Protein AF-A0A565E9G4-F1 (afdb_monomer_lite)

Secondary structure (DSSP, 8-state):
------TT-S--GGGSSEEEEETTTTEEEEE-GGG-EEEEES-HHHHHHHHHHHHHHHHTT-EEEEEE-PPP--SS-HHHHGGG-HHHHHHHHTT-EEEEEEEEES-PPBSSGGGHHHHHHH--EEEEEE--GGGGGGEEEEE-SSSB-EEEETTTEEEEE----SSHHHHHHHHHHHHHHHHHHHHHH-----GGGGG---HHHHHHHHHHHHHHHHHHHHHHHHHHHHHHGGGGT--SHHHHHHHHHHHHHHH-------S-HHHHHHHH-BGGGTBEEEE-S-SSTTTTHHHHHHTT--SS-TTS---TTTTTSHHHHHHHHHHHHHHHTT-B-GGGGTS----HHHHHHTTSEEEE-----HHHHHHHHHTTHHHHHHH-HHHHHHHHHHHTT-

Radius of gyration: 42.58 Å; chains: 1; bounding box: 90×39×111 Å

Foldseek 3Di:
DDDDDQQPDPDAPLVDQEEEEEQCSQWDWDQDPPRFTAIAGNDLVSLVRNLVRVVVQVVDNGAYEYAYEQDDDGPDDDVVVLSRTSNSVVCVVLVKDKDFDPAWDLDWQFPQVLCRVLCNVFATFGMWIDDDPVSVVQKDQGTDDPTGRWIDGPLGYIYGYGYDDPDPVRVVVSRVSVVRSSVVVCVVPPPPPPPCVVVDDDPVRVVVVVVVVVVVVVVVVVVVVVVLVVLLCVCVPDDDPSNVVSVQCCCCVPVVDHDDDDDPLLVQLLVQDDVVVLAAAEEFQADPCLGLVVLQVSLPAAQAPPVNPGRPCRCPPPSNVVSVVSVVVCVVSVNYHPNHVVPDGDDQVRCVLLVSYNYYDDPDDPVVVVVVVVVCSVVVSCVDPVVVVVVVVVVVVD

Structure (mmCIF, N/CA/C/O backbone):
data_AF-A0A565E9G4-F1
#
_entry.id   AF-A0A565E9G4-F1
#
loop_
_atom_site.group_PDB
_atom_site.id
_atom_site.type_symbol
_atom_site.label_atom_id
_atom_site.label_alt_id
_atom_site.label_comp_id
_atom_site.label_asym_id
_atom_site.label_entity_id
_atom_site.label_seq_id
_atom_site.pdbx_PDB_ins_code
_atom_site.Cartn_x
_atom_site.Cartn_y
_atom_site.Cartn_z
_atom_site.occupancy
_atom_site.B_iso_or_equiv
_atom_site.auth_seq_id
_atom_site.auth_comp_id
_atom_site.auth_asym_id
_atom_site.auth_atom_id
_atom_site.pdbx_PDB_model_num
ATOM 1 N N . MET A 1 1 ? 10.960 -18.135 -22.165 1.00 41.53 1 MET A N 1
ATOM 2 C CA . MET A 1 1 ? 10.664 -17.935 -23.600 1.00 41.53 1 MET A CA 1
ATOM 3 C C . MET A 1 1 ? 9.748 -16.727 -23.675 1.00 41.53 1 MET A C 1
ATOM 5 O O . MET A 1 1 ? 8.823 -16.691 -22.882 1.00 41.53 1 MET A O 1
ATOM 9 N N . GLY A 1 2 ? 10.068 -15.709 -24.477 1.00 47.91 2 GLY A N 1
ATOM 10 C CA . GLY A 1 2 ? 9.202 -14.531 -24.618 1.00 47.91 2 GLY A CA 1
ATOM 11 C C . GLY A 1 2 ? 8.090 -14.820 -25.621 1.00 47.91 2 GLY A C 1
ATOM 12 O O . GLY A 1 2 ? 8.379 -15.389 -26.672 1.00 47.91 2 GLY A O 1
ATOM 13 N N . THR A 1 3 ? 6.854 -14.479 -25.277 1.00 55.69 3 THR A N 1
ATOM 14 C CA . THR A 1 3 ? 5.706 -14.458 -26.188 1.00 55.69 3 THR A CA 1
ATOM 15 C C . THR A 1 3 ? 5.702 -13.118 -26.922 1.00 55.69 3 THR A C 1
ATOM 17 O O . THR A 1 3 ? 5.868 -12.067 -26.305 1.00 55.69 3 THR A O 1
ATOM 20 N N . ASP A 1 4 ? 5.618 -13.159 -28.250 1.00 59.22 4 ASP A N 1
ATOM 21 C CA . ASP A 1 4 ? 5.471 -11.964 -29.082 1.00 59.22 4 ASP A CA 1
ATOM 22 C C . ASP A 1 4 ? 3.973 -11.713 -29.268 1.00 59.22 4 ASP A C 1
ATOM 24 O O . ASP A 1 4 ? 3.308 -12.455 -29.987 1.00 59.22 4 ASP A O 1
ATOM 28 N N . GLU A 1 5 ? 3.437 -10.727 -28.552 1.00 64.19 5 GLU A N 1
ATOM 29 C CA . GLU A 1 5 ? 2.007 -10.413 -28.533 1.00 64.19 5 GLU A CA 1
ATOM 30 C C . GLU A 1 5 ? 1.740 -9.109 -29.292 1.00 64.19 5 GLU A C 1
ATOM 32 O O . GLU A 1 5 ? 2.426 -8.101 -29.100 1.00 64.19 5 GLU A O 1
ATOM 37 N N . SER A 1 6 ? 0.715 -9.104 -30.145 1.00 62.91 6 SER A N 1
ATOM 38 C CA . SER A 1 6 ? 0.304 -7.900 -30.869 1.00 62.91 6 SER A CA 1
ATOM 39 C C . SER A 1 6 ? -0.347 -6.872 -29.938 1.00 62.91 6 SER A C 1
ATOM 41 O O . SER A 1 6 ? -1.079 -7.226 -29.013 1.00 62.91 6 SER A O 1
ATOM 43 N N . LEU A 1 7 ? -0.164 -5.584 -30.232 1.00 61.22 7 LEU A N 1
ATOM 44 C CA . LEU A 1 7 ? -0.895 -4.501 -29.562 1.00 61.22 7 LEU A CA 1
ATOM 45 C C . LEU A 1 7 ? -2.411 -4.692 -29.735 1.00 61.22 7 LEU A C 1
ATOM 47 O O . LEU A 1 7 ? -2.864 -5.067 -30.815 1.00 61.22 7 LEU A O 1
ATOM 51 N N . GLY A 1 8 ? -3.184 -4.470 -28.668 1.00 58.34 8 GLY A N 1
ATOM 52 C CA . GLY A 1 8 ? -4.611 -4.809 -28.617 1.00 58.34 8 GLY A CA 1
ATOM 53 C C . GLY A 1 8 ? -4.949 -6.272 -28.279 1.00 58.34 8 GLY A C 1
ATOM 54 O O . GLY A 1 8 ? -6.128 -6.621 -28.276 1.00 58.34 8 GLY A O 1
ATOM 55 N N . ALA A 1 9 ? -3.968 -7.131 -27.971 1.00 63.19 9 ALA A N 1
ATOM 56 C CA . ALA A 1 9 ? -4.230 -8.475 -27.444 1.00 63.19 9 ALA A CA 1
ATOM 57 C C . ALA A 1 9 ? -4.881 -8.423 -26.045 1.00 63.19 9 ALA A C 1
ATOM 59 O O . ALA A 1 9 ? -4.615 -7.518 -25.254 1.00 63.19 9 ALA A O 1
ATOM 60 N N . SER A 1 10 ? -5.695 -9.425 -25.698 1.00 63.91 10 SER A N 1
ATOM 61 C CA . SER A 1 10 ? -6.400 -9.509 -24.404 1.00 63.91 10 SER A CA 1
ATOM 62 C C . SER A 1 10 ? -5.488 -9.755 -23.194 1.00 63.91 10 SER A C 1
ATOM 64 O O . SER A 1 10 ? -5.971 -9.808 -22.067 1.00 63.91 10 SER A O 1
ATOM 66 N N . VAL A 1 11 ? -4.188 -9.950 -23.417 1.00 75.69 11 VAL A N 1
ATOM 67 C CA . VAL A 1 11 ? -3.208 -10.280 -22.377 1.00 75.69 11 VAL A CA 1
ATOM 68 C C . VAL A 1 11 ? -2.812 -9.022 -21.612 1.00 75.69 11 VAL A C 1
ATOM 70 O O . VAL A 1 11 ? -2.559 -7.980 -22.225 1.00 75.69 11 VAL A O 1
ATOM 73 N N . SER A 1 12 ? -2.742 -9.097 -20.282 1.00 84.44 12 SER A N 1
ATOM 74 C CA . SER A 1 12 ? -2.358 -7.964 -19.440 1.00 84.44 12 SER A CA 1
ATOM 75 C C . SER A 1 12 ? -0.839 -7.845 -19.336 1.00 84.44 12 SER A C 1
ATOM 77 O O . SER A 1 12 ? -0.129 -8.838 -19.188 1.00 84.44 12 SER A O 1
ATOM 79 N N . PHE A 1 13 ? -0.306 -6.619 -19.311 1.00 86.19 13 PHE A N 1
ATOM 80 C CA . PHE A 1 13 ? 1.099 -6.403 -18.935 1.00 86.19 13 PHE A CA 1
ATOM 81 C C . PHE A 1 13 ? 1.403 -6.914 -17.519 1.00 86.19 13 PHE A C 1
ATOM 83 O O . PHE A 1 13 ? 2.547 -7.245 -17.202 1.00 86.19 13 PHE A O 1
ATOM 90 N N . LEU A 1 14 ? 0.378 -7.010 -16.669 1.00 86.88 14 LEU A N 1
ATOM 91 C CA . LEU A 1 14 ? 0.496 -7.522 -15.311 1.00 86.88 14 LEU A CA 1
ATOM 92 C C . LEU A 1 14 ? 0.721 -9.034 -15.251 1.00 86.88 14 LEU A C 1
ATOM 94 O O . LEU A 1 14 ? 1.131 -9.513 -14.197 1.00 86.88 14 LEU A O 1
ATOM 98 N N . ASP A 1 15 ? 0.570 -9.768 -16.350 1.00 88.50 15 ASP A N 1
ATOM 99 C CA . ASP A 1 15 ? 0.812 -11.215 -16.380 1.00 88.50 15 ASP A CA 1
ATOM 100 C C . ASP A 1 15 ? 2.309 -11.556 -16.522 1.00 88.50 15 ASP A C 1
ATOM 102 O O . ASP A 1 15 ? 2.720 -12.692 -16.301 1.00 88.50 15 ASP A O 1
ATOM 106 N N . TYR A 1 16 ? 3.158 -10.563 -16.824 1.00 89.06 16 TYR A N 1
ATOM 107 C CA . TYR A 1 16 ? 4.584 -10.757 -17.111 1.00 89.06 16 TYR A CA 1
ATOM 108 C C . TYR A 1 16 ? 5.503 -10.166 -16.037 1.00 89.06 16 TYR A C 1
ATOM 110 O O . TYR A 1 16 ? 5.245 -9.090 -15.498 1.00 89.06 16 TYR A O 1
ATOM 118 N N . ASP A 1 17 ? 6.625 -10.826 -15.741 1.00 88.38 17 ASP A N 1
ATOM 119 C CA . ASP A 1 17 ? 7.629 -10.330 -14.778 1.00 88.38 17 ASP A CA 1
ATOM 120 C C . ASP A 1 17 ? 8.427 -9.125 -15.299 1.00 88.38 17 ASP A C 1
ATOM 122 O O . ASP A 1 17 ? 8.980 -8.332 -14.528 1.00 88.38 17 ASP A O 1
ATOM 126 N N . GLY A 1 18 ? 8.489 -8.985 -16.622 1.00 91.75 18 GLY A N 1
ATOM 127 C CA . GLY A 1 18 ? 9.183 -7.907 -17.303 1.00 91.75 18 GLY A CA 1
ATOM 128 C C . GLY A 1 18 ? 8.582 -7.621 -18.669 1.00 91.75 18 GLY A C 1
ATOM 129 O O . GLY A 1 18 ? 8.175 -8.537 -19.379 1.00 91.75 18 GLY A O 1
ATOM 130 N N . ILE A 1 19 ? 8.544 -6.344 -19.035 1.00 93.69 19 ILE A N 1
ATOM 131 C CA . ILE A 1 19 ? 7.913 -5.852 -20.262 1.00 93.69 19 ILE A CA 1
ATOM 132 C C . ILE A 1 19 ? 8.967 -5.115 -21.088 1.00 93.69 19 ILE A C 1
ATOM 134 O O . ILE A 1 19 ? 9.697 -4.279 -20.555 1.00 93.69 19 ILE A O 1
ATOM 138 N N . VAL A 1 20 ? 9.044 -5.401 -22.389 1.00 94.19 20 VAL A N 1
ATOM 139 C CA . VAL A 1 20 ? 9.935 -4.700 -23.324 1.00 94.19 20 VAL A CA 1
ATOM 140 C C . VAL A 1 20 ? 9.105 -4.096 -24.444 1.00 94.19 20 VAL A C 1
ATOM 142 O O . VAL A 1 20 ? 8.382 -4.809 -25.129 1.00 94.19 20 VAL A O 1
ATOM 145 N N . LEU A 1 21 ? 9.209 -2.783 -24.628 1.00 91.56 21 LEU A N 1
ATOM 146 C CA . LEU A 1 21 ? 8.428 -2.024 -25.600 1.00 91.56 21 LEU A CA 1
ATOM 147 C C . LEU A 1 21 ? 9.347 -1.135 -26.422 1.00 91.56 21 LEU A C 1
ATOM 149 O O . LEU A 1 21 ? 10.261 -0.510 -25.890 1.00 91.56 21 LEU A O 1
ATOM 153 N N . PHE A 1 22 ? 9.066 -1.003 -27.713 1.00 90.50 22 PHE A N 1
ATOM 154 C CA . PHE A 1 22 ? 9.644 0.083 -28.498 1.00 90.50 22 PHE A CA 1
ATOM 155 C C . PHE A 1 22 ? 8.918 1.393 -28.172 1.00 90.50 22 PHE A C 1
ATOM 157 O O . PHE A 1 22 ? 7.697 1.413 -28.031 1.00 90.50 22 PHE A O 1
ATOM 164 N N . ALA A 1 23 ? 9.655 2.500 -28.061 1.00 87.62 23 ALA A N 1
ATOM 165 C CA . ALA A 1 23 ? 9.099 3.799 -27.673 1.00 87.62 23 ALA A CA 1
ATOM 166 C C . ALA A 1 23 ? 7.951 4.273 -28.588 1.00 87.62 23 ALA A C 1
ATOM 168 O O . ALA A 1 23 ? 7.022 4.921 -28.110 1.00 87.62 23 ALA A O 1
ATOM 169 N N . GLY A 1 24 ? 7.995 3.901 -29.872 1.00 80.94 24 GLY A N 1
ATOM 170 C CA . GLY A 1 24 ? 6.965 4.192 -30.873 1.00 80.94 24 GLY A CA 1
ATOM 171 C C . GLY A 1 24 ? 5.948 3.067 -31.098 1.00 80.94 24 GLY A C 1
ATOM 172 O O . GLY A 1 24 ? 5.283 3.074 -32.123 1.00 80.94 24 GLY A O 1
ATOM 173 N N . ALA A 1 25 ? 5.822 2.084 -30.196 1.00 80.75 25 ALA A N 1
ATOM 174 C CA . ALA A 1 25 ? 4.943 0.925 -30.413 1.00 80.75 25 ALA A CA 1
ATOM 175 C C . ALA A 1 25 ? 3.484 1.322 -30.720 1.00 80.75 25 ALA A C 1
ATOM 177 O O . ALA A 1 25 ? 2.850 0.719 -31.574 1.00 80.75 25 ALA A O 1
ATOM 178 N N . PHE A 1 26 ? 2.974 2.377 -30.082 1.00 78.81 26 PHE A N 1
ATOM 179 C CA . PHE A 1 26 ? 1.601 2.864 -30.273 1.00 78.81 26 PHE A CA 1
ATOM 180 C C . PHE A 1 26 ? 1.472 3.948 -31.362 1.00 78.81 26 PHE A C 1
ATOM 182 O O . PHE A 1 26 ? 0.397 4.525 -31.518 1.00 78.81 26 PHE A O 1
ATOM 189 N N . GLU A 1 27 ? 2.550 4.251 -32.092 1.00 77.31 27 GLU A N 1
ATOM 190 C CA . GLU A 1 27 ? 2.599 5.305 -33.109 1.00 77.31 27 GLU A CA 1
ATOM 191 C C . GLU A 1 27 ? 2.452 4.722 -34.524 1.00 77.31 27 GLU A C 1
ATOM 193 O O . GLU A 1 27 ? 3.125 3.760 -34.894 1.00 77.31 27 GLU A O 1
ATOM 198 N N . LYS A 1 28 ? 1.642 5.373 -35.364 1.00 76.38 28 LYS A N 1
ATOM 199 C CA . LYS A 1 28 ? 1.669 5.200 -36.820 1.00 76.38 28 LYS A CA 1
ATOM 200 C C . LYS A 1 28 ? 2.023 6.526 -37.477 1.00 76.38 28 LYS A C 1
ATOM 202 O O . LYS A 1 28 ? 1.334 7.528 -37.291 1.00 76.38 28 LYS A O 1
ATOM 207 N N . ALA A 1 29 ? 3.113 6.532 -38.239 1.00 73.69 29 ALA A N 1
ATOM 208 C CA . ALA A 1 29 ? 3.477 7.670 -39.071 1.00 73.69 29 ALA A CA 1
ATOM 209 C C . ALA A 1 29 ? 2.637 7.645 -40.352 1.00 73.69 29 ALA A C 1
ATOM 211 O O . ALA A 1 29 ? 2.664 6.669 -41.100 1.00 73.69 29 ALA A O 1
ATOM 212 N N . ASN A 1 30 ? 1.910 8.727 -40.603 1.00 74.62 30 ASN A N 1
ATOM 213 C CA . ASN A 1 30 ? 1.108 8.919 -41.800 1.00 74.62 30 ASN A CA 1
ATOM 214 C C . ASN A 1 30 ? 1.647 10.118 -42.587 1.00 74.62 30 ASN A C 1
ATOM 216 O O . ASN A 1 30 ? 2.102 11.114 -42.017 1.00 74.62 30 ASN A O 1
ATOM 220 N N . GLN A 1 31 ? 1.585 10.030 -43.913 1.00 75.75 31 GLN A N 1
ATOM 221 C CA . GLN A 1 31 ? 1.935 11.139 -44.790 1.00 75.75 31 GLN A CA 1
ATOM 222 C C . GLN A 1 31 ? 0.688 11.995 -45.021 1.00 75.75 31 GLN A C 1
ATOM 224 O O . GLN A 1 31 ? -0.308 11.532 -45.571 1.00 75.75 31 GLN A O 1
ATOM 229 N N . GLY A 1 32 ? 0.730 13.236 -44.553 1.00 70.44 32 GLY A N 1
ATOM 230 C CA . GLY A 1 32 ? -0.318 14.222 -44.755 1.00 70.44 32 GLY A CA 1
ATOM 231 C C . GLY A 1 32 ? -0.240 14.902 -46.124 1.00 70.44 32 GLY A C 1
ATOM 232 O O . GLY A 1 32 ? 0.719 14.706 -46.884 1.00 70.44 32 GLY A O 1
ATOM 233 N N . PRO A 1 33 ? -1.235 15.750 -46.435 1.00 61.47 33 PRO A N 1
ATOM 234 C CA . PRO A 1 33 ? -1.205 16.600 -47.618 1.00 61.47 33 PRO A CA 1
ATOM 235 C C . PRO A 1 33 ? 0.093 17.421 -47.649 1.00 61.47 33 PRO A C 1
ATOM 237 O O . PRO A 1 33 ? 0.538 17.924 -46.618 1.00 61.47 33 PRO A O 1
ATOM 240 N N . HIS A 1 34 ? 0.708 17.546 -48.827 1.00 72.19 34 HIS A N 1
ATOM 241 C CA . HIS A 1 34 ? 1.967 18.282 -49.049 1.00 72.19 34 HIS A CA 1
ATOM 242 C C . HIS A 1 34 ? 3.240 17.650 -48.452 1.00 72.19 34 HIS A C 1
ATOM 244 O O . HIS A 1 34 ? 4.272 18.308 -48.364 1.00 72.19 34 HIS A O 1
ATOM 250 N N . GLY A 1 35 ? 3.207 16.361 -48.089 1.00 69.38 35 GLY A N 1
ATOM 251 C CA . GLY A 1 35 ? 4.408 15.608 -47.705 1.00 69.38 35 GLY A CA 1
ATOM 252 C C . GLY A 1 35 ? 4.836 15.776 -46.245 1.00 69.38 35 GLY A C 1
ATOM 253 O O . GLY A 1 35 ? 5.875 15.246 -45.852 1.00 69.38 35 GLY A O 1
ATOM 254 N N . HIS A 1 36 ? 4.035 16.462 -45.428 1.00 71.75 36 HIS A N 1
ATOM 255 C CA . HIS A 1 36 ? 4.244 16.533 -43.984 1.00 71.75 36 HIS A CA 1
ATOM 256 C C . HIS A 1 36 ? 3.947 15.184 -43.327 1.00 71.75 36 HIS A C 1
ATOM 258 O O . HIS A 1 36 ? 2.920 14.573 -43.604 1.00 71.75 36 HIS A O 1
ATOM 264 N N . ILE A 1 37 ? 4.815 14.722 -42.428 1.00 67.56 37 ILE A N 1
ATOM 265 C CA . ILE A 1 37 ? 4.575 13.499 -41.654 1.00 67.56 37 ILE A CA 1
ATOM 266 C C . ILE A 1 37 ? 3.859 13.884 -40.357 1.00 67.56 37 ILE A C 1
ATOM 268 O O . ILE A 1 37 ? 4.374 14.677 -39.561 1.00 67.56 37 ILE A O 1
ATOM 272 N N . TYR A 1 38 ? 2.683 13.304 -40.128 1.00 72.50 38 TYR A N 1
ATOM 273 C CA . TYR A 1 38 ? 1.990 13.379 -38.845 1.00 72.50 38 TYR A CA 1
ATOM 274 C C . TYR A 1 38 ? 1.963 12.003 -38.179 1.00 72.50 38 TYR A C 1
ATOM 276 O O . TYR A 1 38 ? 2.042 10.969 -38.839 1.00 72.50 38 TYR A O 1
ATOM 284 N N . ILE A 1 39 ? 1.911 12.002 -36.851 1.00 72.38 39 ILE A N 1
ATOM 285 C CA . ILE A 1 39 ? 1.927 10.787 -36.035 1.00 72.38 39 ILE A CA 1
ATOM 286 C C . ILE A 1 39 ? 0.550 10.642 -35.408 1.00 72.38 39 ILE A C 1
ATOM 288 O O . ILE A 1 39 ? 0.036 11.598 -34.827 1.00 72.38 39 ILE A O 1
ATOM 292 N N . GLU A 1 40 ? -0.029 9.458 -35.533 1.00 73.69 40 GLU A N 1
ATOM 293 C CA . GLU A 1 40 ? -1.326 9.110 -34.967 1.00 73.69 40 GLU A CA 1
ATOM 294 C C . GLU A 1 40 ? -1.178 7.957 -33.967 1.00 73.69 40 GLU A C 1
ATOM 296 O O . GLU A 1 40 ? -0.320 7.085 -34.133 1.00 73.69 40 GLU A O 1
ATOM 301 N N . CYS A 1 41 ? -2.007 7.961 -32.920 1.00 73.44 41 CYS A N 1
ATOM 302 C CA . CYS A 1 41 ? -2.096 6.844 -31.986 1.00 73.44 41 CYS A CA 1
ATOM 303 C C . CYS A 1 41 ? -2.929 5.723 -32.615 1.00 73.44 41 CYS A C 1
ATOM 305 O O . CYS A 1 41 ? -4.064 5.959 -33.020 1.00 73.44 41 CYS A O 1
ATOM 307 N N . ILE A 1 42 ? -2.391 4.504 -32.669 1.00 70.88 42 ILE A N 1
ATOM 308 C CA . ILE A 1 42 ? -3.074 3.363 -33.302 1.00 70.88 42 ILE A CA 1
ATOM 309 C C . ILE A 1 42 ? -4.332 2.944 -32.511 1.00 70.88 42 ILE A C 1
ATOM 311 O O . ILE A 1 42 ? -5.302 2.491 -33.115 1.00 70.88 42 ILE A O 1
ATOM 315 N N . ALA A 1 43 ? -4.336 3.104 -31.179 1.00 72.06 43 ALA A N 1
ATOM 316 C CA . ALA A 1 43 ? -5.463 2.741 -30.313 1.00 72.06 43 ALA A CA 1
ATOM 317 C C . ALA A 1 43 ? -5.439 3.491 -28.962 1.00 72.06 43 ALA A C 1
ATOM 319 O O . ALA A 1 43 ? -4.763 3.079 -28.018 1.00 72.06 43 ALA A O 1
ATOM 320 N N . THR A 1 44 ? -6.216 4.572 -28.836 1.00 73.56 44 THR A N 1
ATOM 321 C CA . THR A 1 44 ? -6.229 5.422 -27.627 1.00 73.56 44 THR A CA 1
ATOM 322 C C . THR A 1 44 ? -6.720 4.689 -26.371 1.00 73.56 44 THR A C 1
ATOM 324 O O . THR A 1 44 ? -6.152 4.863 -25.296 1.00 73.56 44 THR A O 1
ATOM 327 N N . SER A 1 45 ? -7.735 3.827 -26.490 1.00 75.44 45 SER A N 1
ATOM 328 C CA . SER A 1 45 ? -8.274 3.070 -25.349 1.00 75.44 45 SER A CA 1
ATOM 329 C C . SER A 1 45 ? -7.293 2.023 -24.810 1.00 75.44 45 SER A C 1
ATOM 331 O O . SER A 1 45 ? -7.215 1.823 -23.598 1.00 75.44 45 SER A O 1
ATOM 333 N N . ASP A 1 46 ? -6.523 1.377 -25.694 1.00 80.38 46 ASP A N 1
ATOM 334 C CA . ASP A 1 46 ? -5.466 0.440 -25.296 1.00 80.38 46 ASP A CA 1
ATOM 335 C C . ASP A 1 46 ? -4.309 1.204 -24.637 1.00 80.38 46 ASP A C 1
ATOM 337 O O . ASP A 1 46 ? -3.823 0.803 -23.585 1.00 80.38 46 ASP A O 1
ATOM 341 N N . LEU A 1 47 ? -3.939 2.378 -25.161 1.00 83.25 47 LEU A N 1
ATOM 342 C CA . LEU A 1 47 ? -2.903 3.228 -24.569 1.00 83.25 47 LEU A CA 1
ATOM 343 C C . LEU A 1 47 ? -3.195 3.592 -23.099 1.00 83.25 47 LEU A C 1
ATOM 345 O O . LEU A 1 47 ? -2.309 3.471 -22.249 1.00 83.25 47 LEU A O 1
ATOM 349 N N . ASP A 1 48 ? -4.427 4.006 -22.786 1.00 84.38 48 ASP A N 1
ATOM 350 C CA . ASP A 1 48 ? -4.836 4.358 -21.418 1.00 84.38 48 ASP A CA 1
ATOM 351 C C . ASP A 1 48 ? -4.857 3.138 -20.484 1.00 84.38 48 ASP A C 1
ATOM 353 O O . ASP A 1 48 ? -4.477 3.228 -19.309 1.00 84.38 48 ASP A O 1
ATOM 357 N N . LEU A 1 49 ? -5.281 1.975 -20.993 1.00 87.44 49 LEU A N 1
ATOM 358 C CA . LEU A 1 49 ? -5.201 0.711 -20.264 1.00 87.44 49 LEU A CA 1
ATOM 359 C C . LEU A 1 49 ? -3.740 0.367 -19.948 1.00 87.44 49 LEU A C 1
ATOM 361 O O . LEU A 1 49 ? -3.393 0.209 -18.777 1.00 87.44 49 LEU A O 1
ATOM 365 N N . ARG A 1 50 ? -2.868 0.343 -20.961 1.00 87.62 50 ARG A N 1
ATOM 366 C CA . ARG A 1 50 ? -1.449 -0.009 -20.808 1.00 87.62 50 ARG A CA 1
ATOM 367 C C . ARG A 1 50 ? -0.695 0.965 -19.919 1.00 87.62 50 ARG A C 1
ATOM 369 O O . ARG A 1 50 ? 0.161 0.541 -19.149 1.00 87.62 50 ARG A O 1
ATOM 376 N N . GLN A 1 51 ? -1.038 2.251 -19.940 1.00 88.38 51 GLN A N 1
ATOM 377 C CA . GLN A 1 51 ? -0.481 3.214 -18.992 1.00 88.38 51 GLN A CA 1
ATOM 378 C C . GLN A 1 51 ? -0.811 2.853 -17.544 1.00 88.38 51 GLN A C 1
ATOM 380 O O . GLN A 1 51 ? 0.088 2.857 -16.700 1.00 88.38 51 GLN A O 1
ATOM 385 N N . ARG A 1 52 ? -2.071 2.517 -17.246 1.00 88.25 52 ARG A N 1
ATOM 386 C CA . ARG A 1 52 ? -2.463 2.085 -15.897 1.00 88.25 52 ARG A CA 1
ATOM 387 C C . ARG A 1 52 ? -1.750 0.798 -15.495 1.00 88.25 52 ARG A C 1
ATOM 389 O O . ARG A 1 52 ? -1.262 0.710 -14.371 1.00 88.25 52 ARG A O 1
ATOM 396 N N . GLU A 1 53 ? -1.624 -0.160 -16.409 1.00 91.12 53 GLU A N 1
ATOM 397 C CA . GLU A 1 53 ? -0.894 -1.401 -16.142 1.00 91.12 53 GLU A CA 1
ATOM 398 C C . GLU A 1 53 ? 0.595 -1.158 -15.869 1.00 91.12 53 GLU A C 1
ATOM 400 O O . GLU A 1 53 ? 1.117 -1.708 -14.904 1.00 91.12 53 GLU A O 1
ATOM 405 N N . LEU A 1 54 ? 1.277 -0.296 -16.637 1.00 89.25 54 LEU A N 1
ATOM 406 C CA . LEU A 1 54 ? 2.683 0.040 -16.377 1.00 89.25 54 LEU A CA 1
ATOM 407 C C . LEU A 1 54 ? 2.866 0.726 -15.019 1.00 89.25 54 LEU A C 1
ATOM 409 O O . LEU A 1 54 ? 3.794 0.388 -14.286 1.00 89.25 54 LEU A O 1
ATOM 413 N N . VAL A 1 55 ? 1.989 1.667 -14.653 1.00 88.62 55 VAL A N 1
ATOM 414 C CA . VAL A 1 55 ? 2.046 2.327 -13.336 1.00 88.62 55 VAL A CA 1
ATOM 415 C C . VAL A 1 55 ? 1.876 1.303 -12.212 1.00 88.62 55 VAL A C 1
ATOM 417 O O . VAL A 1 55 ? 2.627 1.330 -11.236 1.00 88.62 55 VAL A O 1
ATOM 420 N N . THR A 1 56 ? 0.937 0.368 -12.360 1.00 90.50 56 THR A N 1
ATOM 421 C CA . THR A 1 56 ? 0.740 -0.733 -11.408 1.00 90.50 56 THR A CA 1
ATOM 422 C C . THR A 1 56 ? 1.952 -1.668 -11.366 1.00 90.50 56 THR A C 1
ATOM 424 O O . THR A 1 56 ? 2.425 -2.008 -10.282 1.00 90.50 56 THR A O 1
ATOM 427 N N . ALA A 1 57 ? 2.525 -2.023 -12.518 1.00 88.50 57 ALA A N 1
ATOM 428 C CA . ALA A 1 57 ? 3.712 -2.869 -12.609 1.00 88.50 57 ALA A CA 1
ATOM 429 C C . ALA A 1 57 ? 4.932 -2.242 -11.910 1.00 88.50 57 ALA A C 1
ATOM 431 O O . ALA A 1 57 ? 5.648 -2.944 -11.199 1.00 88.50 57 ALA A O 1
ATOM 432 N N . LEU A 1 58 ? 5.128 -0.922 -12.037 1.00 86.81 58 LEU A N 1
ATOM 433 C CA . LEU A 1 58 ? 6.214 -0.186 -11.371 1.00 86.81 58 LEU A CA 1
ATOM 434 C C . LEU A 1 58 ? 6.083 -0.148 -9.844 1.00 86.81 58 LEU A C 1
ATOM 436 O O . LEU A 1 58 ? 7.100 -0.105 -9.145 1.00 86.81 58 LEU A O 1
ATOM 440 N N . ARG A 1 59 ? 4.849 -0.165 -9.320 1.00 86.19 59 ARG A N 1
ATOM 441 C CA . ARG A 1 59 ? 4.594 -0.277 -7.874 1.00 86.19 59 ARG A CA 1
ATOM 442 C C . ARG A 1 59 ? 4.960 -1.667 -7.344 1.00 86.19 59 ARG A C 1
ATOM 444 O O . ARG A 1 59 ? 5.449 -1.765 -6.223 1.00 86.19 59 ARG A O 1
ATOM 451 N N . GLY A 1 60 ? 4.773 -2.711 -8.153 1.00 84.94 60 GLY A N 1
ATOM 452 C CA . GLY A 1 60 ? 5.189 -4.085 -7.851 1.00 84.94 60 GLY A CA 1
ATOM 453 C C . GLY A 1 60 ? 6.682 -4.346 -8.087 1.00 84.94 60 GLY A C 1
ATOM 454 O O . GLY A 1 60 ? 7.494 -3.426 -8.146 1.00 84.94 60 GLY A O 1
ATOM 455 N N . GLU A 1 61 ? 7.075 -5.613 -8.237 1.00 85.12 61 GLU A N 1
ATOM 456 C CA . GLU A 1 61 ? 8.480 -6.023 -8.454 1.00 85.12 61 GLU A CA 1
ATOM 457 C C . GLU A 1 61 ? 8.890 -6.156 -9.935 1.00 85.12 61 GLU A C 1
ATOM 459 O O . GLU A 1 61 ? 10.035 -6.514 -10.254 1.00 85.12 61 GLU A O 1
ATOM 464 N N . LYS A 1 62 ? 7.957 -5.848 -10.840 1.00 91.38 62 LYS A N 1
ATOM 465 C CA . LYS A 1 62 ? 8.117 -5.976 -12.290 1.00 91.38 62 LYS A CA 1
ATOM 466 C C . LYS A 1 62 ? 9.038 -4.886 -12.839 1.00 91.38 62 LYS A C 1
ATOM 468 O O . LYS A 1 62 ? 9.236 -3.838 -12.220 1.00 91.38 62 LYS A O 1
ATOM 473 N N . PHE A 1 63 ? 9.610 -5.138 -14.012 1.00 93.06 63 PHE A N 1
ATOM 474 C CA . PHE A 1 63 ? 10.460 -4.171 -14.708 1.00 93.06 63 PHE A CA 1
ATOM 475 C C . PHE A 1 63 ? 9.960 -3.874 -16.119 1.00 93.06 63 PHE A C 1
ATOM 477 O O . PHE A 1 63 ? 9.349 -4.711 -16.775 1.00 93.06 63 PHE A O 1
ATOM 484 N N . ILE A 1 64 ? 10.238 -2.666 -16.592 1.00 95.25 64 ILE A N 1
ATOM 485 C CA . ILE A 1 64 ? 9.809 -2.166 -17.893 1.00 95.25 64 ILE A CA 1
ATOM 486 C C . ILE A 1 64 ? 11.029 -1.626 -18.620 1.00 95.25 64 ILE A C 1
ATOM 488 O O . ILE A 1 64 ? 11.812 -0.860 -18.058 1.00 95.25 64 ILE A O 1
ATOM 492 N N . ILE A 1 65 ? 11.171 -2.005 -19.883 1.00 96.62 65 ILE A N 1
ATOM 493 C CA . ILE A 1 65 ? 12.235 -1.553 -20.767 1.00 96.62 65 ILE A CA 1
ATOM 494 C C . ILE A 1 65 ? 11.606 -0.861 -21.968 1.00 96.62 65 ILE A C 1
ATOM 496 O O . ILE A 1 65 ? 10.881 -1.483 -22.740 1.00 96.62 65 ILE A O 1
ATOM 500 N N . PHE A 1 66 ? 11.940 0.407 -22.158 1.00 95.50 66 PHE A N 1
ATOM 501 C CA . PHE A 1 66 ? 11.713 1.118 -23.403 1.00 95.50 66 PHE A CA 1
ATOM 502 C C . PHE A 1 66 ? 12.969 1.047 -24.270 1.00 95.50 66 PHE A C 1
ATOM 504 O O . PHE A 1 66 ? 14.028 1.547 -23.889 1.00 95.50 66 PHE A O 1
ATOM 511 N N . LEU A 1 67 ? 12.840 0.437 -25.445 1.00 95.00 67 LEU A N 1
ATOM 512 C CA . LEU A 1 67 ? 13.814 0.504 -26.527 1.00 95.00 67 LEU A CA 1
ATOM 513 C C . LEU A 1 67 ? 13.525 1.758 -27.343 1.00 95.00 67 LEU A C 1
ATOM 515 O O . LEU A 1 67 ? 12.434 1.917 -27.892 1.00 95.00 67 LEU A O 1
ATOM 519 N N . VAL A 1 68 ? 14.490 2.665 -27.396 1.00 92.75 68 VAL A N 1
ATOM 520 C CA . VAL A 1 68 ? 14.296 4.030 -27.880 1.00 92.75 68 VAL A CA 1
ATOM 521 C C . VAL A 1 68 ? 15.069 4.225 -29.180 1.00 92.75 68 VAL A C 1
ATOM 523 O O . VAL A 1 68 ? 16.263 4.540 -29.146 1.00 92.75 68 VAL A O 1
ATOM 526 N N . PRO A 1 69 ? 14.414 4.013 -30.334 1.00 88.75 69 PRO A N 1
ATOM 527 C CA . PRO A 1 69 ? 14.967 4.420 -31.610 1.00 88.75 69 PRO A CA 1
ATOM 528 C C . PRO A 1 69 ? 14.850 5.925 -31.841 1.00 88.75 69 PRO A C 1
ATOM 530 O O . PRO A 1 69 ? 14.384 6.667 -30.980 1.00 88.75 69 PRO A O 1
ATOM 533 N N . GLY A 1 70 ? 15.274 6.387 -33.019 1.00 83.19 70 GLY A N 1
ATOM 534 C CA . GLY A 1 70 ? 14.990 7.749 -33.463 1.00 83.19 70 GLY A CA 1
ATOM 535 C C . GLY A 1 70 ? 13.487 8.001 -33.495 1.00 83.19 70 GLY A C 1
ATOM 536 O O . GLY A 1 70 ? 12.766 7.355 -34.255 1.00 83.19 70 GLY A O 1
ATOM 537 N N . ILE A 1 71 ? 13.020 8.932 -32.663 1.00 78.38 71 ILE A N 1
ATOM 538 C CA . ILE A 1 71 ? 11.598 9.259 -32.537 1.00 78.38 71 ILE A CA 1
ATOM 539 C C . ILE A 1 71 ? 11.276 10.412 -33.482 1.00 78.38 71 ILE A C 1
ATOM 541 O O . ILE A 1 71 ? 11.935 11.448 -33.454 1.00 78.38 71 ILE A O 1
ATOM 545 N N . SER A 1 72 ? 10.229 10.294 -34.292 1.00 70.75 72 SER A N 1
ATOM 546 C CA . SER A 1 72 ? 9.819 11.405 -35.154 1.00 70.75 72 SER A CA 1
ATOM 547 C C . SER A 1 72 ? 9.176 12.536 -34.328 1.00 70.75 72 SER A C 1
ATOM 549 O O . SER A 1 72 ? 8.276 12.313 -33.509 1.00 70.75 72 SER A O 1
ATOM 551 N N . ARG A 1 73 ? 9.615 13.784 -34.547 1.00 65.00 73 ARG A N 1
ATOM 552 C CA . ARG A 1 73 ? 8.856 14.979 -34.142 1.00 65.00 73 ARG A CA 1
ATOM 553 C C . ARG A 1 73 ? 7.851 15.246 -35.264 1.00 65.00 73 ARG A C 1
ATOM 555 O O . ARG A 1 73 ? 8.247 15.709 -36.328 1.00 65.00 73 ARG A O 1
ATOM 562 N N . GLY A 1 74 ? 6.581 14.881 -35.072 1.00 57.50 74 GLY A N 1
ATOM 563 C CA . GLY A 1 74 ? 5.523 15.232 -36.027 1.00 57.50 74 GLY A CA 1
ATOM 564 C C . GLY A 1 74 ? 5.490 16.745 -36.291 1.00 57.50 74 GLY A C 1
ATOM 565 O O . GLY A 1 74 ? 5.959 17.529 -35.468 1.00 57.50 74 GLY A O 1
ATOM 566 N N . SER A 1 75 ? 4.946 17.171 -37.434 1.00 50.06 75 SER A N 1
ATOM 567 C CA . SER A 1 75 ? 4.975 18.586 -37.858 1.00 50.06 75 SER A CA 1
ATOM 568 C C . SER A 1 75 ? 4.136 19.553 -36.999 1.00 50.06 75 SER A C 1
ATOM 570 O O . SER A 1 75 ? 4.235 20.763 -37.187 1.00 50.06 75 SER A O 1
ATOM 572 N N . TYR A 1 76 ? 3.339 19.057 -36.046 1.00 46.91 76 TYR A N 1
ATOM 573 C CA . TYR A 1 76 ? 2.544 19.874 -35.123 1.00 46.91 76 TYR A CA 1
ATOM 574 C C . TYR A 1 76 ? 3.214 19.950 -33.743 1.00 46.91 76 TYR A C 1
ATOM 576 O O . TYR A 1 76 ? 3.730 18.952 -33.244 1.00 46.91 76 TYR A O 1
ATOM 584 N N . GLY A 1 77 ? 3.222 21.150 -33.146 1.00 49.34 77 GLY A N 1
ATOM 585 C CA . GLY A 1 77 ? 3.949 21.487 -31.915 1.00 49.34 77 GLY A CA 1
ATOM 586 C C . GLY A 1 77 ? 3.759 20.516 -30.740 1.00 49.34 77 GLY A C 1
ATOM 587 O O . GLY A 1 77 ? 2.780 19.773 -30.663 1.00 49.34 77 GLY A O 1
ATOM 588 N N . GLN A 1 78 ? 4.710 20.555 -29.797 1.00 47.28 78 GLN A N 1
ATOM 589 C CA . GLN A 1 78 ? 4.902 19.551 -28.738 1.00 47.28 78 GLN A CA 1
ATOM 590 C C . GLN A 1 78 ? 3.635 19.170 -27.945 1.00 47.28 78 GLN A C 1
ATOM 592 O O . GLN A 1 78 ? 3.527 18.023 -27.523 1.00 47.28 78 GLN A O 1
ATOM 597 N N . SER 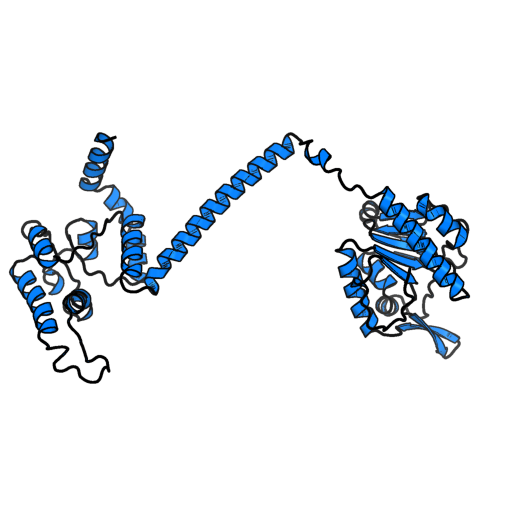A 1 79 ? 2.667 20.082 -27.792 1.00 45.44 79 SER A N 1
ATOM 598 C CA . SER A 1 79 ? 1.516 19.918 -26.893 1.00 45.44 79 SER A CA 1
ATOM 599 C C . SER A 1 79 ? 0.483 18.861 -27.307 1.00 45.44 79 SER A C 1
ATOM 601 O O . SER A 1 79 ? -0.170 18.324 -26.422 1.00 45.44 79 SER A O 1
ATOM 603 N N . ARG A 1 80 ? 0.292 18.557 -28.603 1.00 47.16 80 ARG A N 1
ATOM 604 C CA . ARG A 1 80 ? -0.673 17.511 -29.033 1.00 47.16 80 ARG A CA 1
ATOM 605 C C . ARG A 1 80 ? -0.036 16.129 -29.194 1.00 47.16 80 ARG A C 1
ATOM 607 O O . ARG A 1 80 ? -0.730 15.122 -29.176 1.00 47.16 80 ARG A O 1
ATOM 614 N N . VAL A 1 81 ? 1.287 16.067 -29.345 1.00 53.12 81 VAL A N 1
ATOM 615 C CA . VAL A 1 81 ? 2.005 14.812 -29.625 1.00 53.12 81 VAL A CA 1
ATOM 616 C C . VAL A 1 81 ? 2.345 14.054 -28.332 1.00 53.12 81 VAL A C 1
ATOM 618 O O . VAL A 1 81 ? 2.444 12.829 -28.340 1.00 53.12 81 VAL A O 1
ATOM 621 N N . THR A 1 82 ? 2.468 14.750 -27.197 1.00 54.16 82 THR A N 1
ATOM 622 C CA . THR A 1 82 ? 2.711 14.154 -25.867 1.00 54.16 82 THR A CA 1
ATOM 623 C C . THR A 1 82 ? 1.583 13.242 -25.383 1.00 54.16 82 THR A C 1
ATOM 625 O O . THR A 1 82 ? 1.850 12.284 -24.663 1.00 54.16 82 THR A O 1
ATOM 628 N N . GLU A 1 83 ? 0.345 13.467 -25.827 1.00 56.12 83 GLU A N 1
ATOM 629 C CA . GLU A 1 83 ? -0.821 12.680 -25.404 1.00 56.12 83 GLU A CA 1
ATOM 630 C C . GLU A 1 83 ? -0.959 11.339 -26.136 1.00 56.12 83 GLU A C 1
ATOM 632 O O . GLU A 1 83 ? -1.729 10.487 -25.705 1.00 56.12 83 GLU A O 1
ATOM 637 N N . THR A 1 84 ? -0.199 11.102 -27.206 1.00 62.41 84 THR A N 1
ATOM 638 C CA . THR A 1 84 ? -0.432 9.956 -28.109 1.00 62.41 84 THR A CA 1
ATOM 639 C C . THR A 1 84 ? 0.437 8.728 -27.828 1.00 62.41 84 THR A C 1
ATOM 641 O O . THR A 1 84 ? 0.278 7.707 -28.493 1.00 62.41 84 THR A O 1
ATOM 644 N N . VAL A 1 85 ? 1.360 8.797 -26.854 1.00 74.25 85 VAL A N 1
ATOM 645 C CA . VAL A 1 85 ? 2.452 7.811 -26.745 1.00 74.25 85 VAL A CA 1
ATOM 646 C C . VAL A 1 85 ? 2.810 7.469 -25.310 1.00 74.25 85 VAL A C 1
ATOM 648 O O . VAL A 1 85 ? 3.137 8.344 -24.508 1.00 74.25 85 VAL A O 1
ATOM 651 N N . LEU A 1 86 ? 2.875 6.170 -25.023 1.00 83.81 86 LEU A N 1
ATOM 652 C CA . LEU A 1 86 ? 3.159 5.646 -23.691 1.00 83.81 86 LEU A CA 1
ATOM 653 C C . LEU A 1 86 ? 4.525 6.109 -23.166 1.00 83.81 86 LEU A C 1
ATOM 655 O O . LEU A 1 86 ? 4.615 6.634 -22.062 1.00 83.81 86 LEU A O 1
ATOM 659 N N . PHE A 1 87 ? 5.572 6.008 -23.989 1.00 87.56 87 PHE A N 1
ATOM 660 C CA . PHE A 1 87 ? 6.918 6.489 -23.659 1.00 87.56 87 PHE A CA 1
ATOM 661 C C . PHE A 1 87 ? 6.933 7.979 -23.273 1.00 87.56 87 PHE A C 1
ATOM 663 O O . PHE A 1 87 ? 7.497 8.343 -22.241 1.00 87.56 87 PHE A O 1
ATOM 670 N N . ARG A 1 88 ? 6.274 8.843 -24.062 1.00 85.94 88 ARG A N 1
ATOM 671 C CA . ARG A 1 88 ? 6.256 10.298 -23.822 1.00 85.94 88 ARG A CA 1
ATOM 672 C C . ARG A 1 88 ? 5.478 10.643 -22.552 1.00 85.94 88 ARG A C 1
ATOM 674 O O . ARG A 1 88 ? 5.968 11.436 -21.752 1.00 85.94 88 ARG A O 1
ATOM 681 N N . ARG A 1 89 ? 4.321 10.003 -22.335 1.00 85.75 89 ARG A N 1
ATOM 682 C CA . ARG A 1 89 ? 3.510 10.166 -21.117 1.00 85.75 89 ARG A CA 1
ATOM 683 C C . ARG A 1 89 ? 4.281 9.752 -19.863 1.00 85.75 89 ARG A C 1
ATOM 685 O O . ARG A 1 89 ? 4.255 10.463 -18.861 1.00 85.75 89 ARG A O 1
ATOM 692 N N . ILE A 1 90 ? 5.016 8.639 -19.929 1.00 87.81 90 ILE A N 1
ATOM 693 C CA . ILE A 1 90 ? 5.863 8.189 -18.821 1.00 87.81 90 ILE A CA 1
ATOM 694 C C . ILE A 1 90 ? 6.975 9.212 -18.552 1.00 87.81 90 ILE A C 1
ATOM 696 O O . ILE A 1 90 ? 7.089 9.666 -17.418 1.00 87.81 90 ILE A O 1
ATOM 700 N N . LEU A 1 91 ? 7.738 9.657 -19.558 1.00 87.31 91 LEU A N 1
ATOM 701 C CA . LEU A 1 91 ? 8.781 10.676 -19.347 1.00 87.31 91 LEU A CA 1
ATOM 702 C C . LEU A 1 91 ? 8.227 11.979 -18.752 1.00 87.31 91 LEU A C 1
ATOM 704 O O . LEU A 1 91 ? 8.826 12.535 -17.830 1.00 87.31 91 LEU A O 1
ATOM 708 N N . GLN A 1 92 ? 7.062 12.430 -19.223 1.00 85.50 92 GLN A N 1
ATOM 709 C CA . GLN A 1 92 ? 6.388 13.616 -18.698 1.00 85.50 92 GLN A CA 1
ATOM 710 C C . GLN A 1 92 ? 5.994 13.448 -17.224 1.00 85.50 92 GLN A C 1
ATOM 712 O O . GLN A 1 92 ? 6.186 14.374 -16.441 1.00 85.50 92 GLN A O 1
ATOM 717 N N . SER A 1 93 ? 5.525 12.263 -16.812 1.00 84.06 93 SER A N 1
ATOM 718 C CA . SER A 1 93 ? 5.203 11.987 -15.401 1.00 84.06 93 SER A CA 1
ATOM 719 C C . SER A 1 93 ? 6.421 12.083 -14.469 1.00 84.06 93 SER A C 1
ATOM 721 O O . SER A 1 93 ? 6.282 12.386 -13.284 1.00 84.06 93 SER A O 1
ATOM 723 N N . PHE A 1 94 ? 7.626 11.897 -15.015 1.00 82.38 94 PHE A N 1
ATOM 724 C CA . PHE A 1 94 ? 8.893 12.069 -14.303 1.00 82.38 94 PHE A CA 1
ATOM 725 C C . PHE A 1 94 ? 9.537 13.448 -14.523 1.00 82.38 94 PHE A C 1
ATOM 727 O O . PHE A 1 94 ? 10.623 13.693 -13.997 1.00 82.38 94 PHE A O 1
ATOM 734 N N . ASN A 1 95 ? 8.873 14.354 -15.252 1.00 85.50 95 ASN A N 1
ATOM 735 C CA . ASN A 1 95 ? 9.385 15.669 -15.644 1.00 85.50 95 ASN A CA 1
ATOM 736 C C . ASN A 1 95 ? 10.742 15.598 -16.377 1.00 85.50 95 ASN A C 1
ATOM 738 O O . ASN A 1 95 ? 11.659 16.374 -16.106 1.00 85.50 95 ASN A O 1
ATOM 742 N N . ILE A 1 96 ? 10.885 14.623 -17.279 1.00 86.56 96 ILE A N 1
ATOM 743 C CA . ILE A 1 96 ? 12.099 14.416 -18.075 1.00 86.56 96 ILE A CA 1
ATOM 744 C C . ILE A 1 96 ? 11.887 15.008 -19.460 1.00 86.56 96 ILE A C 1
ATOM 746 O O . ILE A 1 96 ? 10.962 14.632 -20.183 1.00 86.56 96 ILE A O 1
ATOM 750 N N . SER A 1 97 ? 12.789 15.903 -19.842 1.00 86.88 97 SER A N 1
ATOM 751 C CA . SER A 1 97 ? 12.864 16.426 -21.200 1.00 86.88 97 SER A CA 1
ATOM 752 C C . SER A 1 97 ? 13.756 15.537 -22.061 1.00 86.88 97 SER A C 1
ATOM 754 O O . SER A 1 97 ? 14.658 14.858 -21.567 1.00 86.88 97 SER A O 1
ATOM 756 N N . TRP A 1 98 ? 13.495 15.519 -23.363 1.00 88.38 98 TRP A N 1
ATOM 757 C CA . TRP A 1 98 ? 14.270 14.737 -24.319 1.00 88.38 98 TRP A CA 1
ATOM 758 C C . TRP A 1 98 ? 14.393 15.467 -25.657 1.00 88.38 98 TRP A C 1
ATOM 760 O O . TRP A 1 98 ? 13.495 16.216 -26.059 1.00 88.38 98 TRP A O 1
ATOM 770 N N . ASP A 1 99 ? 15.496 15.233 -26.364 1.00 84.69 99 ASP A N 1
ATOM 771 C CA . ASP A 1 99 ? 15.701 15.745 -27.721 1.00 84.69 99 ASP A CA 1
ATOM 772 C C . ASP A 1 99 ? 16.386 14.709 -28.620 1.00 84.69 99 ASP A C 1
ATOM 774 O O . ASP A 1 99 ? 17.060 13.793 -28.145 1.00 84.69 99 ASP A O 1
ATOM 778 N N . ASN A 1 100 ? 16.200 14.864 -29.930 1.00 84.44 100 ASN A N 1
ATOM 779 C CA . ASN A 1 100 ? 16.773 14.004 -30.952 1.00 84.44 100 ASN A CA 1
ATOM 780 C C . ASN A 1 100 ? 18.029 14.615 -31.570 1.00 84.44 100 ASN A C 1
ATOM 782 O O . ASN A 1 100 ? 18.063 15.790 -31.940 1.00 84.44 100 ASN A O 1
ATOM 786 N N . TYR A 1 101 ? 19.003 13.762 -31.849 1.00 82.44 101 TYR A N 1
ATOM 787 C CA . TYR A 1 101 ? 20.051 14.047 -32.810 1.00 82.44 101 TYR A CA 1
ATOM 788 C C . TYR A 1 101 ? 19.592 13.738 -34.233 1.00 82.44 101 TYR A C 1
ATOM 790 O O . TYR A 1 101 ? 18.870 12.775 -34.487 1.00 82.44 101 TYR A O 1
ATOM 798 N N . LYS A 1 102 ? 20.075 14.545 -35.184 1.00 77.38 102 LYS A N 1
ATOM 799 C CA . LYS A 1 102 ? 19.920 14.268 -36.621 1.00 77.38 102 LYS A CA 1
ATOM 800 C C . LYS A 1 102 ? 20.732 13.046 -37.057 1.00 77.38 102 LYS A C 1
ATOM 802 O O . LYS A 1 102 ? 20.297 12.311 -37.935 1.00 77.38 102 LYS A O 1
ATOM 807 N N . THR A 1 103 ? 21.883 12.832 -36.421 1.00 82.31 103 THR A N 1
ATOM 808 C CA . THR A 1 103 ? 22.784 11.706 -36.677 1.00 82.31 103 THR A CA 1
ATOM 809 C C . THR A 1 103 ? 22.972 10.934 -35.374 1.00 82.31 103 THR A C 1
ATOM 811 O O . THR A 1 103 ? 23.300 11.562 -34.366 1.00 82.31 103 THR A O 1
ATOM 814 N N . PRO A 1 104 ? 22.757 9.608 -35.354 1.00 85.25 104 PRO A N 1
ATOM 815 C CA . PRO A 1 104 ? 22.882 8.828 -34.131 1.00 85.25 104 PRO A CA 1
ATOM 816 C C . PRO A 1 104 ? 24.325 8.780 -33.634 1.00 85.25 104 PRO A C 1
ATOM 818 O O . PRO A 1 104 ? 25.266 8.705 -34.424 1.00 85.25 104 PRO A O 1
ATOM 821 N N . VAL A 1 105 ? 24.489 8.726 -32.315 1.00 85.31 105 VAL A N 1
ATOM 822 C CA . VAL A 1 105 ? 25.772 8.398 -31.687 1.00 85.31 105 VAL A CA 1
ATOM 823 C C . VAL A 1 105 ? 25.886 6.873 -31.613 1.00 85.31 105 VAL A C 1
ATOM 825 O O . VAL A 1 105 ? 25.124 6.223 -30.898 1.00 85.31 105 VAL A O 1
ATOM 828 N N . SER A 1 106 ? 26.805 6.293 -32.391 1.00 74.50 106 SER A N 1
ATOM 829 C CA . SER A 1 106 ? 26.981 4.837 -32.550 1.00 74.50 106 SER A CA 1
ATOM 830 C C . SER A 1 106 ? 27.945 4.194 -31.547 1.00 74.50 106 SER A C 1
ATOM 832 O O . SER A 1 106 ? 27.997 2.972 -31.462 1.00 74.50 106 SER A O 1
ATOM 834 N N . HIS A 1 107 ? 28.705 4.996 -30.795 1.00 69.38 107 HIS A N 1
ATOM 835 C CA . HIS A 1 107 ? 29.743 4.535 -29.862 1.00 69.38 107 HIS A CA 1
ATOM 836 C C . HIS A 1 107 ? 29.521 5.087 -28.456 1.00 69.38 107 HIS A C 1
ATOM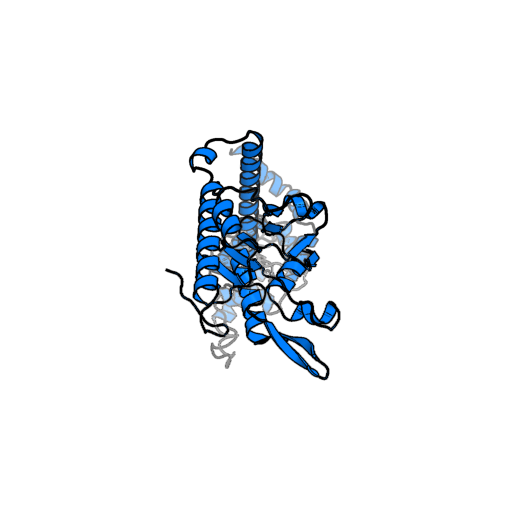 838 O O . HIS A 1 107 ? 30.434 5.608 -27.822 1.00 69.38 107 HIS A O 1
ATOM 844 N N . ALA A 1 108 ? 28.279 5.046 -27.989 1.00 76.50 108 ALA A N 1
ATOM 845 C CA . ALA A 1 108 ? 27.994 5.454 -26.629 1.00 76.50 108 ALA A CA 1
ATOM 846 C C . ALA A 1 108 ? 28.528 4.370 -25.672 1.00 76.50 108 ALA A C 1
ATOM 848 O O . ALA A 1 108 ? 28.154 3.205 -25.775 1.00 76.50 108 ALA A O 1
ATOM 849 N N . GLU A 1 109 ? 29.443 4.729 -24.773 1.00 84.50 109 GLU A N 1
ATOM 850 C CA . GLU A 1 109 ? 30.034 3.782 -23.822 1.00 84.50 109 GLU A CA 1
ATOM 851 C C . GLU A 1 109 ? 29.037 3.459 -22.702 1.00 84.50 109 GLU A C 1
ATOM 853 O O . GLU A 1 109 ? 28.353 4.354 -22.179 1.00 84.50 109 GLU A O 1
ATOM 858 N N . SER A 1 110 ? 28.913 2.179 -22.332 1.00 91.81 110 SER A N 1
ATOM 859 C CA . SER A 1 110 ? 28.097 1.813 -21.181 1.00 91.81 110 SER A CA 1
ATOM 860 C C . SER A 1 110 ? 28.887 1.975 -19.889 1.00 91.81 110 SER A C 1
ATOM 862 O O . SER A 1 110 ? 29.946 1.389 -19.700 1.00 91.81 110 SER A O 1
ATOM 864 N N . LYS A 1 111 ? 28.304 2.700 -18.936 1.00 92.50 111 LYS A N 1
ATOM 865 C CA . LYS A 1 111 ? 28.820 2.819 -17.565 1.00 92.50 111 LYS A CA 1
ATOM 866 C C . LYS A 1 111 ? 28.510 1.590 -16.711 1.00 92.50 111 LYS A C 1
ATOM 868 O O . LYS A 1 111 ? 28.955 1.492 -15.570 1.00 92.50 111 LYS A O 1
ATOM 873 N N . ILE A 1 112 ? 27.701 0.671 -17.237 1.00 92.81 112 ILE A N 1
ATOM 874 C CA . ILE A 1 112 ? 27.219 -0.511 -16.533 1.00 92.81 112 ILE A CA 1
ATOM 875 C C . ILE A 1 112 ? 27.590 -1.746 -17.365 1.00 92.81 112 ILE A C 1
ATOM 877 O O . ILE A 1 112 ? 26.983 -1.962 -18.415 1.00 92.81 112 ILE A O 1
ATOM 881 N N . PRO A 1 113 ? 28.534 -2.589 -16.901 1.00 93.06 113 PRO A N 1
ATOM 882 C CA . PRO A 1 113 ? 29.081 -3.690 -17.698 1.00 93.06 113 PRO A CA 1
ATOM 883 C C . PRO A 1 113 ? 28.026 -4.640 -18.276 1.00 93.06 113 PRO A C 1
ATOM 885 O O . PRO A 1 113 ? 28.180 -5.130 -19.390 1.00 93.06 113 PRO A O 1
ATOM 888 N N . GLU A 1 114 ? 26.921 -4.869 -17.560 1.00 95.12 114 GLU A N 1
ATOM 889 C CA . GLU A 1 114 ? 25.840 -5.749 -18.020 1.00 95.12 114 GLU A CA 1
ATOM 890 C C . GLU A 1 114 ? 25.145 -5.262 -19.296 1.00 95.12 114 GLU A C 1
ATOM 892 O O . GLU A 1 114 ? 24.595 -6.073 -20.043 1.00 95.12 114 GLU A O 1
ATOM 897 N N . PHE A 1 115 ? 25.162 -3.953 -19.554 1.00 95.38 115 PHE A N 1
ATOM 898 C CA . PHE A 1 115 ? 24.560 -3.361 -20.744 1.00 95.38 115 PHE A CA 1
ATOM 899 C C . PHE A 1 115 ? 25.550 -3.212 -21.898 1.00 95.38 115 PHE A C 1
ATOM 901 O O . PHE A 1 115 ? 25.099 -3.020 -23.026 1.00 95.38 115 PHE A O 1
ATOM 908 N N . GLN A 1 116 ? 26.858 -3.365 -21.668 1.00 94.25 116 GLN A N 1
ATOM 909 C CA . GLN A 1 116 ? 27.880 -3.206 -22.706 1.00 94.25 116 GLN A CA 1
ATOM 910 C C . GLN A 1 116 ? 27.602 -4.073 -23.954 1.00 94.25 116 GLN A C 1
ATOM 912 O O . GLN A 1 116 ? 27.512 -3.504 -25.044 1.00 94.25 116 GLN A O 1
ATOM 917 N N . PRO A 1 117 ? 27.311 -5.391 -23.846 1.00 94.19 117 PRO A N 1
ATOM 918 C CA . PRO A 1 117 ? 27.047 -6.217 -25.030 1.00 94.19 117 PRO A CA 1
ATOM 919 C C . PRO A 1 117 ? 25.773 -5.816 -25.787 1.00 94.19 117 PRO A C 1
ATOM 921 O O . PRO A 1 117 ? 25.652 -6.050 -26.990 1.00 94.19 117 PRO A O 1
ATOM 924 N N . TYR A 1 118 ? 24.788 -5.247 -25.083 1.00 95.12 118 TYR A N 1
ATOM 925 C CA . TYR A 1 118 ? 23.576 -4.723 -25.709 1.00 95.12 118 TYR A CA 1
ATOM 926 C C . TYR A 1 118 ? 23.883 -3.427 -26.467 1.00 95.12 118 TYR A C 1
ATOM 928 O O . TYR A 1 118 ? 23.500 -3.296 -27.630 1.00 95.12 118 TYR A O 1
ATOM 936 N N . VAL A 1 119 ? 24.584 -2.490 -25.822 1.00 93.00 119 VAL A N 1
ATOM 937 C CA . VAL A 1 119 ? 24.878 -1.167 -26.381 1.00 93.00 119 VAL A CA 1
ATOM 938 C C . VAL A 1 119 ? 25.773 -1.279 -27.615 1.00 93.00 119 VAL A C 1
ATOM 940 O O . VAL A 1 119 ? 25.456 -0.676 -28.634 1.00 93.00 119 VAL A O 1
ATOM 943 N N . GLU A 1 120 ? 26.804 -2.122 -27.591 1.00 91.75 120 GLU A N 1
ATOM 944 C CA . GLU A 1 120 ? 27.687 -2.339 -28.749 1.00 91.75 120 GLU A CA 1
ATOM 945 C C . GLU A 1 120 ? 26.944 -2.873 -29.979 1.00 91.75 120 GLU A C 1
ATOM 947 O O . GLU A 1 120 ? 27.285 -2.550 -31.116 1.00 91.75 120 GLU A O 1
ATOM 952 N N . ARG A 1 121 ? 25.920 -3.704 -29.762 1.00 90.94 121 ARG A N 1
ATOM 953 C CA . ARG A 1 121 ? 25.217 -4.398 -30.844 1.00 90.94 121 ARG A CA 1
ATOM 954 C C . ARG A 1 121 ? 23.983 -3.658 -31.351 1.00 90.94 121 ARG A C 1
ATOM 956 O O . ARG A 1 121 ? 23.662 -3.762 -32.533 1.00 90.94 121 ARG A O 1
ATOM 963 N N . PHE A 1 122 ? 23.261 -2.978 -30.465 1.00 91.75 122 PHE A N 1
ATOM 964 C CA . PHE A 1 122 ? 21.958 -2.373 -30.760 1.00 91.75 122 PHE A CA 1
ATOM 965 C C . PHE A 1 122 ? 21.846 -0.909 -30.311 1.00 91.75 122 PHE A C 1
ATOM 967 O O . PHE A 1 122 ? 20.859 -0.255 -30.636 1.00 91.75 122 PHE A O 1
ATOM 974 N N . GLY A 1 123 ? 22.812 -0.375 -29.564 1.00 86.69 123 GLY A N 1
ATOM 975 C CA . GLY A 1 123 ? 22.748 0.941 -28.928 1.00 86.69 123 GLY A CA 1
ATOM 976 C C . GLY A 1 123 ? 23.139 2.094 -29.847 1.00 86.69 123 GLY A C 1
ATOM 977 O O . GLY A 1 123 ? 24.171 2.722 -29.652 1.00 86.69 123 GLY A O 1
ATOM 978 N N . SER A 1 124 ? 22.298 2.424 -30.829 1.00 89.25 124 SER A N 1
ATOM 979 C CA . SER A 1 124 ? 22.406 3.703 -31.547 1.00 89.25 124 SER A CA 1
ATOM 980 C C . SER A 1 124 ? 21.603 4.784 -30.829 1.00 89.25 124 SER A C 1
ATOM 982 O O . SER A 1 124 ? 20.373 4.732 -30.805 1.00 89.25 124 SER A O 1
ATOM 984 N N . ALA A 1 125 ? 22.283 5.768 -30.243 1.00 88.19 125 ALA A N 1
ATOM 985 C CA . ALA A 1 125 ? 21.625 6.819 -29.479 1.00 88.19 125 ALA A CA 1
ATOM 986 C C . ALA A 1 125 ? 21.158 7.963 -30.387 1.00 88.19 125 ALA A C 1
ATOM 988 O O . ALA A 1 125 ? 21.948 8.797 -30.830 1.00 88.19 125 ALA A O 1
ATOM 989 N N . TYR A 1 126 ? 19.853 7.996 -30.653 1.00 88.50 126 TYR A N 1
ATOM 990 C CA . TYR A 1 126 ? 19.185 9.119 -31.315 1.00 88.50 126 TYR A CA 1
ATOM 991 C C . TYR A 1 126 ? 18.635 10.130 -30.314 1.00 88.50 126 TYR A C 1
ATOM 993 O O . TYR A 1 126 ? 18.573 11.312 -30.625 1.00 88.50 126 TYR A O 1
ATOM 1001 N N . VAL A 1 127 ? 18.245 9.672 -29.125 1.00 89.50 127 VAL A N 1
ATOM 1002 C CA . VAL A 1 127 ? 17.601 10.486 -28.093 1.00 89.50 127 VAL A CA 1
ATOM 1003 C C . VAL A 1 127 ? 18.579 10.733 -26.953 1.00 89.50 127 VAL A C 1
ATOM 1005 O O . VAL A 1 127 ? 19.268 9.807 -26.525 1.00 89.50 127 VAL A O 1
ATOM 1008 N N . HIS A 1 128 ? 18.607 11.961 -26.437 1.00 90.94 128 HIS A N 1
ATOM 1009 C CA . HIS A 1 128 ? 19.212 12.259 -25.141 1.00 90.94 128 HIS A CA 1
ATOM 1010 C C . HIS A 1 128 ? 18.198 12.856 -24.170 1.00 90.94 128 HIS A C 1
ATOM 1012 O O . HIS A 1 128 ? 17.223 13.484 -24.585 1.00 90.94 128 HIS A O 1
ATOM 1018 N N . TYR A 1 129 ? 18.451 12.663 -22.876 1.00 91.38 129 TYR A N 1
ATOM 1019 C CA . TYR A 1 129 ? 17.575 13.092 -21.789 1.00 91.38 129 TYR A CA 1
ATOM 1020 C C . TYR A 1 129 ? 18.178 14.253 -20.997 1.00 91.38 129 TYR A C 1
ATOM 1022 O O . TYR A 1 129 ? 19.373 14.262 -20.694 1.00 91.38 129 TYR A O 1
ATOM 1030 N N . SER A 1 130 ? 17.328 15.197 -20.600 1.00 87.94 130 SER A N 1
ATOM 1031 C CA . SER A 1 130 ? 17.658 16.309 -19.710 1.00 87.94 130 SER A CA 1
ATOM 1032 C C . SER A 1 130 ? 16.649 16.401 -18.559 1.00 87.94 130 SER A C 1
ATOM 1034 O O . SER A 1 130 ? 15.455 16.146 -18.715 1.00 87.94 130 SER A O 1
ATOM 1036 N N . MET A 1 131 ? 17.147 16.709 -17.360 1.00 86.12 131 MET A N 1
ATOM 1037 C CA . MET A 1 131 ? 16.368 16.740 -16.116 1.00 86.12 131 MET A CA 1
ATOM 1038 C C . MET A 1 131 ? 17.001 17.696 -15.098 1.00 86.12 131 MET A C 1
ATOM 1040 O O . MET A 1 131 ? 18.201 17.982 -15.190 1.00 86.12 131 MET A O 1
ATOM 1044 N N . SER A 1 132 ? 16.208 18.164 -14.128 1.00 78.44 132 SER A N 1
ATOM 1045 C CA . SER A 1 132 ? 16.689 19.012 -13.028 1.00 78.44 132 SER A CA 1
ATOM 1046 C C . SER A 1 132 ? 17.676 18.269 -12.117 1.00 78.44 132 SER A C 1
ATOM 1048 O O . SER A 1 132 ? 17.693 17.036 -12.068 1.00 78.44 132 SER A O 1
ATOM 1050 N N . SER A 1 133 ? 18.510 19.026 -11.395 1.00 72.31 133 SER A N 1
ATOM 1051 C CA . SER A 1 133 ? 19.513 18.514 -10.447 1.00 72.31 133 SER A CA 1
ATOM 1052 C C . SER A 1 133 ? 18.925 17.524 -9.446 1.00 72.31 133 SER A C 1
ATOM 1054 O O . SER A 1 133 ? 19.471 16.442 -9.257 1.00 72.31 133 SER A O 1
ATOM 1056 N N . ASP A 1 134 ? 17.765 17.859 -8.894 1.00 69.19 134 ASP A N 1
ATOM 1057 C CA . ASP A 1 134 ? 17.149 17.175 -7.753 1.00 69.19 134 ASP A CA 1
ATOM 1058 C C . ASP A 1 134 ? 16.660 15.767 -8.126 1.00 69.19 134 ASP A C 1
ATOM 1060 O O . ASP A 1 134 ? 16.553 14.874 -7.294 1.00 69.19 134 ASP A O 1
ATOM 1064 N N . ARG A 1 135 ? 16.387 15.533 -9.416 1.00 68.44 135 ARG A N 1
ATOM 1065 C CA . ARG A 1 135 ? 15.953 14.228 -9.928 1.00 68.44 135 ARG A CA 1
ATOM 1066 C C . ARG A 1 135 ? 17.126 13.292 -10.201 1.00 68.44 135 ARG A C 1
ATOM 1068 O O . ARG A 1 135 ? 16.911 12.081 -10.225 1.00 68.44 135 ARG A O 1
ATOM 1075 N N . ARG A 1 136 ? 18.349 13.811 -10.394 1.00 68.56 136 ARG A N 1
ATOM 1076 C CA . ARG A 1 136 ? 19.524 12.991 -10.746 1.00 68.56 136 ARG A CA 1
ATOM 1077 C C . ARG A 1 136 ? 19.863 11.956 -9.676 1.00 68.56 136 ARG A C 1
ATOM 1079 O O . ARG A 1 136 ? 20.418 10.921 -10.018 1.00 68.56 136 ARG A O 1
ATOM 1086 N N . GLU A 1 137 ? 19.483 12.183 -8.421 1.00 69.69 137 GLU A N 1
ATOM 1087 C CA . GLU A 1 137 ? 19.714 11.231 -7.325 1.00 69.69 137 GLU A CA 1
ATOM 1088 C C . GLU A 1 137 ? 18.949 9.908 -7.500 1.00 69.69 137 GLU A C 1
ATOM 1090 O O . GLU A 1 137 ? 19.396 8.857 -7.040 1.00 69.69 137 GLU A O 1
ATOM 1095 N N . HIS A 1 138 ? 17.819 9.930 -8.211 1.00 77.62 138 HIS A N 1
ATOM 1096 C CA . HIS A 1 138 ? 16.984 8.749 -8.454 1.00 77.62 138 HIS A CA 1
ATOM 1097 C C . HIS A 1 138 ? 17.202 8.118 -9.836 1.00 77.62 138 HIS A C 1
ATOM 1099 O O . HIS A 1 138 ? 16.562 7.111 -10.159 1.00 77.62 138 HIS A O 1
ATOM 1105 N N . VAL A 1 139 ? 18.102 8.689 -10.643 1.00 86.81 139 VAL A N 1
ATOM 1106 C CA . VAL A 1 139 ? 18.414 8.222 -11.997 1.00 86.81 139 VAL A CA 1
ATOM 1107 C C . VAL A 1 139 ? 19.822 7.669 -12.043 1.00 86.81 139 VAL A C 1
ATOM 1109 O O . VAL A 1 139 ? 20.791 8.374 -11.779 1.00 86.81 139 VAL A O 1
ATOM 1112 N N . LYS A 1 140 ? 19.957 6.416 -12.471 1.00 90.50 140 LYS A N 1
ATOM 1113 C CA . LYS A 1 140 ? 21.270 5.859 -12.796 1.00 90.50 140 LYS A CA 1
ATOM 1114 C C . LYS A 1 140 ? 21.497 5.939 -14.296 1.00 90.50 140 LYS A C 1
ATOM 1116 O O . LYS A 1 140 ? 20.657 5.515 -15.091 1.00 90.50 140 LYS A O 1
ATOM 1121 N N . VAL A 1 141 ? 22.651 6.473 -14.673 1.00 92.31 141 VAL A N 1
ATOM 1122 C CA . VAL A 1 141 ? 23.077 6.566 -16.069 1.00 92.31 141 VAL A CA 1
ATOM 1123 C C . VAL A 1 141 ? 23.662 5.223 -16.489 1.00 92.31 141 VAL A C 1
ATOM 1125 O O . VAL A 1 141 ? 24.640 4.757 -15.911 1.00 92.31 141 VAL A O 1
ATOM 1128 N N . ILE A 1 142 ? 23.051 4.599 -17.493 1.00 93.38 142 ILE A N 1
ATOM 1129 C CA . ILE A 1 142 ? 23.515 3.338 -18.085 1.00 93.38 142 ILE A CA 1
ATOM 1130 C C . ILE A 1 142 ? 24.525 3.622 -19.199 1.00 93.38 142 ILE A C 1
ATOM 1132 O O . ILE A 1 142 ? 25.491 2.878 -19.366 1.00 93.38 142 ILE A O 1
ATOM 1136 N N . CYS A 1 143 ? 24.298 4.682 -19.977 1.00 91.81 143 CYS A N 1
ATOM 1137 C CA . CYS A 1 143 ? 25.105 5.029 -21.140 1.00 91.81 143 CYS A CA 1
ATOM 1138 C C . CYS A 1 143 ? 25.092 6.544 -21.380 1.00 91.81 143 CYS A C 1
ATOM 1140 O O . CYS A 1 143 ? 24.028 7.173 -21.327 1.00 91.81 143 CYS A O 1
ATOM 1142 N N . GLY A 1 144 ? 26.269 7.103 -21.668 1.00 84.81 144 GLY A N 1
ATOM 1143 C CA . GLY A 1 144 ? 26.476 8.527 -21.935 1.00 84.81 144 GLY A CA 1
ATOM 1144 C C . GLY A 1 144 ? 27.295 9.263 -20.872 1.00 84.81 144 GLY A C 1
ATOM 1145 O O . GLY A 1 144 ? 27.371 8.841 -19.716 1.00 84.81 144 GLY A O 1
ATOM 1146 N N . ASP A 1 145 ? 27.905 10.376 -21.285 1.00 74.12 145 ASP A N 1
ATOM 1147 C CA . ASP A 1 145 ? 28.736 11.251 -20.449 1.00 74.12 145 ASP A CA 1
ATOM 1148 C C . ASP A 1 145 ? 28.062 12.595 -20.189 1.00 74.12 145 ASP A C 1
ATOM 1150 O O . ASP A 1 145 ? 27.260 12.708 -19.264 1.00 74.12 145 ASP A O 1
ATOM 1154 N N . SER A 1 146 ? 28.357 13.607 -21.006 1.00 79.50 146 SER A N 1
ATOM 1155 C CA . SER A 1 146 ? 27.731 14.930 -20.916 1.00 79.50 146 SER A CA 1
ATOM 1156 C C . SER A 1 146 ? 26.255 14.895 -21.314 1.00 79.50 146 SER A C 1
ATOM 1158 O O . SER A 1 146 ? 25.452 15.648 -20.767 1.00 79.50 146 SER A O 1
ATOM 1160 N N . ASN A 1 147 ? 25.898 13.982 -22.220 1.00 86.00 147 ASN A N 1
ATOM 1161 C CA . ASN A 1 147 ? 24.534 13.713 -22.655 1.00 86.00 147 ASN A CA 1
ATOM 1162 C C . ASN A 1 147 ? 24.104 12.321 -22.187 1.00 86.00 147 ASN A C 1
ATOM 1164 O O . ASN A 1 147 ? 24.861 11.356 -22.299 1.00 86.00 147 ASN A O 1
ATOM 1168 N N . LEU A 1 148 ? 22.881 12.221 -21.668 1.00 90.81 148 LEU A N 1
ATOM 1169 C CA . LEU A 1 148 ? 22.329 10.981 -21.126 1.00 90.81 148 LEU A CA 1
ATOM 1170 C C . LEU A 1 148 ? 21.600 10.219 -22.232 1.00 90.81 148 LEU A C 1
ATOM 1172 O O . LEU A 1 148 ? 20.567 10.692 -22.698 1.00 90.81 148 LEU A O 1
ATOM 1176 N N . PHE A 1 149 ? 22.100 9.051 -22.633 1.00 92.00 149 PHE A N 1
ATOM 1177 C CA . PHE A 1 149 ? 21.526 8.263 -23.736 1.00 92.00 149 PHE A CA 1
ATOM 1178 C C . PHE A 1 149 ? 20.749 7.037 -23.262 1.00 92.00 149 PHE A C 1
ATOM 1180 O O . PHE A 1 149 ? 19.793 6.617 -23.910 1.00 92.00 149 PHE A O 1
ATOM 1187 N N . ALA A 1 150 ? 21.152 6.464 -22.128 1.00 94.12 150 ALA A N 1
ATOM 1188 C CA . ALA A 1 150 ? 20.439 5.374 -21.482 1.00 94.12 150 ALA A CA 1
ATOM 1189 C C . ALA A 1 150 ? 20.365 5.619 -19.979 1.00 94.12 150 ALA A C 1
ATOM 1191 O O . ALA A 1 150 ? 21.381 5.917 -19.345 1.00 94.12 150 ALA A O 1
ATOM 1192 N N . ILE A 1 151 ? 19.175 5.471 -19.407 1.00 94.06 151 ILE A N 1
ATOM 1193 C CA . ILE A 1 151 ? 18.916 5.759 -17.994 1.00 94.06 151 ILE A CA 1
ATOM 1194 C C . ILE A 1 151 ? 17.996 4.706 -17.379 1.00 94.06 151 ILE A C 1
ATOM 1196 O O . ILE A 1 151 ? 17.193 4.082 -18.077 1.00 94.06 151 ILE A O 1
ATOM 1200 N N . THR A 1 152 ? 18.100 4.517 -16.064 1.00 93.38 152 THR A N 1
ATOM 1201 C CA . THR A 1 152 ? 17.143 3.725 -15.283 1.00 93.38 152 THR A CA 1
ATOM 1202 C C . THR A 1 152 ? 16.654 4.465 -14.047 1.00 93.38 152 THR A C 1
ATOM 1204 O O . THR A 1 152 ? 17.415 5.200 -13.413 1.00 93.38 152 THR A O 1
ATOM 1207 N N . PHE A 1 153 ? 15.382 4.243 -13.712 1.00 90.00 153 PHE A N 1
ATOM 1208 C CA . PHE A 1 153 ? 14.721 4.732 -12.506 1.00 90.00 153 PHE A CA 1
ATOM 1209 C C . PHE A 1 153 ? 14.381 3.569 -11.590 1.00 90.00 153 PHE A C 1
ATOM 1211 O O . PHE A 1 153 ? 13.765 2.586 -12.021 1.00 90.00 153 PHE A O 1
ATOM 1218 N N . PHE A 1 154 ? 14.750 3.717 -10.315 1.00 86.12 154 PHE A N 1
ATOM 1219 C CA . PHE A 1 154 ? 14.434 2.771 -9.238 1.00 86.12 154 PHE A CA 1
ATOM 1220 C C . PHE A 1 154 ? 14.754 1.308 -9.574 1.00 86.12 154 PHE A C 1
ATOM 1222 O O . PHE A 1 154 ? 14.117 0.402 -9.047 1.00 86.12 154 PHE A O 1
ATOM 1229 N N . ASP A 1 155 ? 15.701 1.076 -10.489 1.00 89.06 155 ASP A N 1
ATOM 1230 C CA . ASP A 1 155 ? 16.089 -0.247 -10.975 1.00 89.06 155 ASP A CA 1
ATOM 1231 C C . ASP A 1 155 ? 14.942 -1.079 -11.595 1.00 89.06 155 ASP A C 1
ATOM 1233 O O . ASP A 1 155 ? 15.040 -2.304 -11.724 1.00 89.06 155 ASP A O 1
ATOM 1237 N N . LYS A 1 156 ? 13.854 -0.408 -11.999 1.00 91.50 156 LYS A N 1
ATOM 1238 C CA . LYS A 1 156 ? 12.632 -1.020 -12.545 1.00 91.50 156 LYS A CA 1
ATOM 1239 C C . LYS A 1 156 ? 12.240 -0.468 -13.908 1.00 91.50 156 LYS A C 1
ATOM 1241 O O . LYS A 1 156 ? 11.677 -1.211 -14.701 1.00 91.50 156 LYS A O 1
ATOM 1246 N N . LEU A 1 157 ? 12.530 0.797 -14.202 1.00 94.25 157 LEU A N 1
ATOM 1247 C CA . LEU A 1 157 ? 12.169 1.433 -15.469 1.00 94.25 157 LEU A CA 1
ATOM 1248 C C . LEU A 1 157 ? 13.428 1.801 -16.245 1.00 94.25 157 LEU A C 1
ATOM 1250 O O . LEU A 1 157 ? 14.221 2.604 -15.768 1.00 94.25 157 LEU A O 1
ATOM 1254 N N . PHE A 1 158 ? 13.599 1.236 -17.435 1.00 95.88 158 PHE A N 1
ATOM 1255 C CA . PHE A 1 158 ? 14.805 1.367 -18.245 1.00 95.88 158 PHE A CA 1
ATOM 1256 C C . PHE A 1 158 ? 14.483 2.040 -19.573 1.00 95.88 158 PHE A C 1
ATOM 1258 O O . PHE A 1 158 ? 13.537 1.652 -20.252 1.00 95.88 158 PHE A O 1
ATOM 1265 N N . PHE A 1 159 ? 15.307 3.003 -19.969 1.00 95.62 159 PHE A N 1
ATOM 1266 C CA . PHE A 1 159 ? 15.262 3.633 -21.282 1.00 95.62 159 PHE A CA 1
ATOM 1267 C C . PHE A 1 159 ? 16.590 3.368 -21.972 1.00 95.62 159 PHE A C 1
ATOM 1269 O O . PHE A 1 159 ? 17.623 3.877 -21.536 1.00 95.62 159 PHE A O 1
ATOM 1276 N N . LEU A 1 160 ? 16.570 2.532 -23.007 1.00 95.81 160 LEU A N 1
ATOM 1277 C CA . LEU A 1 160 ? 17.769 2.061 -23.688 1.00 95.81 160 LEU A CA 1
ATOM 1278 C C . LEU A 1 160 ? 17.771 2.536 -25.143 1.00 95.81 160 LEU A C 1
ATOM 1280 O O . LEU A 1 160 ? 16.759 2.367 -25.824 1.00 95.81 160 LEU A O 1
ATOM 1284 N N . PRO A 1 161 ? 18.886 3.079 -25.656 1.00 94.19 161 PRO A N 1
ATOM 1285 C CA . PRO A 1 161 ? 19.003 3.437 -27.059 1.00 94.19 161 PRO A CA 1
ATOM 1286 C C . PRO A 1 161 ? 18.877 2.177 -27.909 1.00 94.19 161 PRO A C 1
ATOM 1288 O O . PRO A 1 161 ? 19.336 1.100 -27.516 1.00 94.19 161 PRO A O 1
ATOM 1291 N N . CYS A 1 162 ? 18.238 2.302 -29.064 1.00 92.44 162 CYS A N 1
ATOM 1292 C CA . CYS A 1 162 ? 18.036 1.185 -29.969 1.00 92.44 162 CYS A CA 1
ATOM 1293 C C . CYS A 1 162 ? 18.155 1.650 -31.421 1.00 92.44 162 CYS A C 1
ATOM 1295 O O . CYS A 1 162 ? 17.589 2.664 -31.808 1.00 92.44 162 CYS A O 1
ATOM 1297 N N . THR A 1 163 ? 18.872 0.921 -32.265 1.00 89.44 163 THR A N 1
ATOM 1298 C CA . THR A 1 163 ? 18.810 1.142 -33.712 1.00 89.44 163 THR A CA 1
ATOM 1299 C C . THR A 1 163 ? 17.414 0.780 -34.223 1.00 89.44 163 THR A C 1
ATOM 1301 O O . THR A 1 163 ? 16.831 -0.199 -33.765 1.00 89.44 163 THR A O 1
ATOM 1304 N N . ASN A 1 164 ? 16.882 1.533 -35.193 1.00 85.69 164 ASN A N 1
ATOM 1305 C CA . ASN A 1 164 ? 15.618 1.182 -35.846 1.00 85.69 164 ASN A CA 1
ATOM 1306 C C . ASN A 1 164 ? 15.720 -0.219 -36.481 1.00 85.69 164 ASN A C 1
ATOM 1308 O O . ASN A 1 164 ? 16.492 -0.384 -37.432 1.00 85.69 164 ASN A O 1
ATOM 1312 N N . PRO A 1 165 ? 14.985 -1.232 -35.982 1.00 85.69 165 PRO A N 1
ATOM 1313 C CA . PRO A 1 165 ? 15.073 -2.575 -36.533 1.00 85.69 165 PRO A CA 1
ATOM 1314 C C . PRO A 1 165 ? 14.443 -2.597 -37.928 1.00 85.69 165 PRO A C 1
ATOM 1316 O O . PRO A 1 165 ? 13.299 -2.193 -38.109 1.00 85.69 165 PRO A O 1
ATOM 1319 N N . SER A 1 166 ? 15.177 -3.092 -38.924 1.00 86.00 166 SER A N 1
ATOM 1320 C CA . SER A 1 166 ? 14.666 -3.241 -40.296 1.00 86.00 166 SER A CA 1
ATOM 1321 C C . SER A 1 166 ? 13.893 -4.547 -40.490 1.00 86.00 166 SER A C 1
ATOM 1323 O O . SER A 1 166 ? 13.188 -4.716 -41.478 1.00 86.00 166 SER A O 1
ATOM 1325 N N . THR A 1 167 ? 14.043 -5.495 -39.561 1.00 89.19 167 THR A N 1
ATOM 1326 C CA . THR A 1 167 ? 13.382 -6.803 -39.599 1.00 89.19 167 THR A CA 1
ATOM 1327 C C . THR A 1 167 ? 12.850 -7.186 -38.224 1.00 89.19 167 THR A C 1
ATOM 1329 O O . THR A 1 167 ? 13.427 -6.838 -37.193 1.00 89.19 167 THR A O 1
ATOM 1332 N N . HIS A 1 168 ? 11.790 -7.992 -38.206 1.00 86.38 168 HIS A N 1
ATOM 1333 C CA . HIS A 1 168 ? 11.214 -8.541 -36.975 1.00 86.38 168 HIS A CA 1
ATOM 1334 C C . HIS A 1 168 ? 12.236 -9.348 -36.151 1.00 86.38 168 HIS A C 1
ATOM 1336 O O . HIS A 1 168 ? 12.349 -9.176 -34.939 1.00 86.38 168 HIS A O 1
ATOM 1342 N N . LYS A 1 169 ? 13.112 -10.113 -36.819 1.00 90.31 169 LYS A N 1
ATOM 1343 C CA . LYS A 1 169 ? 14.224 -10.836 -36.176 1.00 90.31 169 LYS A CA 1
ATOM 1344 C C . LYS A 1 169 ? 15.203 -9.903 -35.450 1.00 90.31 169 LYS A C 1
ATOM 1346 O O . LYS A 1 169 ? 15.699 -10.256 -34.380 1.00 90.31 169 LYS A O 1
ATOM 1351 N N . GLN A 1 170 ? 15.500 -8.730 -36.014 1.00 90.75 170 GLN A N 1
ATOM 1352 C CA . GLN A 1 170 ? 16.334 -7.724 -35.346 1.00 90.75 170 GLN A CA 1
ATOM 1353 C C . GLN A 1 170 ? 15.615 -7.113 -34.141 1.00 90.75 170 GLN A C 1
ATOM 1355 O O . GLN A 1 170 ? 16.249 -6.941 -33.103 1.00 90.75 170 GLN A O 1
ATOM 1360 N N . ALA A 1 171 ? 14.309 -6.848 -34.253 1.00 90.12 171 ALA A N 1
ATOM 1361 C CA . ALA A 1 171 ? 13.504 -6.321 -33.154 1.00 90.12 171 ALA A CA 1
ATOM 1362 C C . ALA A 1 171 ? 13.480 -7.285 -31.953 1.00 90.12 171 ALA A C 1
ATOM 1364 O O . ALA A 1 171 ? 13.820 -6.885 -30.838 1.00 90.12 171 ALA A O 1
ATOM 1365 N N . ILE A 1 172 ? 13.199 -8.573 -32.190 1.00 91.69 172 ILE A N 1
ATOM 1366 C CA . ILE A 1 172 ? 13.276 -9.618 -31.154 1.00 91.69 172 ILE A CA 1
ATOM 1367 C C . ILE A 1 172 ? 14.696 -9.716 -30.591 1.00 91.69 172 ILE A C 1
ATOM 1369 O O . ILE A 1 172 ? 14.881 -9.805 -29.378 1.00 91.69 172 ILE A O 1
ATOM 1373 N N . GLY A 1 173 ? 15.715 -9.686 -31.456 1.00 93.00 173 GLY A N 1
ATOM 1374 C CA . GLY A 1 173 ? 17.115 -9.738 -31.038 1.00 93.00 173 GLY A CA 1
ATOM 1375 C C . GLY A 1 173 ? 17.482 -8.622 -30.056 1.00 93.00 173 GLY A C 1
ATOM 1376 O O . GLY A 1 173 ? 18.101 -8.902 -29.026 1.00 93.00 173 GLY A O 1
ATOM 1377 N N . ALA A 1 174 ? 17.056 -7.389 -30.341 1.00 93.75 174 ALA A N 1
ATOM 1378 C CA . ALA A 1 174 ? 17.256 -6.239 -29.467 1.00 93.75 174 ALA A CA 1
ATOM 1379 C C . ALA A 1 174 ? 16.496 -6.398 -28.141 1.00 93.75 174 ALA A C 1
ATOM 1381 O O . ALA A 1 174 ? 17.090 -6.230 -27.076 1.00 93.75 174 ALA A O 1
ATOM 1382 N N . ALA A 1 175 ? 15.222 -6.799 -28.186 1.00 94.25 175 ALA A N 1
ATOM 1383 C CA . ALA A 1 175 ? 14.403 -6.994 -26.990 1.00 94.25 175 ALA A CA 1
ATOM 1384 C C . ALA A 1 175 ? 14.964 -8.073 -26.055 1.00 94.25 175 ALA A C 1
ATOM 1386 O O . ALA A 1 175 ? 15.087 -7.856 -24.848 1.00 94.25 175 ALA A O 1
ATOM 1387 N N . VAL A 1 176 ? 15.387 -9.213 -26.606 1.00 95.06 176 VAL A N 1
ATOM 1388 C CA . VAL A 1 176 ? 15.999 -10.301 -25.831 1.00 95.06 176 VAL A CA 1
ATOM 1389 C C . VAL A 1 176 ? 17.333 -9.866 -25.227 1.00 95.06 176 VAL A C 1
ATOM 1391 O O . VAL A 1 176 ? 17.612 -10.1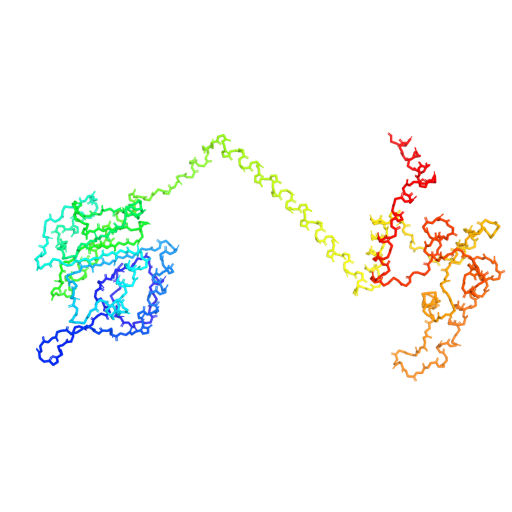84 -24.070 1.00 95.06 176 VAL A O 1
ATOM 1394 N N . ALA A 1 177 ? 18.170 -9.151 -25.983 1.00 95.88 177 ALA A N 1
ATOM 1395 C CA . ALA A 1 177 ? 19.447 -8.657 -25.476 1.00 95.88 177 ALA A CA 1
ATOM 1396 C C . ALA A 1 177 ? 19.252 -7.633 -24.345 1.00 95.88 177 ALA A C 1
ATOM 1398 O O . ALA A 1 177 ? 19.917 -7.734 -23.315 1.00 95.88 177 ALA A O 1
ATOM 139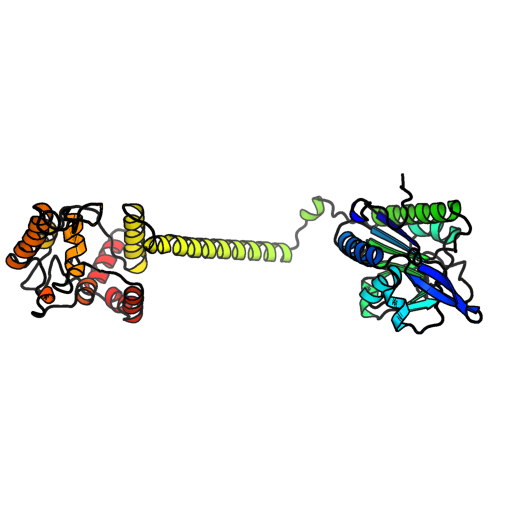9 N N . ALA A 1 178 ? 18.293 -6.717 -24.492 1.00 96.38 178 ALA A N 1
ATOM 1400 C CA . ALA A 1 178 ? 17.936 -5.748 -23.462 1.00 96.38 178 ALA A CA 1
ATOM 1401 C C . ALA A 1 178 ? 17.405 -6.422 -22.190 1.00 96.38 178 ALA A C 1
ATOM 1403 O O . ALA A 1 178 ? 17.871 -6.125 -21.090 1.00 96.38 178 ALA A O 1
ATOM 1404 N N . ALA A 1 179 ? 16.479 -7.376 -22.330 1.00 96.25 179 ALA A N 1
ATOM 1405 C CA . ALA A 1 179 ? 15.943 -8.131 -21.201 1.00 96.25 179 ALA A CA 1
ATOM 1406 C C . ALA A 1 179 ? 17.050 -8.887 -20.451 1.00 96.25 179 ALA A C 1
ATOM 1408 O O . ALA A 1 179 ? 17.106 -8.842 -19.224 1.00 96.25 179 ALA A O 1
ATOM 1409 N N . LYS A 1 180 ? 17.976 -9.531 -21.175 1.00 96.31 180 LYS A N 1
ATOM 1410 C CA . LYS A 1 180 ? 19.137 -10.204 -20.571 1.00 96.31 180 LYS A CA 1
ATOM 1411 C C . LYS A 1 180 ? 20.028 -9.234 -19.796 1.00 96.31 180 LYS A C 1
ATOM 1413 O O . LYS A 1 180 ? 20.404 -9.558 -18.671 1.00 96.31 180 LYS A O 1
ATOM 1418 N N . ALA A 1 181 ? 20.329 -8.066 -20.366 1.00 96.00 181 ALA A N 1
ATOM 1419 C CA . ALA A 1 181 ? 21.131 -7.038 -19.706 1.00 96.00 181 ALA A CA 1
ATOM 1420 C C . ALA A 1 181 ? 20.467 -6.546 -18.410 1.00 96.00 181 ALA A C 1
ATOM 1422 O O . ALA A 1 181 ? 21.106 -6.518 -17.360 1.00 96.00 181 ALA A O 1
ATOM 1423 N N . VAL A 1 182 ? 19.161 -6.258 -18.445 1.00 95.19 182 VAL A N 1
ATOM 1424 C CA . VAL A 1 182 ? 18.404 -5.833 -17.257 1.00 95.19 182 VAL A CA 1
ATOM 1425 C C . VAL A 1 182 ? 18.337 -6.930 -16.199 1.00 95.19 182 VAL A C 1
ATOM 1427 O O . VAL A 1 182 ? 18.534 -6.641 -15.023 1.00 95.19 182 VAL A O 1
ATOM 1430 N N . ILE A 1 183 ? 18.108 -8.189 -16.579 1.00 93.38 183 ILE A N 1
ATOM 1431 C CA . ILE A 1 183 ? 18.087 -9.308 -15.625 1.00 93.38 183 ILE A CA 1
ATOM 1432 C C . ILE A 1 183 ? 19.460 -9.482 -14.964 1.00 93.38 183 ILE A C 1
ATOM 1434 O O . ILE A 1 183 ? 19.532 -9.642 -13.746 1.00 93.38 183 ILE A O 1
ATOM 1438 N N . ALA A 1 184 ? 20.548 -9.439 -15.740 1.00 93.25 184 ALA A N 1
ATOM 1439 C CA . ALA A 1 184 ? 21.906 -9.525 -15.206 1.00 93.25 184 ALA A CA 1
ATOM 1440 C C . ALA A 1 184 ? 22.203 -8.359 -14.252 1.00 93.25 184 ALA A C 1
ATOM 1442 O O . ALA A 1 184 ? 22.672 -8.582 -13.135 1.00 93.25 184 ALA A O 1
ATOM 1443 N N . TYR A 1 185 ? 21.836 -7.138 -14.654 1.00 92.88 185 TYR A N 1
ATOM 1444 C CA . TYR A 1 185 ? 21.971 -5.945 -13.830 1.00 92.88 185 TYR A CA 1
ATOM 1445 C C . TYR A 1 185 ? 21.219 -6.108 -12.511 1.00 92.88 185 TYR A C 1
ATOM 1447 O O . TYR A 1 185 ? 21.837 -6.049 -11.450 1.00 92.88 185 TYR A O 1
ATOM 1455 N N . ARG A 1 186 ? 19.912 -6.408 -12.572 1.00 89.56 186 ARG A N 1
ATOM 1456 C CA . ARG A 1 186 ? 19.040 -6.597 -11.404 1.00 89.56 186 ARG A CA 1
ATOM 1457 C C . ARG A 1 186 ? 19.542 -7.692 -10.471 1.00 89.56 186 ARG A C 1
ATOM 1459 O O . ARG A 1 186 ? 19.466 -7.506 -9.266 1.00 89.56 186 ARG A O 1
ATOM 1466 N N . LYS A 1 187 ? 20.108 -8.787 -10.987 1.00 87.88 187 LYS A N 1
ATOM 1467 C CA . LYS A 1 187 ? 20.747 -9.820 -10.153 1.00 87.88 187 LYS A CA 1
ATOM 1468 C C . LYS A 1 187 ? 21.947 -9.278 -9.379 1.00 87.88 187 LYS A C 1
ATOM 1470 O O . LYS A 1 187 ? 22.060 -9.567 -8.195 1.00 87.88 187 LYS A O 1
ATOM 1475 N N . ARG A 1 188 ? 22.808 -8.469 -10.010 1.00 86.69 188 ARG A N 1
ATOM 1476 C CA . ARG A 1 188 ? 23.969 -7.860 -9.339 1.00 86.69 188 ARG A CA 1
ATOM 1477 C C . ARG A 1 188 ? 23.557 -6.839 -8.281 1.00 86.69 188 ARG A C 1
ATOM 1479 O O . ARG A 1 188 ? 24.148 -6.796 -7.208 1.00 86.69 188 ARG A O 1
ATOM 1486 N N . ILE A 1 189 ? 22.573 -5.997 -8.589 1.00 78.75 189 ILE A N 1
ATOM 1487 C CA . ILE A 1 189 ? 22.109 -4.949 -7.669 1.00 78.75 189 ILE A CA 1
ATOM 1488 C C . ILE A 1 189 ? 21.070 -5.441 -6.663 1.00 78.75 189 ILE A C 1
ATOM 1490 O O . ILE A 1 189 ? 20.662 -4.650 -5.813 1.00 78.75 189 ILE A O 1
ATOM 1494 N N . SER A 1 190 ? 20.623 -6.699 -6.764 1.00 64.81 190 SER A N 1
ATOM 1495 C CA . SER A 1 190 ? 19.697 -7.312 -5.816 1.00 64.81 190 SER A CA 1
ATOM 1496 C C . SER A 1 190 ? 20.373 -7.384 -4.453 1.00 64.81 190 SER A C 1
ATOM 1498 O O . SER A 1 190 ? 21.023 -8.357 -4.082 1.00 64.81 190 SER A O 1
ATOM 1500 N N . LYS A 1 191 ? 20.224 -6.296 -3.701 1.00 61.19 191 LYS A N 1
ATOM 1501 C CA . LYS A 1 191 ? 20.559 -6.177 -2.290 1.00 61.19 191 LYS A CA 1
ATOM 1502 C C . LYS A 1 191 ? 19.418 -6.782 -1.485 1.00 61.19 191 LYS A C 1
ATOM 1504 O O . LYS A 1 191 ? 18.842 -6.101 -0.637 1.00 61.19 191 LYS A O 1
ATOM 1509 N N . ALA A 1 192 ? 19.050 -8.032 -1.772 1.00 56.59 192 ALA A N 1
ATOM 1510 C CA . ALA A 1 192 ? 18.272 -8.793 -0.811 1.00 56.59 192 ALA A CA 1
ATOM 1511 C C . ALA A 1 192 ? 19.119 -8.801 0.459 1.00 56.59 192 ALA A C 1
ATOM 1513 O O . ALA A 1 192 ? 20.193 -9.402 0.490 1.00 56.59 192 ALA A O 1
ATOM 1514 N N . LYS A 1 193 ? 18.702 -7.999 1.444 1.00 57.06 193 LYS A N 1
ATOM 1515 C CA . LYS A 1 193 ? 19.366 -7.929 2.737 1.00 57.06 193 LYS A CA 1
ATOM 1516 C C . LYS A 1 193 ? 19.428 -9.367 3.242 1.00 57.06 193 LYS A C 1
ATOM 1518 O O . LYS A 1 193 ? 18.365 -9.971 3.394 1.00 57.06 193 LYS A O 1
ATOM 1523 N N . PRO A 1 194 ? 20.627 -9.944 3.424 1.00 65.31 194 PRO A N 1
ATOM 1524 C CA . PRO A 1 194 ? 20.718 -11.286 3.960 1.00 65.31 194 PRO A CA 1
ATOM 1525 C C . PRO A 1 194 ? 19.980 -11.322 5.289 1.00 65.31 194 PRO A C 1
ATOM 1527 O O . PRO A 1 194 ? 20.056 -10.360 6.051 1.00 65.31 194 PRO A O 1
ATOM 1530 N N . GLN A 1 195 ? 19.271 -12.409 5.572 1.00 63.34 195 GLN A N 1
ATOM 1531 C CA . GLN A 1 195 ? 18.448 -12.497 6.776 1.00 63.34 195 GLN A CA 1
ATOM 1532 C C . GLN A 1 195 ? 19.264 -12.208 8.051 1.00 63.34 195 GLN A C 1
ATOM 1534 O O . GLN A 1 195 ? 18.776 -11.522 8.945 1.00 63.34 195 GLN A O 1
ATOM 1539 N N . TRP A 1 196 ? 20.542 -12.601 8.068 1.00 73.94 196 TRP A N 1
ATOM 1540 C CA . TRP A 1 196 ? 21.480 -12.339 9.162 1.00 73.94 196 TRP A CA 1
ATOM 1541 C C . TRP A 1 196 ? 21.753 -10.849 9.417 1.00 73.94 196 TRP A C 1
ATOM 1543 O O . TRP A 1 196 ? 22.123 -10.481 10.523 1.00 73.94 196 TRP A O 1
ATOM 1553 N N . ILE A 1 197 ? 21.555 -9.945 8.447 1.00 78.12 197 ILE A N 1
ATOM 1554 C CA . ILE A 1 197 ? 21.821 -8.513 8.675 1.00 78.12 197 ILE A CA 1
ATOM 1555 C C . ILE A 1 197 ? 20.856 -7.914 9.702 1.00 78.12 197 ILE A C 1
ATOM 1557 O O . ILE A 1 197 ? 21.181 -6.916 10.332 1.00 78.12 197 ILE A O 1
ATOM 1561 N N . SER A 1 198 ? 19.689 -8.541 9.887 1.00 71.25 198 SER A N 1
ATOM 1562 C CA . SER A 1 198 ? 18.722 -8.175 10.927 1.00 71.25 198 SER A CA 1
ATOM 1563 C C . SER A 1 198 ? 19.183 -8.533 12.350 1.00 71.25 198 SER A C 1
ATOM 1565 O O . SER A 1 198 ? 18.592 -8.058 13.321 1.00 71.25 198 SER A O 1
ATOM 1567 N N . GLU A 1 199 ? 20.249 -9.334 12.485 1.00 75.62 199 GLU A N 1
ATOM 1568 C CA . GLU A 1 199 ? 20.912 -9.618 13.765 1.00 75.62 199 GLU A CA 1
ATOM 1569 C C . GLU A 1 199 ? 21.723 -8.410 14.257 1.00 75.62 199 GLU A C 1
ATOM 1571 O O . GLU A 1 199 ? 21.903 -8.229 15.461 1.00 75.62 199 GLU A O 1
ATOM 1576 N N . PHE A 1 200 ? 22.168 -7.541 13.343 1.00 79.81 200 PHE A N 1
ATOM 1577 C CA . PHE A 1 200 ? 22.856 -6.300 13.679 1.00 79.81 200 PHE A CA 1
ATOM 1578 C C . PHE A 1 200 ? 21.834 -5.191 13.897 1.00 79.81 200 PHE A C 1
ATOM 1580 O O . PHE A 1 200 ? 21.157 -4.773 12.961 1.00 79.81 200 PHE A O 1
ATOM 1587 N N . ARG A 1 201 ? 21.756 -4.689 15.131 1.00 77.81 201 ARG A N 1
ATOM 1588 C CA . ARG A 1 201 ? 20.871 -3.578 15.493 1.00 77.81 201 ARG A CA 1
ATOM 1589 C C . ARG A 1 201 ? 21.664 -2.382 15.968 1.00 77.81 201 ARG A C 1
ATOM 1591 O O . ARG A 1 201 ? 22.576 -2.517 16.785 1.00 77.81 201 ARG A O 1
ATOM 1598 N N . PHE A 1 202 ? 21.288 -1.204 15.490 1.00 84.44 202 PHE A N 1
ATOM 1599 C CA . PHE A 1 202 ? 21.856 0.040 15.997 1.00 84.44 202 PHE A CA 1
ATOM 1600 C C . PHE A 1 202 ? 21.252 0.396 17.361 1.00 84.44 202 PHE A C 1
ATOM 1602 O O . PHE A 1 202 ? 20.100 0.081 17.655 1.00 84.44 202 PHE A O 1
ATOM 1609 N N . THR A 1 203 ? 21.995 1.123 18.197 1.00 86.81 203 THR A N 1
ATOM 1610 C CA . THR A 1 203 ? 21.484 1.592 19.499 1.00 86.81 203 THR A CA 1
ATOM 1611 C C . THR A 1 203 ? 20.212 2.428 19.343 1.00 86.81 203 THR A C 1
ATOM 1613 O O . THR A 1 203 ? 19.252 2.247 20.087 1.00 86.81 203 THR A O 1
ATOM 1616 N N . GLN A 1 204 ? 20.172 3.296 18.328 1.00 85.81 204 GLN A N 1
ATOM 1617 C CA . GLN A 1 204 ? 19.004 4.125 18.033 1.00 85.81 204 GLN A CA 1
ATOM 1618 C C . GLN A 1 204 ? 17.816 3.301 17.513 1.00 85.81 204 GLN A C 1
ATOM 1620 O O . GLN A 1 204 ? 16.675 3.604 17.839 1.00 85.81 204 GLN A O 1
ATOM 1625 N N . GLU A 1 205 ? 18.076 2.224 16.767 1.00 85.25 205 GLU A N 1
ATOM 1626 C CA . GLU A 1 205 ? 17.041 1.280 16.331 1.00 85.25 205 GLU A CA 1
ATOM 1627 C C . GLU A 1 205 ? 16.403 0.570 17.530 1.00 85.25 205 GLU A C 1
ATOM 1629 O O . GLU A 1 205 ? 15.183 0.471 17.601 1.00 85.25 205 GLU A O 1
ATOM 1634 N N . ASN A 1 206 ? 17.198 0.152 18.519 1.00 86.88 206 ASN A N 1
ATOM 1635 C CA . ASN A 1 206 ? 16.664 -0.437 19.748 1.00 86.88 206 ASN A CA 1
ATOM 1636 C C . ASN A 1 206 ? 15.797 0.552 20.542 1.00 86.88 206 ASN A C 1
ATOM 1638 O O . ASN A 1 206 ? 14.757 0.147 21.057 1.00 86.88 206 ASN A O 1
ATOM 1642 N N . SER A 1 207 ? 16.192 1.830 20.609 1.00 90.50 207 SER A N 1
ATOM 1643 C CA . SER A 1 207 ? 15.369 2.879 21.231 1.00 90.50 207 SER A CA 1
ATOM 1644 C C . SER A 1 207 ? 14.017 2.991 20.532 1.00 90.50 207 SER A C 1
ATOM 1646 O O . SER A 1 207 ? 12.987 2.834 21.172 1.00 90.50 207 SER A O 1
ATOM 1648 N N . LEU A 1 208 ? 14.020 3.139 19.204 1.00 90.75 208 LEU A N 1
ATOM 1649 C CA . LEU A 1 208 ? 12.792 3.277 18.418 1.00 90.75 208 LEU A CA 1
ATOM 1650 C C . LEU A 1 208 ? 11.894 2.033 18.489 1.00 90.75 208 LEU A C 1
ATOM 1652 O O . LEU A 1 208 ? 10.674 2.154 18.469 1.00 90.75 208 LEU A O 1
ATOM 1656 N N . ILE A 1 209 ? 12.471 0.831 18.586 1.00 87.56 209 ILE A N 1
ATOM 1657 C CA . ILE A 1 209 ? 11.703 -0.408 18.785 1.00 87.56 209 ILE A CA 1
ATOM 1658 C C . ILE A 1 209 ? 11.017 -0.414 20.154 1.00 87.56 209 ILE A C 1
ATOM 1660 O O . ILE A 1 209 ? 9.891 -0.899 20.264 1.00 87.56 209 ILE A O 1
ATOM 1664 N N . ASN A 1 210 ? 11.680 0.087 21.195 1.00 91.81 210 ASN A N 1
ATOM 1665 C CA . ASN A 1 210 ? 11.074 0.193 22.518 1.00 91.81 210 ASN A CA 1
ATOM 1666 C C . ASN A 1 210 ? 9.964 1.248 22.527 1.00 91.81 210 ASN A C 1
ATOM 1668 O O . ASN A 1 210 ? 8.866 0.934 22.979 1.00 91.81 210 ASN A O 1
ATOM 1672 N N . ASP A 1 211 ? 10.202 2.415 21.925 1.00 93.50 211 ASP A N 1
ATOM 1673 C CA . ASP A 1 211 ? 9.192 3.469 21.779 1.00 93.50 211 ASP A CA 1
ATOM 1674 C C . ASP A 1 211 ? 7.961 2.944 21.020 1.00 93.50 211 ASP A C 1
ATOM 1676 O O . ASP A 1 211 ? 6.821 3.140 21.436 1.00 93.50 211 ASP A O 1
ATOM 1680 N N . ALA A 1 212 ? 8.176 2.189 19.936 1.00 89.50 212 ALA A N 1
ATOM 1681 C CA . ALA A 1 212 ? 7.096 1.569 19.172 1.00 89.50 212 ALA A CA 1
ATOM 1682 C C . ALA A 1 212 ? 6.297 0.547 20.000 1.00 89.50 212 ALA A C 1
ATOM 1684 O O . ALA A 1 212 ? 5.075 0.479 19.877 1.00 89.50 212 ALA A O 1
ATOM 1685 N N . LYS A 1 213 ? 6.959 -0.242 20.857 1.00 93.62 213 LYS A N 1
ATOM 1686 C CA . LYS A 1 213 ? 6.277 -1.186 21.759 1.00 93.62 213 LYS A CA 1
ATOM 1687 C C . LYS A 1 213 ? 5.451 -0.466 22.817 1.00 93.62 213 LYS A C 1
ATOM 1689 O O . LYS A 1 213 ? 4.336 -0.899 23.096 1.00 93.62 213 LYS A O 1
ATOM 1694 N N . GLU A 1 214 ? 5.982 0.608 23.390 1.00 94.75 214 GLU A N 1
ATOM 1695 C CA . GLU A 1 214 ? 5.267 1.408 24.384 1.00 94.75 214 GLU A CA 1
ATOM 1696 C C . GLU A 1 214 ? 4.026 2.060 23.766 1.00 94.75 214 GLU A C 1
ATOM 1698 O O . GLU A 1 214 ? 2.925 1.919 24.298 1.00 94.75 214 GLU A O 1
ATOM 1703 N N . LEU A 1 215 ? 4.172 2.665 22.583 1.00 93.94 215 LEU A N 1
ATOM 1704 C CA . LEU A 1 215 ? 3.050 3.222 21.828 1.00 93.94 215 LEU A CA 1
ATOM 1705 C C . LEU A 1 215 ? 2.005 2.156 21.478 1.00 93.94 215 LEU A C 1
ATOM 1707 O O . LEU A 1 215 ? 0.810 2.412 21.601 1.00 93.94 215 LEU A O 1
ATOM 1711 N N . GLN A 1 216 ? 2.423 0.945 21.100 1.00 93.06 216 GLN A N 1
ATOM 1712 C CA . GLN A 1 216 ? 1.491 -0.155 20.834 1.00 93.06 216 GLN A CA 1
ATOM 1713 C C . GLN A 1 216 ? 0.731 -0.580 22.096 1.00 93.06 216 GLN A C 1
ATOM 1715 O O . GLN A 1 216 ? -0.464 -0.861 22.038 1.00 93.06 216 GLN A O 1
ATOM 1720 N N . GLN A 1 217 ? 1.401 -0.624 23.248 1.00 94.94 217 GLN A N 1
ATOM 1721 C CA . GLN A 1 217 ? 0.749 -0.946 24.514 1.00 94.94 217 GLN A CA 1
ATOM 1722 C C . GLN A 1 217 ? -0.272 0.129 24.902 1.00 94.94 217 GLN A C 1
ATOM 1724 O O . GLN A 1 217 ? -1.378 -0.205 25.328 1.00 94.94 217 GLN A O 1
ATOM 1729 N N . GLN A 1 218 ? 0.071 1.405 24.715 1.00 94.75 218 GLN A N 1
ATOM 1730 C CA . GLN A 1 218 ? -0.851 2.521 24.930 1.00 94.75 218 GLN A CA 1
ATOM 1731 C C . GLN A 1 218 ? -2.055 2.447 23.982 1.00 94.75 218 GLN A C 1
ATOM 1733 O O . GLN A 1 218 ? -3.190 2.618 24.428 1.00 94.75 218 GLN A O 1
ATOM 1738 N N . LEU A 1 219 ? -1.831 2.128 22.704 1.00 93.25 219 LEU A N 1
ATOM 1739 C CA . LEU A 1 219 ? -2.902 1.950 21.724 1.00 93.25 219 LEU A CA 1
ATOM 1740 C C . LEU A 1 219 ? -3.870 0.844 22.158 1.00 93.25 219 LEU A C 1
ATOM 1742 O O . LEU A 1 219 ? -5.068 1.095 22.257 1.00 93.25 219 LEU A O 1
ATOM 1746 N N . ASN A 1 220 ? -3.352 -0.329 22.532 1.00 93.25 220 ASN A N 1
ATOM 1747 C CA . ASN A 1 220 ? -4.179 -1.451 22.983 1.00 93.25 220 ASN A CA 1
ATOM 1748 C C . ASN A 1 220 ? -5.010 -1.093 24.232 1.00 93.25 220 ASN A C 1
ATOM 1750 O O . ASN A 1 220 ? -6.157 -1.521 24.371 1.00 93.25 220 ASN A O 1
ATOM 1754 N N . GLN A 1 221 ? -4.453 -0.301 25.157 1.00 93.56 221 GLN A N 1
ATOM 1755 C CA . GLN A 1 221 ? -5.191 0.177 26.332 1.00 93.56 221 GLN A CA 1
ATOM 1756 C C . GLN A 1 221 ? -6.332 1.123 25.948 1.00 93.56 221 GLN A C 1
ATOM 1758 O O . GLN A 1 221 ? -7.414 1.046 26.531 1.00 93.56 221 GLN A O 1
ATOM 1763 N N . ILE A 1 222 ? -6.101 2.019 24.987 1.00 90.62 222 ILE A N 1
ATOM 1764 C CA . ILE A 1 222 ? -7.127 2.936 24.481 1.00 90.62 222 ILE A CA 1
ATOM 1765 C C . ILE A 1 222 ? -8.225 2.154 23.755 1.00 90.62 222 ILE A C 1
ATOM 1767 O O . ILE A 1 222 ? -9.399 2.378 24.037 1.00 90.62 222 ILE A O 1
ATOM 1771 N N . GLU A 1 223 ? -7.866 1.206 22.891 1.00 91.06 223 GLU A N 1
ATOM 1772 C CA . GLU A 1 223 ? -8.823 0.340 22.189 1.00 91.06 223 GLU A CA 1
ATOM 1773 C C . GLU A 1 223 ? -9.688 -0.450 23.177 1.00 91.06 223 GLU A C 1
ATOM 1775 O O . GLU A 1 223 ? -10.910 -0.403 23.093 1.00 91.06 223 GLU A O 1
ATOM 1780 N N . THR A 1 224 ? -9.083 -1.043 24.211 1.00 91.94 224 THR A N 1
ATOM 1781 C CA . THR A 1 224 ? -9.827 -1.754 25.269 1.00 91.94 224 THR A CA 1
ATOM 1782 C C . THR A 1 224 ? -10.824 -0.836 25.989 1.00 91.94 224 THR A C 1
ATOM 1784 O O . THR A 1 224 ? -11.935 -1.250 26.340 1.00 91.94 224 THR A O 1
ATOM 1787 N N . LYS A 1 225 ? -10.454 0.432 26.221 1.00 85.19 225 LYS A N 1
ATOM 1788 C CA . LYS A 1 225 ? -11.372 1.424 26.799 1.00 85.19 225 LYS A CA 1
ATOM 1789 C C . LYS A 1 225 ? -12.515 1.733 25.837 1.00 85.19 225 LYS A C 1
ATOM 1791 O O . LYS A 1 225 ? -13.663 1.729 26.271 1.00 85.19 225 LYS A O 1
ATOM 1796 N N . ILE A 1 226 ? -12.225 1.968 24.556 1.00 81.50 226 ILE A N 1
ATOM 1797 C CA . ILE A 1 226 ? -13.240 2.217 23.521 1.00 81.50 226 ILE A CA 1
ATOM 1798 C C . ILE A 1 226 ? -14.226 1.047 23.445 1.00 81.50 226 ILE A C 1
ATOM 1800 O O . ILE A 1 226 ? -15.434 1.280 23.475 1.00 81.50 226 ILE A O 1
ATOM 1804 N N . ASP A 1 227 ? -13.733 -0.190 23.438 1.00 84.25 227 ASP A N 1
ATOM 1805 C CA . ASP A 1 227 ? -14.565 -1.396 23.424 1.00 84.25 227 ASP A CA 1
ATOM 1806 C C . ASP A 1 227 ? -15.446 -1.493 24.674 1.00 84.25 227 ASP A C 1
ATOM 1808 O O . ASP A 1 227 ? -16.633 -1.803 24.581 1.00 84.25 227 ASP A O 1
ATOM 1812 N N . SER A 1 228 ? -14.907 -1.137 25.844 1.00 79.62 228 SER A N 1
ATOM 1813 C CA . SER A 1 228 ? -15.687 -1.072 27.088 1.00 79.62 228 SER A CA 1
ATOM 1814 C C . SER A 1 228 ? -16.840 -0.064 26.986 1.00 79.62 228 SER A C 1
ATOM 1816 O O . SER A 1 228 ? -17.965 -0.378 27.371 1.00 79.62 228 SER A O 1
ATOM 1818 N N . TYR A 1 229 ? -16.603 1.119 26.404 1.00 77.50 229 TYR A N 1
ATOM 1819 C CA . TYR A 1 229 ? -17.675 2.083 26.118 1.00 77.50 229 TYR A CA 1
ATOM 1820 C C . TYR A 1 229 ? -18.661 1.572 25.063 1.00 77.50 229 TYR A C 1
ATOM 1822 O O . TYR A 1 229 ? -19.851 1.872 25.144 1.00 77.50 229 TYR A O 1
ATOM 1830 N N . GLY A 1 230 ? -18.193 0.791 24.088 1.00 74.25 230 GLY A N 1
ATOM 1831 C CA . GLY A 1 230 ? -19.045 0.069 23.146 1.00 74.25 230 GLY A CA 1
ATOM 1832 C C . GLY A 1 230 ? -20.010 -0.873 23.864 1.00 74.25 230 GLY A C 1
ATOM 1833 O O . GLY A 1 230 ? -21.210 -0.822 23.602 1.00 74.25 230 GLY A O 1
ATOM 1834 N N . ASN A 1 231 ? -19.511 -1.648 24.829 1.00 78.38 231 ASN A N 1
ATOM 1835 C CA . ASN A 1 231 ? -20.328 -2.558 25.631 1.00 78.38 231 ASN A CA 1
ATOM 1836 C C . ASN A 1 231 ? -21.384 -1.817 26.459 1.00 78.38 231 ASN A C 1
ATOM 1838 O O . ASN A 1 231 ? -22.527 -2.262 26.506 1.00 78.38 231 ASN A O 1
ATOM 1842 N N . TYR A 1 232 ? -21.062 -0.654 27.040 1.00 78.31 232 TYR A N 1
ATOM 1843 C CA . TYR A 1 232 ? -22.046 0.135 27.797 1.00 78.31 232 TYR A CA 1
ATOM 1844 C C . TYR A 1 232 ? -23.235 0.603 26.951 1.00 78.31 232 TYR A C 1
ATOM 1846 O O . TYR A 1 232 ? -24.336 0.742 27.477 1.00 78.31 232 TYR A O 1
ATOM 1854 N N . LYS A 1 233 ? -23.069 0.767 25.631 1.00 75.88 233 LYS A N 1
ATOM 1855 C CA . LYS A 1 233 ? -24.189 1.097 24.731 1.00 75.88 233 LYS A CA 1
ATOM 1856 C C . LYS A 1 233 ? -25.243 -0.006 24.654 1.00 75.88 233 LYS A C 1
ATOM 1858 O O . LYS A 1 233 ? -26.356 0.279 24.223 1.00 75.88 233 LYS A O 1
ATOM 1863 N N . GLY A 1 234 ? -24.936 -1.227 25.101 1.00 68.00 234 GLY A N 1
ATOM 1864 C CA . GLY A 1 234 ? -25.923 -2.298 25.229 1.00 68.00 234 GLY A CA 1
ATOM 1865 C C . GLY A 1 234 ? -27.100 -1.923 26.136 1.00 68.00 234 GLY A C 1
ATOM 1866 O O . GLY A 1 234 ? -28.192 -2.437 25.927 1.00 68.00 234 GLY A O 1
ATOM 1867 N N . VAL A 1 235 ? -26.947 -0.939 27.037 1.00 71.25 235 VAL A N 1
ATOM 1868 C CA . VAL A 1 235 ? -28.062 -0.374 27.825 1.00 71.25 235 VAL A CA 1
ATOM 1869 C C . VAL A 1 235 ? -29.224 0.132 26.958 1.00 71.25 235 VAL A C 1
ATOM 1871 O O . VAL A 1 235 ? -30.362 0.188 27.408 1.00 71.25 235 VAL A O 1
ATOM 1874 N N . LEU A 1 236 ? -28.950 0.490 25.700 1.00 64.25 236 LEU A N 1
ATOM 1875 C CA . LEU A 1 236 ? -29.942 1.036 24.776 1.00 64.25 236 LEU A CA 1
ATOM 1876 C C . LEU A 1 236 ? -30.761 -0.038 24.051 1.00 64.25 236 LEU A C 1
ATOM 1878 O O . LEU A 1 236 ? -31.785 0.293 23.456 1.00 64.25 236 LEU A O 1
ATOM 1882 N N . CYS A 1 237 ? -30.298 -1.290 24.016 1.00 63.00 237 CYS A N 1
ATOM 1883 C CA . CYS A 1 237 ? -30.895 -2.317 23.158 1.00 63.00 237 CYS A CA 1
ATOM 1884 C C . CYS A 1 237 ? -31.008 -3.710 23.781 1.00 63.00 237 CYS A C 1
ATOM 1886 O O . CYS A 1 237 ? -31.744 -4.541 23.249 1.00 63.00 237 CYS A O 1
ATOM 1888 N N . TYR A 1 238 ? -30.295 -3.995 24.868 1.00 64.94 238 TYR A N 1
ATOM 1889 C CA . TYR A 1 238 ? -30.410 -5.269 25.566 1.00 64.94 238 TYR A CA 1
ATOM 1890 C C . TYR A 1 238 ? -31.662 -5.297 26.442 1.00 64.94 238 TYR A C 1
ATOM 1892 O O . TYR A 1 238 ? -32.198 -4.267 26.844 1.00 64.94 238 TYR A O 1
ATOM 1900 N N . HIS A 1 239 ? -32.122 -6.506 26.746 1.00 64.12 239 HIS A N 1
ATOM 1901 C CA . HIS A 1 239 ? -33.252 -6.780 27.628 1.00 64.12 239 HIS A CA 1
ATOM 1902 C C . HIS A 1 239 ? -32.878 -7.908 28.595 1.00 64.12 239 HIS A C 1
ATOM 1904 O O . HIS A 1 239 ? -31.949 -8.667 28.320 1.00 64.12 239 HIS A O 1
ATOM 1910 N N . SER A 1 240 ? -33.622 -8.053 29.695 1.00 71.56 240 SER A N 1
ATOM 1911 C CA . SER A 1 240 ? -33.428 -9.137 30.675 1.00 71.56 240 SER A CA 1
ATOM 1912 C C . SER A 1 240 ? -32.012 -9.127 31.291 1.00 71.56 240 SER A C 1
ATOM 1914 O O . SER A 1 240 ? -31.474 -8.054 31.557 1.00 71.56 240 SER A O 1
ATOM 1916 N N . ASP A 1 241 ? -31.399 -10.290 31.537 1.00 74.81 241 ASP A N 1
ATOM 1917 C CA . ASP A 1 241 ? -30.119 -10.396 32.255 1.00 74.81 241 ASP A CA 1
ATOM 1918 C C . ASP A 1 241 ? -28.957 -9.589 31.638 1.00 74.81 241 ASP A C 1
ATOM 1920 O O . ASP A 1 241 ? -28.296 -8.871 32.386 1.00 74.81 241 ASP A O 1
ATOM 1924 N N . PRO A 1 242 ? -28.731 -9.583 30.305 1.00 72.44 242 PRO A N 1
ATOM 1925 C CA . PRO A 1 242 ? -27.679 -8.757 29.705 1.00 72.44 242 PRO A CA 1
ATOM 1926 C C . PRO A 1 242 ? -27.832 -7.253 29.963 1.00 72.44 242 PRO A C 1
ATOM 1928 O O . PRO A 1 242 ? -26.833 -6.538 30.040 1.00 72.44 242 PRO A O 1
ATOM 1931 N N . LEU A 1 243 ? -29.070 -6.757 30.084 1.00 76.00 243 LEU A N 1
ATOM 1932 C CA . LEU A 1 243 ? -29.313 -5.362 30.450 1.00 76.00 243 LEU A CA 1
ATOM 1933 C C . LEU A 1 243 ? -28.941 -5.122 31.914 1.00 76.00 243 LEU A C 1
ATOM 1935 O O . LEU A 1 243 ? -28.244 -4.153 32.208 1.00 76.00 243 LEU A O 1
ATOM 1939 N N . VAL A 1 244 ? -29.372 -6.014 32.811 1.00 73.38 244 VAL A N 1
ATOM 1940 C CA . VAL A 1 244 ? -29.068 -5.929 34.248 1.00 73.38 244 VAL A CA 1
ATOM 1941 C C . VAL A 1 244 ? -27.559 -5.904 34.475 1.00 73.38 244 VAL A C 1
ATOM 1943 O O . VAL A 1 244 ? -27.070 -5.039 35.193 1.00 73.38 244 VAL A O 1
ATOM 1946 N N . ASP A 1 245 ? -26.802 -6.773 33.806 1.00 78.44 245 ASP A N 1
ATOM 1947 C CA . ASP A 1 245 ? -25.346 -6.832 33.954 1.00 78.44 245 ASP A CA 1
ATOM 1948 C C . ASP A 1 245 ? -24.662 -5.536 33.498 1.00 78.44 245 ASP A C 1
ATOM 1950 O O . ASP A 1 245 ? -23.747 -5.039 34.161 1.00 78.44 245 ASP A O 1
ATOM 1954 N N . ILE A 1 246 ? -25.098 -4.951 32.378 1.00 78.75 246 ILE A N 1
ATOM 1955 C CA . ILE A 1 246 ? -24.548 -3.678 31.891 1.00 78.75 246 ILE A CA 1
ATOM 1956 C C . ILE A 1 246 ? -24.886 -2.537 32.844 1.00 78.75 246 ILE A C 1
ATOM 1958 O O . ILE A 1 246 ? -24.006 -1.740 33.166 1.00 78.75 246 ILE A O 1
ATOM 1962 N N . VAL A 1 247 ? -26.136 -2.458 33.301 1.00 72.25 247 VAL A N 1
ATOM 1963 C CA . VAL A 1 247 ? -26.582 -1.414 34.228 1.00 72.25 247 VAL A CA 1
ATOM 1964 C C . VAL A 1 247 ? -25.812 -1.518 35.540 1.00 72.25 247 VAL A C 1
ATOM 1966 O O . VAL A 1 247 ? -25.233 -0.523 35.966 1.00 72.25 247 VAL A O 1
ATOM 1969 N N . THR A 1 248 ? -25.690 -2.711 36.123 1.00 75.94 248 THR A N 1
ATOM 1970 C CA . THR A 1 248 ? -24.878 -2.939 37.328 1.00 75.94 248 THR A CA 1
ATOM 1971 C C . THR A 1 248 ? -23.440 -2.477 37.136 1.00 75.94 248 THR A C 1
ATOM 1973 O O . THR A 1 248 ? -22.923 -1.733 37.966 1.00 75.94 248 THR A O 1
ATOM 1976 N N . ASN A 1 249 ? -22.810 -2.830 36.012 1.00 76.81 249 ASN A N 1
ATOM 1977 C CA . ASN A 1 249 ? -21.449 -2.388 35.719 1.00 76.81 249 ASN A CA 1
ATOM 1978 C C . ASN A 1 249 ? -21.337 -0.862 35.579 1.00 76.81 249 ASN A C 1
ATOM 1980 O O . ASN A 1 249 ? -20.352 -0.288 36.035 1.00 76.81 249 ASN A O 1
ATOM 1984 N N . ILE A 1 250 ? -22.315 -0.194 34.959 1.00 74.88 250 ILE A N 1
ATOM 1985 C CA . ILE A 1 250 ? -22.331 1.270 34.835 1.00 74.88 250 ILE A CA 1
ATOM 1986 C C . ILE A 1 250 ? -22.456 1.918 36.220 1.00 74.88 250 ILE A C 1
ATOM 1988 O O . ILE A 1 250 ? -21.665 2.800 36.554 1.00 74.88 250 ILE A O 1
ATOM 1992 N N . PHE A 1 251 ? -23.408 1.458 37.034 1.00 69.44 251 PHE A N 1
ATOM 1993 C CA . PHE A 1 251 ? -23.625 1.959 38.392 1.00 69.44 251 PHE A CA 1
ATOM 1994 C C . PHE A 1 251 ? -22.390 1.770 39.278 1.00 69.44 251 PHE A C 1
ATOM 1996 O O . PHE A 1 251 ? -21.969 2.704 39.959 1.00 69.44 251 PHE A O 1
ATOM 2003 N N . GLU A 1 252 ? -21.727 0.620 39.193 1.00 75.81 252 GLU A N 1
ATOM 2004 C CA . GLU A 1 252 ? -20.510 0.370 39.960 1.00 75.81 252 GLU A CA 1
ATOM 2005 C C . GLU A 1 252 ? -19.328 1.213 39.456 1.00 75.81 252 GLU A C 1
ATOM 2007 O O . GLU A 1 252 ? -18.646 1.861 40.248 1.00 75.81 252 GLU A O 1
ATOM 2012 N N . LYS A 1 253 ? -19.087 1.253 38.138 1.00 71.81 253 LYS A N 1
ATOM 2013 C CA . LYS A 1 253 ? -17.906 1.914 37.553 1.00 71.81 253 LYS A CA 1
ATOM 2014 C C . LYS A 1 253 ? -17.955 3.434 37.602 1.00 71.81 253 LYS A C 1
ATOM 2016 O O . LYS A 1 253 ? -16.911 4.048 37.802 1.00 71.81 253 LYS A O 1
ATOM 2021 N N . PHE A 1 254 ? -19.117 4.026 37.336 1.00 69.69 254 PHE A N 1
ATOM 2022 C CA . PHE A 1 254 ? -19.258 5.478 37.208 1.00 69.69 254 PHE A CA 1
ATOM 2023 C C . PHE A 1 254 ? -19.808 6.123 38.475 1.00 69.69 254 PHE A C 1
ATOM 2025 O O . PHE A 1 254 ? -19.462 7.259 38.765 1.00 69.69 254 PHE A O 1
ATOM 2032 N N . PHE A 1 255 ? -20.619 5.398 39.247 1.00 61.44 255 PHE A N 1
ATOM 2033 C CA . PHE A 1 255 ? -21.283 5.955 40.425 1.00 61.44 255 PHE A CA 1
ATOM 2034 C C . PHE A 1 255 ? -20.789 5.333 41.738 1.00 61.44 255 PHE A C 1
ATOM 2036 O O . PHE A 1 255 ? -21.138 5.819 42.809 1.00 61.44 255 PHE A O 1
ATOM 2043 N N . GLY A 1 256 ? -19.969 4.274 41.686 1.00 57.31 256 GLY A N 1
ATOM 2044 C CA . GLY A 1 256 ? -19.503 3.566 42.881 1.00 57.31 256 GLY A CA 1
ATOM 2045 C C . GLY A 1 256 ? -20.619 2.827 43.627 1.00 57.31 256 GLY A C 1
ATOM 2046 O O . GLY A 1 256 ? -20.442 2.466 44.790 1.00 57.31 256 GLY A O 1
ATOM 2047 N N . ILE A 1 257 ? -21.770 2.618 42.980 1.00 59.84 257 ILE A N 1
ATOM 2048 C CA . ILE A 1 257 ? -22.957 2.006 43.580 1.00 59.84 257 ILE A CA 1
ATOM 2049 C C . ILE A 1 257 ? -22.988 0.531 43.199 1.00 59.84 257 ILE A C 1
ATOM 2051 O O . ILE A 1 257 ? -23.111 0.177 42.028 1.00 59.84 257 ILE A O 1
ATOM 2055 N N . ARG A 1 258 ? -22.910 -0.345 44.201 1.00 67.44 258 ARG A N 1
ATOM 2056 C CA . ARG A 1 258 ? -23.021 -1.790 44.003 1.00 67.44 258 ARG A CA 1
ATOM 2057 C C . ARG A 1 258 ? -24.488 -2.209 44.067 1.00 67.44 258 ARG A C 1
ATOM 2059 O O . ARG A 1 258 ? -25.091 -2.137 45.133 1.00 67.44 258 ARG A O 1
ATOM 2066 N N . LEU A 1 259 ? -25.038 -2.665 42.944 1.00 60.78 259 LEU A N 1
ATOM 2067 C CA . LEU A 1 259 ? -26.403 -3.194 42.880 1.00 60.78 259 LEU A CA 1
ATOM 2068 C C . LEU A 1 259 ? -26.427 -4.677 43.288 1.00 60.78 259 LEU A C 1
ATOM 2070 O O . LEU A 1 259 ? -25.556 -5.452 42.887 1.00 60.78 259 LEU A O 1
ATOM 2074 N N . VAL A 1 260 ? -27.424 -5.067 44.086 1.00 62.22 260 VAL A N 1
ATOM 2075 C CA . VAL A 1 260 ? -27.695 -6.457 44.495 1.00 62.22 260 VAL A CA 1
ATOM 2076 C C . VAL A 1 260 ? -29.006 -6.900 43.837 1.00 62.22 260 VAL A C 1
ATOM 2078 O O . VAL A 1 260 ? -29.924 -6.098 43.699 1.00 62.22 260 VAL A O 1
ATOM 2081 N N . LYS A 1 261 ? -29.071 -8.147 43.358 1.00 58.00 261 LYS A N 1
ATOM 2082 C CA . LYS A 1 261 ? -30.130 -8.661 42.464 1.00 58.00 261 LYS A CA 1
ATOM 2083 C C . LYS A 1 261 ? -31.245 -9.423 43.211 1.00 58.00 261 LYS A C 1
ATOM 2085 O O . LYS A 1 261 ? -31.771 -10.387 42.669 1.00 58.00 261 LYS A O 1
ATOM 2090 N N . GLU A 1 262 ? -31.550 -9.077 44.458 1.00 56.34 262 GLU A N 1
ATOM 2091 C CA . GLU A 1 262 ? -32.518 -9.837 45.272 1.00 56.34 262 GLU A CA 1
ATOM 2092 C C . GLU A 1 262 ? -33.960 -9.303 45.134 1.00 56.34 262 GLU A C 1
ATOM 2094 O O . GLU A 1 262 ? -34.175 -8.117 44.893 1.00 56.34 262 GLU A O 1
ATOM 2099 N N . ASP A 1 263 ? -34.937 -10.214 45.238 1.00 54.16 263 ASP A N 1
ATOM 2100 C CA . ASP A 1 263 ? -36.364 -10.033 44.891 1.00 54.16 263 ASP A CA 1
ATOM 2101 C C . ASP A 1 263 ? -37.257 -9.585 46.080 1.00 54.16 263 ASP A C 1
ATOM 2103 O O . ASP A 1 263 ? -38.482 -9.564 45.967 1.00 54.16 263 ASP A O 1
ATOM 2107 N N . GLU A 1 264 ? -36.685 -9.193 47.223 1.00 62.38 264 GLU A N 1
ATOM 2108 C CA . GLU A 1 264 ? -37.424 -8.865 48.465 1.00 62.38 264 GLU A CA 1
ATOM 2109 C C . GLU A 1 264 ? -37.546 -7.346 48.715 1.00 62.38 264 GLU A C 1
ATOM 2111 O O . GLU A 1 264 ? -37.470 -6.856 49.840 1.00 62.38 264 GLU A O 1
ATOM 2116 N N . PHE A 1 265 ? -37.772 -6.567 47.651 1.00 70.69 265 PHE A N 1
ATOM 2117 C CA . PHE A 1 265 ? -37.662 -5.099 47.698 1.00 70.69 265 PHE A CA 1
ATOM 2118 C C . PHE A 1 265 ? -38.605 -4.403 48.702 1.00 70.69 265 PHE A C 1
ATOM 2120 O O . PHE A 1 265 ? -38.289 -3.310 49.168 1.00 70.69 265 PHE A O 1
ATOM 2127 N N . VAL A 1 266 ? -39.766 -4.991 49.020 1.00 72.31 266 VAL A N 1
ATOM 2128 C CA . VAL A 1 266 ? -40.740 -4.403 49.963 1.00 72.31 266 VAL A CA 1
ATOM 2129 C C . VAL A 1 266 ? -40.252 -4.532 51.407 1.00 72.31 266 VAL A C 1
ATOM 2131 O O . VAL A 1 266 ? -40.298 -3.561 52.159 1.00 72.31 266 VAL A O 1
ATOM 2134 N N . GLU A 1 267 ? -39.764 -5.712 51.793 1.00 74.31 267 GLU A N 1
ATOM 2135 C CA . GLU A 1 267 ? -39.264 -5.967 53.150 1.00 74.31 267 G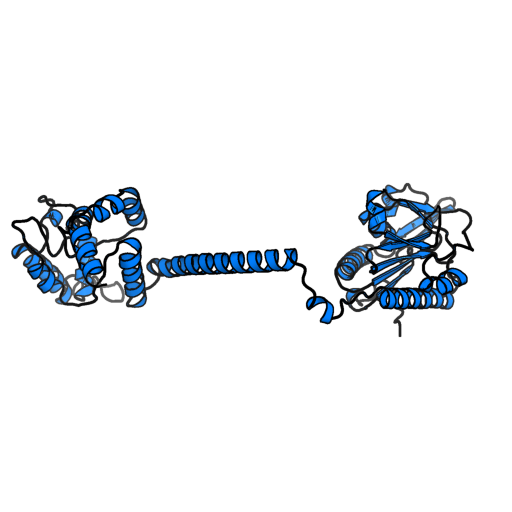LU A CA 1
ATOM 2136 C C . GLU A 1 267 ? -37.983 -5.170 53.412 1.00 74.31 267 GLU A C 1
ATOM 2138 O O . GLU A 1 267 ? -37.830 -4.541 54.461 1.00 74.31 267 GLU A O 1
ATOM 2143 N N . ASP A 1 268 ? -37.117 -5.096 52.403 1.00 71.19 268 ASP A N 1
ATOM 2144 C CA . ASP A 1 268 ? -35.927 -4.261 52.432 1.00 71.19 268 ASP A CA 1
ATOM 2145 C C . ASP A 1 268 ? -36.266 -2.773 52.560 1.00 71.19 268 ASP A C 1
ATOM 2147 O O . ASP A 1 268 ? -35.679 -2.071 53.386 1.00 71.19 268 ASP A O 1
ATOM 2151 N N . ALA A 1 269 ? -37.229 -2.270 51.780 1.00 76.81 269 ALA A N 1
ATOM 2152 C CA . ALA A 1 269 ? -37.648 -0.877 51.886 1.00 76.81 269 ALA A CA 1
ATOM 2153 C C . ALA A 1 269 ? -38.118 -0.544 53.310 1.00 76.81 269 ALA A C 1
ATOM 2155 O O . ALA A 1 269 ? -37.727 0.487 53.857 1.00 76.81 269 ALA A O 1
ATOM 2156 N N . ALA A 1 270 ? -38.876 -1.427 53.959 1.00 78.94 270 ALA A N 1
ATOM 2157 C CA . ALA A 1 270 ? -39.255 -1.231 55.354 1.00 78.94 270 ALA A CA 1
ATOM 2158 C C . ALA A 1 270 ? -38.036 -1.239 56.299 1.00 78.94 270 ALA A C 1
ATOM 2160 O O . ALA A 1 270 ? -37.932 -0.374 57.167 1.00 78.94 270 ALA A O 1
ATOM 2161 N N . MET A 1 271 ? -37.082 -2.157 56.108 1.00 77.69 271 MET A N 1
ATOM 2162 C CA . MET A 1 271 ? -35.876 -2.260 56.942 1.00 77.69 271 MET A CA 1
ATOM 2163 C C . MET A 1 271 ? -34.963 -1.027 56.852 1.00 77.69 271 MET A C 1
ATOM 2165 O O . MET A 1 271 ? -34.360 -0.635 57.852 1.00 77.69 271 MET A O 1
ATOM 2169 N N . PHE A 1 272 ? -34.830 -0.432 55.666 1.00 74.81 272 PHE A N 1
ATOM 2170 C CA . PHE A 1 272 ? -33.933 0.706 55.445 1.00 74.81 272 PHE A CA 1
ATOM 2171 C C . PHE A 1 272 ? -34.575 2.074 55.712 1.00 74.81 272 PHE A C 1
ATOM 2173 O O . PHE A 1 272 ? -33.878 3.090 55.685 1.00 74.81 272 PHE A O 1
ATOM 2180 N N . SER A 1 273 ? -35.879 2.118 55.981 1.00 79.75 273 SER A N 1
ATOM 2181 C CA . SER A 1 273 ? -36.589 3.368 56.254 1.00 79.75 273 SER A CA 1
ATOM 2182 C C . SER A 1 273 ? -36.374 3.846 57.688 1.00 79.75 273 SER A C 1
ATOM 2184 O O . SER A 1 273 ? -36.494 3.087 58.647 1.00 79.75 273 SER A O 1
ATOM 2186 N N . ASN A 1 274 ? -36.105 5.139 57.836 1.00 82.56 274 ASN A N 1
ATOM 2187 C CA . ASN A 1 274 ? -36.140 5.867 59.097 1.00 82.56 274 ASN A CA 1
ATOM 2188 C C . ASN A 1 274 ? -36.856 7.214 58.867 1.00 82.56 274 ASN A C 1
ATOM 2190 O O . ASN A 1 274 ? -36.193 8.221 58.583 1.00 82.56 274 ASN A O 1
ATOM 2194 N N . PRO A 1 275 ? -38.201 7.241 58.960 1.00 79.25 275 PRO A N 1
ATOM 2195 C CA . PRO A 1 275 ? -38.999 8.438 58.692 1.00 79.25 275 PRO A CA 1
ATOM 2196 C C . PRO A 1 275 ? -38.616 9.639 59.568 1.00 79.25 275 PRO A C 1
ATOM 2198 O O . PRO A 1 275 ? -38.619 10.771 59.082 1.00 79.25 275 PRO A O 1
ATOM 2201 N N . ASP A 1 276 ? -38.191 9.399 60.816 1.00 81.94 276 ASP A N 1
ATOM 2202 C CA . ASP A 1 276 ? -37.747 10.441 61.757 1.00 81.94 276 ASP A CA 1
ATOM 2203 C C . ASP A 1 276 ? -36.497 11.200 61.263 1.00 81.94 276 ASP A C 1
ATOM 2205 O O . ASP A 1 276 ? -36.294 12.368 61.603 1.00 81.94 276 ASP A O 1
ATOM 2209 N N . GLU A 1 277 ? -35.660 10.556 60.444 1.00 80.31 277 GLU A N 1
ATOM 2210 C CA . GLU A 1 277 ? -34.457 11.146 59.834 1.00 80.31 277 GLU A CA 1
ATOM 2211 C C . GLU A 1 277 ? -34.659 11.530 58.354 1.00 80.31 277 GLU A C 1
ATOM 2213 O O . GLU A 1 277 ? -33.713 11.947 57.673 1.00 80.31 277 GLU A O 1
ATOM 2218 N N . GLU A 1 278 ? -35.897 11.428 57.856 1.00 80.56 278 GLU A N 1
ATOM 2219 C CA . GLU A 1 278 ? -36.259 11.555 56.439 1.00 80.56 278 GLU A CA 1
ATOM 2220 C C . GLU A 1 278 ? -35.482 10.585 55.531 1.00 80.56 278 GLU A C 1
ATOM 2222 O O . GLU A 1 278 ? -35.107 10.942 54.409 1.00 80.56 278 GLU A O 1
ATOM 2227 N N . ILE A 1 279 ? -35.208 9.376 56.027 1.00 80.88 279 ILE A N 1
ATOM 2228 C CA . ILE A 1 279 ? -34.600 8.300 55.246 1.00 80.88 279 ILE A CA 1
ATOM 2229 C C . ILE A 1 279 ? -35.715 7.366 54.796 1.00 80.88 279 ILE A C 1
ATOM 2231 O O . ILE A 1 279 ? -36.422 6.801 55.627 1.00 80.88 279 ILE A O 1
ATOM 2235 N N . TYR A 1 280 ? -35.867 7.189 53.488 1.00 82.06 280 TYR A N 1
ATOM 2236 C CA . TYR A 1 280 ? -36.906 6.332 52.925 1.00 82.06 280 TYR A CA 1
ATOM 2237 C C . TYR A 1 280 ? -36.278 5.168 52.175 1.00 82.06 280 TYR A C 1
ATOM 2239 O O . TYR A 1 280 ? -35.385 5.331 51.338 1.00 82.06 280 TYR A O 1
ATOM 2247 N N . GLY A 1 281 ? -36.780 3.977 52.465 1.00 75.38 281 GLY A N 1
ATOM 2248 C CA . GLY A 1 281 ? -36.376 2.755 51.805 1.00 75.38 281 GLY A CA 1
ATOM 2249 C C . GLY A 1 281 ? -36.738 2.786 50.335 1.00 75.38 281 GLY A C 1
ATOM 2250 O O . GLY A 1 281 ? -35.946 2.327 49.530 1.00 75.38 281 GLY A O 1
ATOM 2251 N N . TYR A 1 282 ? -37.864 3.393 49.957 1.00 82.44 282 TYR A N 1
ATOM 2252 C CA . TYR A 1 282 ? -38.293 3.470 48.567 1.00 82.44 282 TYR A CA 1
ATOM 2253 C C . TYR A 1 282 ? -38.799 4.862 48.181 1.00 82.44 282 TYR A C 1
ATOM 2255 O O . TYR A 1 282 ? -39.566 5.488 48.910 1.00 82.44 282 TYR A O 1
ATOM 2263 N N . THR A 1 283 ? -38.421 5.339 46.992 1.00 82.62 283 THR A N 1
ATOM 2264 C CA . THR A 1 283 ? -38.799 6.681 46.522 1.00 82.62 283 THR A CA 1
ATOM 2265 C C . THR A 1 283 ? -39.195 6.686 45.042 1.00 82.62 283 THR A C 1
ATOM 2267 O O . THR A 1 283 ? -38.512 6.115 44.187 1.00 82.62 283 THR A O 1
ATOM 2270 N N . MET A 1 284 ? -40.301 7.372 44.720 1.00 80.94 284 MET A N 1
ATOM 2271 C CA . MET A 1 284 ? -40.802 7.556 43.351 1.00 80.94 284 MET A CA 1
ATOM 2272 C C . MET A 1 284 ? -41.200 9.010 43.067 1.00 80.94 284 MET A C 1
ATOM 2274 O O . MET A 1 284 ? -41.651 9.738 43.947 1.00 80.94 284 MET A O 1
ATOM 2278 N N . GLY A 1 285 ? -41.044 9.432 41.810 1.00 73.31 285 GLY A N 1
ATOM 2279 C CA . GLY A 1 285 ? -41.190 10.834 41.402 1.00 73.31 285 GLY A CA 1
ATOM 2280 C C . GLY A 1 285 ? -42.622 11.333 41.167 1.00 73.31 285 GLY A C 1
ATOM 2281 O O . GLY A 1 285 ? -42.776 12.436 40.646 1.00 73.31 285 GLY A O 1
ATOM 2282 N N . GLY A 1 286 ? -43.661 10.545 41.461 1.00 79.38 286 GLY A N 1
ATOM 2283 C CA . GLY A 1 286 ? -45.058 10.968 41.302 1.00 79.38 286 GLY A CA 1
ATOM 2284 C C . GLY A 1 286 ? -46.053 9.819 41.124 1.00 79.38 286 GLY A C 1
ATOM 2285 O O . GLY A 1 286 ? -45.686 8.651 41.174 1.00 79.38 286 GLY A O 1
ATOM 2286 N N . THR A 1 287 ? -47.319 10.158 40.866 1.00 82.00 287 THR A N 1
ATOM 2287 C CA . THR A 1 287 ? -48.426 9.198 40.655 1.00 82.00 287 THR A CA 1
ATOM 2288 C C . THR A 1 287 ? -48.720 8.875 39.185 1.00 82.00 287 THR A C 1
ATOM 2290 O O . THR A 1 287 ? -49.634 8.108 38.883 1.00 82.00 287 THR A O 1
ATOM 2293 N N . TYR A 1 288 ? -47.971 9.452 38.241 1.00 79.94 288 TYR A N 1
ATOM 2294 C CA . TYR A 1 288 ? -48.109 9.136 36.817 1.00 79.94 288 TYR A CA 1
ATOM 2295 C C . TYR A 1 288 ? -47.639 7.703 36.544 1.00 79.94 288 TYR A C 1
ATOM 2297 O O . TYR A 1 288 ? -46.668 7.270 37.147 1.00 79.94 288 TYR A O 1
ATOM 2305 N N . PHE A 1 289 ? -48.276 6.981 35.612 1.00 80.38 289 PHE A N 1
ATOM 2306 C CA . PHE A 1 289 ? -48.065 5.534 35.409 1.00 80.38 289 PHE A CA 1
ATOM 2307 C C . PHE A 1 289 ? -46.593 5.103 35.268 1.00 80.38 289 PHE A C 1
ATOM 2309 O O . PHE A 1 289 ? -46.223 4.038 35.747 1.00 80.38 289 PHE A O 1
ATOM 2316 N N . TRP A 1 290 ? -45.733 5.936 34.675 1.00 78.19 290 TRP A N 1
ATOM 2317 C CA . TRP A 1 290 ? -44.305 5.627 34.534 1.00 78.19 290 TRP A CA 1
ATOM 2318 C C . TRP A 1 290 ? -43.533 5.559 35.858 1.00 78.19 290 TRP A C 1
ATOM 2320 O O . TRP A 1 290 ? -42.475 4.943 35.892 1.00 78.19 290 TRP A O 1
ATOM 2330 N N . ALA A 1 291 ? -44.021 6.173 36.936 1.00 77.88 291 ALA A N 1
ATOM 2331 C CA . ALA A 1 291 ? -43.377 6.114 38.246 1.00 77.88 291 ALA A CA 1
ATOM 2332 C C . ALA A 1 291 ? -43.547 4.745 38.946 1.00 77.88 291 ALA A C 1
ATOM 2334 O O . ALA A 1 291 ? -42.541 4.194 39.384 1.00 77.88 291 ALA A O 1
ATOM 2335 N N . PRO A 1 292 ? -44.750 4.140 39.019 1.00 83.44 292 PRO A N 1
ATOM 2336 C CA . PRO A 1 292 ? -44.928 2.783 39.536 1.00 83.44 292 PRO A CA 1
ATOM 2337 C C . PRO A 1 292 ? -44.695 1.677 38.495 1.00 83.44 292 PRO A C 1
ATOM 2339 O O . PRO A 1 292 ? -44.754 0.508 38.864 1.00 83.44 292 PRO A O 1
ATOM 2342 N N . ALA A 1 293 ? -44.457 1.999 37.215 1.00 80.94 293 ALA A N 1
ATOM 2343 C CA . ALA A 1 293 ? -44.384 1.011 36.132 1.00 80.94 293 ALA A CA 1
ATOM 2344 C C . ALA A 1 293 ? -43.388 -0.131 36.401 1.00 80.94 293 ALA A C 1
ATOM 2346 O O . ALA A 1 293 ? -43.686 -1.282 36.096 1.00 80.94 293 ALA A O 1
ATOM 2347 N N . SER A 1 294 ? -42.228 0.168 36.990 1.00 75.25 294 SER A N 1
ATOM 2348 C CA . SER A 1 294 ? -41.216 -0.838 37.333 1.00 75.25 294 SER A CA 1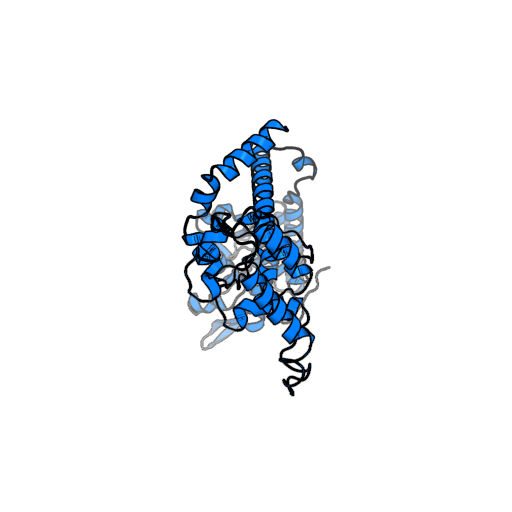
ATOM 2349 C C . SER A 1 294 ? -41.756 -1.889 38.306 1.00 75.25 294 SER A C 1
ATOM 2351 O O . SER A 1 294 ? -41.678 -3.075 38.007 1.00 75.25 294 SER A O 1
ATOM 2353 N N . ILE A 1 295 ? -42.373 -1.466 39.416 1.00 79.69 295 ILE A N 1
ATOM 2354 C CA . ILE A 1 295 ? -43.028 -2.371 40.376 1.00 79.69 295 ILE A CA 1
ATOM 2355 C C . ILE A 1 295 ? -44.224 -3.070 39.737 1.00 79.69 295 ILE A C 1
ATOM 2357 O O . ILE A 1 295 ? -44.389 -4.275 39.901 1.00 79.69 295 ILE A O 1
ATOM 2361 N N . PHE A 1 296 ? -45.040 -2.328 38.987 1.00 84.69 296 PHE A N 1
ATOM 2362 C CA . PHE A 1 296 ? -46.219 -2.864 38.315 1.00 84.69 296 PHE A CA 1
ATOM 2363 C C . PHE A 1 296 ? -45.868 -4.076 37.448 1.00 84.69 296 PHE A C 1
ATOM 2365 O O . PHE A 1 296 ? -46.497 -5.122 37.585 1.00 84.69 296 PHE A O 1
ATOM 2372 N N . TYR A 1 297 ? -44.836 -3.965 36.608 1.00 82.00 297 TYR A N 1
ATOM 2373 C CA . TYR A 1 297 ? -44.395 -5.072 35.762 1.00 82.00 297 TYR A CA 1
ATOM 2374 C C . TYR A 1 297 ? -43.584 -6.126 36.525 1.00 82.00 297 TYR A C 1
ATOM 2376 O O . TYR A 1 297 ? -43.743 -7.311 36.240 1.00 82.00 297 TYR A O 1
ATOM 2384 N N . ALA A 1 298 ? -42.761 -5.737 37.507 1.00 77.62 298 ALA A N 1
ATOM 2385 C CA . ALA A 1 298 ? -41.995 -6.685 38.325 1.00 77.62 298 ALA A CA 1
ATOM 2386 C C . ALA A 1 298 ? -42.910 -7.640 39.107 1.00 77.62 298 ALA A C 1
ATOM 2388 O O . ALA A 1 298 ? -42.657 -8.838 39.171 1.00 77.62 298 ALA A O 1
ATOM 2389 N N . MET A 1 299 ? -44.038 -7.136 39.610 1.00 82.12 299 MET A N 1
ATOM 2390 C CA . MET A 1 299 ? -45.063 -7.940 40.285 1.00 82.12 299 MET A CA 1
ATOM 2391 C C . MET A 1 299 ? -46.011 -8.660 39.304 1.00 82.12 299 MET A C 1
ATOM 2393 O O . MET A 1 299 ? -47.013 -9.256 39.706 1.00 82.12 299 MET A O 1
ATOM 2397 N N . GLY A 1 300 ? -45.694 -8.639 38.005 1.00 83.62 300 GLY A N 1
ATOM 2398 C CA . GLY A 1 300 ? -46.412 -9.360 36.957 1.00 83.62 300 GLY A CA 1
ATOM 2399 C C . GLY A 1 300 ? -47.737 -8.725 36.532 1.00 83.62 300 GLY A C 1
ATOM 2400 O O . GLY A 1 300 ? -48.595 -9.433 36.006 1.00 83.62 300 GLY A O 1
ATOM 2401 N N . GLY A 1 301 ? -47.934 -7.431 36.788 1.00 86.94 301 GLY A N 1
ATOM 2402 C CA . GLY A 1 301 ? -49.046 -6.662 36.242 1.00 86.94 301 GLY A CA 1
ATOM 2403 C C . GLY A 1 301 ? -48.916 -6.471 34.730 1.00 86.94 301 GLY A C 1
ATOM 2404 O O . GLY A 1 301 ? -47.819 -6.357 34.187 1.00 86.94 301 GLY A O 1
ATOM 2405 N N . GLU A 1 302 ? -50.052 -6.407 34.042 1.00 90.69 302 GLU A N 1
ATOM 2406 C CA . GLU A 1 302 ? -50.124 -6.245 32.587 1.00 90.69 302 GLU A CA 1
ATOM 2407 C C . GLU A 1 302 ? -51.155 -5.163 32.248 1.00 90.69 302 GLU A C 1
ATOM 2409 O O . GLU A 1 302 ? -52.176 -5.039 32.917 1.00 90.69 302 GLU A O 1
ATOM 2414 N N . VAL A 1 303 ? -50.907 -4.344 31.223 1.00 91.50 303 VAL A N 1
ATOM 2415 C CA . VAL A 1 303 ? -51.851 -3.276 30.826 1.00 91.50 303 VAL A CA 1
ATOM 2416 C C . VAL A 1 303 ? -52.926 -3.809 29.874 1.00 91.50 303 VAL A C 1
ATOM 2418 O O . VAL A 1 303 ? -54.076 -3.374 29.923 1.00 91.50 303 VAL A O 1
ATOM 2421 N N . THR A 1 304 ? -52.564 -4.765 29.022 1.00 92.38 304 THR A N 1
ATOM 2422 C CA . THR A 1 304 ? -53.437 -5.413 28.038 1.00 92.38 304 THR A CA 1
ATOM 2423 C C . THR A 1 304 ? -53.055 -6.877 27.869 1.00 92.38 304 THR A C 1
ATOM 2425 O O . THR A 1 304 ? -51.973 -7.284 28.287 1.00 92.38 304 THR A O 1
ATOM 2428 N N . ASP A 1 305 ? -53.892 -7.639 27.169 1.00 91.19 305 ASP A N 1
ATOM 2429 C CA . ASP A 1 305 ? -53.492 -8.916 26.580 1.00 91.19 305 ASP A CA 1
ATOM 2430 C C . ASP A 1 305 ? -52.295 -8.762 25.622 1.00 91.19 305 ASP A C 1
ATOM 2432 O O . ASP A 1 305 ? -51.981 -7.667 25.141 1.00 91.19 305 ASP A O 1
ATOM 2436 N N . SER A 1 306 ? -51.660 -9.887 25.274 1.00 89.00 306 SER A N 1
ATOM 2437 C CA . SER A 1 306 ? -50.502 -9.923 24.368 1.00 89.00 306 SER A CA 1
ATOM 2438 C C . SER A 1 306 ? -50.794 -9.379 22.964 1.00 89.00 306 SER A C 1
ATOM 2440 O O . SER A 1 306 ? -49.868 -8.994 22.255 1.00 89.00 306 SER A O 1
ATOM 2442 N N . GLY A 1 307 ? -52.063 -9.376 22.539 1.00 92.56 307 GLY A N 1
ATOM 2443 C CA . GLY A 1 307 ? -52.501 -8.809 21.266 1.00 92.56 307 GLY A CA 1
ATOM 2444 C C . GLY A 1 307 ? -52.770 -7.303 21.308 1.00 92.56 307 GLY A C 1
ATOM 2445 O O . GLY A 1 307 ? -53.042 -6.725 20.258 1.00 92.56 307 GLY A O 1
ATOM 2446 N N . ILE A 1 308 ? -52.697 -6.663 22.483 1.00 90.00 308 ILE A N 1
ATOM 2447 C CA . ILE A 1 308 ? -53.020 -5.241 22.689 1.00 90.00 308 ILE A CA 1
ATOM 2448 C C . ILE A 1 308 ? -54.457 -4.927 22.221 1.00 90.00 308 ILE A C 1
ATOM 2450 O O . ILE A 1 308 ? -54.726 -3.937 21.543 1.00 90.00 308 ILE A O 1
ATOM 2454 N N . THR A 1 309 ? -55.404 -5.807 22.545 1.00 95.50 309 THR A N 1
ATOM 2455 C CA . THR A 1 309 ? -56.813 -5.710 22.128 1.00 95.50 309 THR A CA 1
ATOM 2456 C C . THR A 1 309 ? -57.777 -5.473 23.289 1.00 95.50 309 THR A C 1
ATOM 2458 O O . THR A 1 309 ? -58.847 -4.900 23.091 1.00 95.50 309 THR A O 1
ATOM 2461 N N . THR A 1 310 ? -57.407 -5.881 24.503 1.00 93.62 310 THR A N 1
ATOM 2462 C CA . THR A 1 310 ? -58.258 -5.889 25.693 1.00 93.62 310 THR A CA 1
ATOM 2463 C C . THR A 1 310 ? -57.448 -5.479 26.921 1.00 93.62 310 THR A C 1
ATOM 2465 O O . THR A 1 310 ? -56.470 -6.130 27.270 1.00 93.62 310 THR A O 1
ATOM 2468 N N . ALA A 1 311 ? -57.875 -4.414 27.605 1.00 92.31 311 ALA A N 1
ATOM 2469 C CA . ALA A 1 311 ? -57.261 -3.957 28.859 1.00 92.31 311 ALA A CA 1
ATOM 2470 C C . ALA A 1 311 ? -57.993 -4.475 30.109 1.00 92.31 311 ALA A C 1
ATOM 2472 O O . ALA A 1 311 ? -57.382 -4.717 31.148 1.00 92.31 311 ALA A O 1
ATOM 2473 N N . THR A 1 312 ? -59.314 -4.650 30.028 1.00 93.06 312 THR A N 1
ATOM 2474 C CA . THR A 1 312 ? -60.128 -5.139 31.147 1.00 93.06 312 THR A CA 1
ATOM 2475 C C . THR A 1 312 ? -59.740 -6.571 31.509 1.00 93.06 312 THR A C 1
ATOM 2477 O O . THR A 1 312 ? -59.659 -7.431 30.639 1.00 93.06 312 THR A O 1
ATOM 2480 N N . GLY A 1 313 ? -59.514 -6.825 32.795 1.00 89.19 313 GLY A N 1
ATOM 2481 C CA . GLY A 1 313 ? -58.992 -8.092 33.310 1.00 89.19 313 GLY A CA 1
ATOM 2482 C C . GLY A 1 313 ? -57.462 -8.161 33.354 1.00 89.19 313 GLY A C 1
ATOM 2483 O O . GLY A 1 313 ? -56.940 -9.004 34.074 1.00 89.19 313 GLY A O 1
ATOM 2484 N N . TYR A 1 314 ? -56.764 -7.252 32.662 1.00 91.62 314 TYR A N 1
ATOM 2485 C CA . TYR A 1 314 ? -55.306 -7.109 32.701 1.00 91.62 314 TYR A CA 1
ATOM 2486 C C . TYR A 1 314 ? -54.922 -5.927 33.592 1.00 91.62 314 TYR A C 1
ATOM 2488 O O . TYR A 1 314 ? -54.471 -6.143 34.713 1.00 91.62 314 TYR A O 1
ATOM 2496 N N . ILE A 1 315 ? -55.245 -4.688 33.190 1.00 91.19 315 ILE A N 1
ATOM 2497 C CA . ILE A 1 315 ? -54.880 -3.477 33.955 1.00 91.19 315 ILE A CA 1
ATOM 2498 C C . ILE A 1 315 ? -55.499 -3.443 35.360 1.00 91.19 315 ILE A C 1
ATOM 2500 O O . ILE A 1 315 ? -54.934 -2.872 36.288 1.00 91.19 315 ILE A O 1
ATOM 2504 N N . ASN A 1 316 ? -56.668 -4.063 35.517 1.00 92.69 316 ASN A N 1
ATOM 2505 C CA . ASN A 1 316 ? -57.374 -4.248 36.784 1.00 92.69 316 ASN A CA 1
ATOM 2506 C C . ASN A 1 316 ? -57.436 -5.729 37.202 1.00 92.69 316 ASN A C 1
ATOM 2508 O O . ASN A 1 316 ? -58.329 -6.115 37.955 1.00 92.69 316 ASN A O 1
ATOM 2512 N N . GLY A 1 317 ? -56.535 -6.557 36.670 1.00 91.50 317 GLY A N 1
ATOM 2513 C CA . GLY A 1 317 ? -56.370 -7.952 37.062 1.00 91.50 317 GLY A CA 1
ATOM 2514 C C . GLY A 1 317 ? -55.721 -8.092 38.438 1.00 91.50 317 GLY A C 1
ATOM 2515 O O . GLY A 1 317 ? -55.171 -7.135 38.985 1.00 91.50 317 GLY A O 1
ATOM 2516 N N . GLU A 1 318 ? -55.758 -9.302 38.998 1.00 93.25 318 GLU A N 1
ATOM 2517 C CA . GLU A 1 318 ? -55.296 -9.581 40.367 1.00 93.25 318 GLU A CA 1
ATOM 2518 C C . GLU A 1 318 ? -53.851 -9.122 40.618 1.00 93.25 318 GLU A C 1
ATOM 2520 O O . GLU A 1 318 ? -53.585 -8.464 41.621 1.00 93.25 318 GLU A O 1
ATOM 2525 N N . LYS A 1 319 ? -52.930 -9.393 39.682 1.00 89.75 319 LYS A N 1
ATOM 2526 C CA . LYS A 1 319 ? -51.515 -8.999 39.802 1.00 89.75 319 LYS A CA 1
ATOM 2527 C C . LYS A 1 319 ? -51.312 -7.485 39.736 1.00 89.75 319 LYS A C 1
ATOM 2529 O O . LYS A 1 319 ? -50.569 -6.924 40.533 1.00 89.75 319 LYS A O 1
ATOM 2534 N N . SER A 1 320 ? -52.015 -6.813 38.827 1.00 90.94 320 SER A N 1
ATOM 2535 C CA . SER A 1 320 ? -51.979 -5.355 38.696 1.00 90.94 320 SER A CA 1
ATOM 2536 C C . SER A 1 320 ? -52.522 -4.654 39.940 1.00 90.94 320 SER A C 1
ATOM 2538 O O . SER A 1 320 ? -51.929 -3.684 40.407 1.00 90.94 320 SER A O 1
ATOM 2540 N N . VAL A 1 321 ? -53.610 -5.169 40.522 1.00 92.44 321 VAL A N 1
ATOM 2541 C CA . VAL A 1 321 ? -54.153 -4.663 41.790 1.00 92.44 321 VAL A CA 1
ATOM 2542 C C . VAL A 1 321 ? -53.180 -4.922 42.939 1.00 92.44 321 VAL A C 1
ATOM 2544 O O . VAL A 1 321 ? -52.933 -4.009 43.722 1.00 92.44 321 VAL A O 1
ATOM 2547 N N . ALA A 1 322 ? -52.584 -6.115 43.017 1.00 88.75 322 ALA A N 1
ATOM 2548 C CA . ALA A 1 322 ? -51.597 -6.448 44.044 1.00 88.75 322 ALA A CA 1
ATOM 2549 C C . ALA A 1 322 ? -50.377 -5.513 44.004 1.00 88.75 322 ALA A C 1
ATOM 2551 O O . ALA A 1 322 ? -49.921 -5.062 45.052 1.00 88.75 322 ALA A O 1
ATOM 2552 N N . ALA A 1 323 ? -49.900 -5.151 42.809 1.00 87.69 323 ALA A N 1
ATOM 2553 C CA . ALA A 1 323 ? -48.774 -4.236 42.653 1.00 87.69 323 ALA A CA 1
ATOM 2554 C C . ALA A 1 323 ? -49.061 -2.829 43.199 1.00 87.69 323 ALA A C 1
ATOM 2556 O O . ALA A 1 323 ? -48.245 -2.244 43.909 1.00 87.69 323 ALA A O 1
ATOM 2557 N N . TYR A 1 324 ? -50.247 -2.287 42.910 1.00 89.56 324 TYR A N 1
ATOM 2558 C CA . TYR A 1 324 ? -50.659 -0.999 43.469 1.00 89.56 324 TYR A CA 1
ATOM 2559 C C . TYR A 1 324 ? -50.992 -1.082 44.960 1.00 89.56 324 TYR A C 1
ATOM 2561 O O . TYR A 1 324 ? -50.751 -0.118 45.682 1.00 89.56 324 TYR A O 1
ATOM 2569 N N . GLN A 1 325 ? -51.514 -2.215 45.434 1.00 90.19 325 GLN A N 1
ATOM 2570 C CA . GLN A 1 325 ? -51.779 -2.417 46.854 1.00 90.19 325 GLN A CA 1
ATOM 2571 C C . GLN A 1 325 ? -50.477 -2.422 47.665 1.00 90.19 325 GLN A C 1
ATOM 2573 O O . GLN A 1 325 ? -50.424 -1.748 48.687 1.00 90.19 325 GLN A O 1
ATOM 2578 N N . ALA A 1 326 ? -49.409 -3.050 47.160 1.00 88.31 326 ALA A N 1
ATOM 2579 C CA . ALA A 1 326 ? -48.088 -2.994 47.786 1.00 88.31 326 ALA A CA 1
ATOM 2580 C C . ALA A 1 326 ? -47.585 -1.549 47.942 1.00 88.31 326 ALA A C 1
ATOM 2582 O O . ALA A 1 326 ? -47.152 -1.163 49.020 1.00 88.31 326 ALA A O 1
ATOM 2583 N N . LEU A 1 327 ? -47.731 -0.710 46.912 1.00 87.94 327 LEU A N 1
ATOM 2584 C CA . LEU A 1 327 ? -47.377 0.714 46.994 1.00 87.94 327 LEU A CA 1
ATOM 2585 C C . LEU A 1 327 ? -48.217 1.488 48.018 1.00 87.94 327 LEU A C 1
ATOM 2587 O O . LEU A 1 327 ? -47.705 2.373 48.700 1.00 87.94 327 LEU A O 1
ATOM 2591 N N . VAL A 1 328 ? -49.513 1.181 48.114 1.00 89.31 328 VAL A N 1
ATOM 2592 C CA . VAL A 1 328 ? -50.405 1.784 49.115 1.00 89.31 328 VAL A CA 1
ATOM 2593 C C . VAL A 1 328 ? -49.992 1.375 50.525 1.00 89.31 328 VAL A C 1
ATOM 2595 O O . VAL A 1 328 ? -50.029 2.208 51.428 1.00 89.31 328 VAL A O 1
ATOM 2598 N N . ASP A 1 329 ? -49.608 0.118 50.715 1.00 89.25 329 ASP A N 1
ATOM 2599 C CA . ASP A 1 329 ? -49.185 -0.396 52.013 1.00 89.25 329 ASP A CA 1
ATOM 2600 C C . ASP A 1 329 ? -47.825 0.194 52.417 1.00 89.25 329 ASP A C 1
ATOM 2602 O O . ASP A 1 329 ? -47.727 0.732 53.517 1.00 89.25 329 ASP A O 1
ATOM 2606 N N . MET A 1 330 ? -46.866 0.279 51.485 1.00 87.50 330 MET A N 1
ATOM 2607 C CA . MET A 1 330 ? -45.580 0.969 51.684 1.00 87.50 330 MET A CA 1
ATOM 2608 C C . MET A 1 330 ? -45.735 2.468 51.993 1.00 87.50 330 MET A C 1
ATOM 2610 O O . MET A 1 330 ? -44.931 3.084 52.685 1.00 87.50 330 MET A O 1
ATOM 2614 N N . TYR A 1 331 ? -46.765 3.118 51.448 1.00 88.56 331 TYR A N 1
ATOM 2615 C CA . TYR A 1 331 ? -47.051 4.508 51.805 1.00 88.56 331 TYR A CA 1
ATOM 2616 C C . TYR A 1 331 ? -47.606 4.625 53.231 1.00 88.56 331 TYR A C 1
ATOM 2618 O O . TYR A 1 331 ? -47.327 5.593 53.932 1.00 88.56 331 TYR A O 1
ATOM 2626 N N . ARG A 1 332 ? -48.414 3.651 53.668 1.00 88.19 332 ARG A N 1
ATOM 2627 C CA . ARG A 1 332 ? -49.028 3.638 55.005 1.00 88.19 332 ARG A CA 1
ATOM 2628 C C . ARG A 1 332 ? -48.047 3.282 56.113 1.00 88.19 332 ARG A C 1
ATOM 2630 O O . ARG A 1 332 ? -48.249 3.740 57.232 1.00 88.19 332 ARG A O 1
ATOM 2637 N N . ASP A 1 333 ? -47.054 2.451 55.819 1.00 88.12 333 ASP A N 1
ATOM 2638 C CA . ASP A 1 333 ? -45.999 2.070 56.762 1.00 88.12 333 ASP A CA 1
ATOM 2639 C C . ASP A 1 333 ? -44.787 3.020 56.739 1.00 88.12 333 ASP A C 1
ATOM 2641 O O . ASP A 1 333 ? -43.806 2.777 57.437 1.00 88.12 333 ASP A O 1
ATOM 2645 N N . GLU A 1 334 ? -44.884 4.113 55.973 1.00 87.25 334 GLU A N 1
ATOM 2646 C CA . GLU A 1 334 ? -43.863 5.157 55.826 1.00 87.25 334 GLU A CA 1
ATOM 2647 C C . GLU A 1 334 ? -42.544 4.674 55.192 1.00 87.25 334 GLU A C 1
ATOM 2649 O O . GLU A 1 334 ? -41.546 5.396 55.214 1.00 87.25 334 GLU A O 1
ATOM 2654 N N . SER A 1 335 ? -42.536 3.499 54.546 1.00 85.94 335 SER A N 1
ATOM 2655 C CA . SER A 1 335 ? -41.380 3.014 53.778 1.00 85.94 335 SER A CA 1
ATOM 2656 C C . SER A 1 335 ? -41.253 3.629 52.379 1.00 85.94 335 SER A C 1
ATOM 2658 O O . SER A 1 335 ? -40.175 3.604 51.772 1.00 85.94 335 SER A O 1
ATOM 2660 N N . LEU A 1 336 ? -42.339 4.221 51.868 1.00 86.75 336 LEU A N 1
ATOM 2661 C CA . LEU A 1 336 ? -42.388 4.965 50.612 1.00 86.75 336 LEU A CA 1
ATOM 2662 C C . LEU A 1 336 ? -42.425 6.481 50.852 1.00 86.75 336 LEU A C 1
ATOM 2664 O O . LEU A 1 336 ? -43.335 7.009 51.490 1.00 86.75 336 LEU A O 1
ATOM 2668 N N . SER A 1 337 ? -41.466 7.193 50.256 1.00 85.81 337 SER A N 1
ATOM 2669 C CA . SER A 1 337 ? -41.307 8.643 50.401 1.00 85.81 337 SER A CA 1
ATOM 2670 C C . SER A 1 337 ? -42.574 9.444 50.050 1.00 85.81 337 SER A C 1
ATOM 2672 O O . SER A 1 337 ? -43.172 9.224 48.987 1.00 85.81 337 SER A O 1
ATOM 2674 N N . PRO A 1 338 ? -42.940 10.469 50.851 1.00 84.00 338 PRO A N 1
ATOM 2675 C CA . PRO A 1 338 ? -44.104 11.322 50.598 1.00 84.00 338 PRO A CA 1
ATOM 2676 C C . PRO A 1 338 ? -43.959 12.225 49.361 1.00 84.00 338 PRO A C 1
ATOM 2678 O O . PRO A 1 338 ? -44.945 12.839 48.930 1.00 84.00 338 PRO A O 1
ATOM 2681 N N . LEU A 1 339 ? -42.767 12.266 48.744 1.00 81.06 339 LEU A N 1
ATOM 2682 C CA . LEU A 1 339 ? -42.480 13.007 47.513 1.00 81.06 339 LEU A CA 1
ATOM 2683 C C . LEU A 1 339 ? -43.504 12.716 46.404 1.00 81.06 339 LEU A C 1
ATOM 2685 O O . LEU A 1 339 ? -43.866 13.618 45.646 1.00 81.06 339 LEU A O 1
ATOM 2689 N N . LEU A 1 340 ? -44.016 11.483 46.332 1.00 78.00 340 LEU A N 1
ATOM 2690 C CA . LEU A 1 340 ? -44.919 11.034 45.270 1.00 78.00 340 LEU A CA 1
ATOM 2691 C C . LEU A 1 340 ? -46.227 11.848 45.180 1.00 78.00 340 LEU A C 1
ATOM 2693 O O . LEU A 1 340 ? -46.803 11.971 44.099 1.00 78.00 340 LEU A O 1
ATOM 2697 N N . LEU A 1 341 ? -46.693 12.416 46.300 1.00 80.38 341 LEU A N 1
ATOM 2698 C CA . LEU A 1 341 ? -47.916 13.224 46.383 1.00 80.38 341 LEU A CA 1
ATOM 2699 C C . LEU A 1 341 ? -47.628 14.733 46.345 1.00 80.38 341 LEU A C 1
ATOM 2701 O O . LEU A 1 341 ? -48.534 15.539 46.553 1.00 80.38 341 LEU A O 1
ATOM 2705 N N . GLY A 1 342 ? -46.375 15.132 46.101 1.00 66.44 342 GLY A N 1
ATOM 2706 C CA . GLY A 1 342 ? -45.942 16.527 46.195 1.00 66.44 342 GLY A CA 1
ATOM 2707 C C . GLY A 1 342 ? -45.906 17.061 47.633 1.00 66.44 342 GLY A C 1
ATOM 2708 O O . GLY A 1 342 ? -45.855 18.272 47.828 1.00 66.44 342 GLY A O 1
ATOM 2709 N N . GLY A 1 343 ? -45.940 16.174 48.635 1.00 55.28 343 GLY A N 1
ATOM 2710 C CA . GLY A 1 343 ? -46.080 16.500 50.060 1.00 55.28 343 GLY A CA 1
ATOM 2711 C C . GLY A 1 343 ? -44.814 17.004 50.764 1.00 55.28 343 GLY A C 1
ATOM 2712 O O . GLY A 1 343 ? -44.804 17.072 51.988 1.00 55.28 343 GLY A O 1
ATOM 2713 N N . GLY A 1 344 ? -43.761 17.363 50.024 1.00 60.84 344 GLY A N 1
ATOM 2714 C CA . GLY A 1 344 ? -42.423 17.600 50.577 1.00 60.84 344 GLY A CA 1
ATOM 2715 C C . GLY A 1 344 ? -41.573 16.323 50.633 1.00 60.84 344 GLY A C 1
ATOM 2716 O O . GLY A 1 344 ? -42.074 15.225 50.399 1.00 60.84 344 GLY A O 1
ATOM 2717 N N . GLY A 1 345 ? -40.268 16.487 50.872 1.00 61.47 345 GLY A N 1
ATOM 2718 C CA . GLY A 1 345 ? -39.255 15.425 50.823 1.00 61.47 345 GLY A CA 1
ATOM 2719 C C . GLY A 1 345 ? -38.086 15.769 49.894 1.00 61.47 345 GLY A C 1
ATOM 2720 O O . GLY A 1 345 ? -38.197 16.645 49.032 1.00 61.47 345 GLY A O 1
ATOM 2721 N N . ILE A 1 346 ? -36.947 15.098 50.081 1.00 67.50 346 ILE A N 1
ATOM 2722 C CA . ILE A 1 346 ? -35.792 15.237 49.189 1.00 67.50 346 ILE A CA 1
ATOM 2723 C C . ILE A 1 346 ? -36.123 14.629 47.818 1.00 67.50 346 ILE A C 1
ATOM 2725 O O . ILE A 1 346 ? -36.789 13.596 47.737 1.00 67.50 346 ILE A O 1
ATOM 2729 N N . GLY A 1 347 ? -35.694 15.275 46.731 1.00 68.94 347 GLY A N 1
ATOM 2730 C CA . GLY A 1 347 ? -35.900 14.741 45.385 1.00 68.94 347 GLY A CA 1
ATOM 2731 C C . GLY A 1 347 ? -35.269 13.352 45.231 1.00 68.94 347 GLY A C 1
ATOM 2732 O O . GLY A 1 347 ? -34.325 13.005 45.940 1.00 68.94 347 GLY A O 1
ATOM 2733 N N . VAL A 1 348 ? -35.810 12.531 44.320 1.00 69.06 348 VAL A N 1
ATOM 2734 C CA . VAL A 1 348 ? -35.381 11.128 44.119 1.00 69.06 348 VAL A CA 1
ATOM 2735 C C . VAL A 1 348 ? -33.854 11.032 43.981 1.00 69.06 348 VAL A C 1
ATOM 2737 O O . VAL A 1 348 ? -33.224 10.180 44.608 1.00 69.06 348 VAL A O 1
ATOM 2740 N N . PHE A 1 349 ? -33.269 11.943 43.199 1.00 63.91 349 PHE A N 1
ATOM 2741 C CA . PHE A 1 349 ? -31.846 11.977 42.869 1.00 63.91 349 PHE A CA 1
ATOM 2742 C C . PHE A 1 349 ? -30.996 12.553 43.999 1.00 63.91 349 PHE A C 1
ATOM 2744 O O . PHE A 1 349 ? -29.977 11.967 44.355 1.00 63.91 349 PHE A O 1
ATOM 2751 N N . GLU A 1 350 ? -31.429 13.660 44.599 1.00 66.56 350 GLU A N 1
ATOM 2752 C CA . GLU A 1 350 ? -30.758 14.281 45.738 1.00 66.56 350 GLU A CA 1
ATOM 2753 C C . GLU A 1 350 ? -30.734 13.327 46.941 1.00 66.56 350 GLU A C 1
ATOM 2755 O O . GLU A 1 350 ? -29.725 13.224 47.636 1.00 66.56 350 GLU A O 1
ATOM 2760 N N . GLY A 1 351 ? -31.810 12.568 47.163 1.00 69.75 351 GLY A N 1
ATOM 2761 C CA . GLY A 1 351 ? -31.881 11.581 48.235 1.00 69.75 351 GLY A CA 1
ATOM 2762 C C . GLY A 1 351 ? -31.005 10.362 47.978 1.00 69.75 351 GLY A C 1
ATOM 2763 O O . GLY A 1 351 ? -30.357 9.886 48.906 1.00 69.75 351 GLY A O 1
ATOM 2764 N N . LEU A 1 352 ? -30.903 9.898 46.728 1.00 64.69 352 LEU A N 1
ATOM 2765 C CA . LEU A 1 352 ? -29.976 8.821 46.372 1.00 64.69 352 LEU A CA 1
ATOM 2766 C C . LEU A 1 352 ? -28.515 9.267 46.559 1.00 64.69 352 LEU A C 1
ATOM 2768 O O . LEU A 1 352 ? -27.715 8.544 47.144 1.00 64.69 352 LEU A O 1
ATOM 2772 N N . ALA A 1 353 ? -28.177 10.486 46.127 1.00 61.25 353 ALA A N 1
ATOM 2773 C CA . ALA A 1 353 ? -26.827 11.043 46.244 1.00 61.25 353 ALA A CA 1
ATOM 2774 C C . ALA A 1 353 ? -26.402 11.311 47.700 1.00 61.25 353 ALA A C 1
ATOM 2776 O O . ALA A 1 353 ? -25.225 11.193 48.036 1.00 61.25 353 ALA A O 1
ATOM 2777 N N . THR A 1 354 ? -27.351 11.659 48.574 1.00 66.00 354 THR A N 1
ATOM 2778 C CA . THR A 1 354 ? -27.093 11.962 49.994 1.00 66.00 354 THR A CA 1
ATOM 2779 C C . THR A 1 354 ? -27.290 10.766 50.928 1.00 66.00 354 THR A C 1
ATOM 2781 O O . THR A 1 354 ? -27.112 10.908 52.137 1.00 66.00 354 THR A O 1
ATOM 2784 N N . GLY A 1 355 ? -27.642 9.590 50.393 1.00 67.38 355 GLY A N 1
ATOM 2785 C CA . GLY A 1 355 ? -27.922 8.388 51.185 1.00 67.38 355 GLY A CA 1
ATOM 2786 C C . GLY A 1 355 ? -29.223 8.457 51.994 1.00 67.38 355 GLY A C 1
ATOM 2787 O O . GLY A 1 355 ? -29.411 7.660 52.907 1.00 67.38 355 GLY A O 1
ATOM 2788 N N . LYS A 1 356 ? -30.113 9.404 51.675 1.00 73.50 356 LYS A N 1
ATOM 2789 C CA . LYS A 1 356 ? -31.454 9.533 52.264 1.00 73.50 356 LYS A CA 1
ATOM 2790 C C . LYS A 1 356 ? -32.517 8.672 51.564 1.00 73.50 356 LYS A C 1
ATOM 2792 O O . LYS A 1 356 ? -33.599 8.497 52.107 1.00 73.50 356 LYS A O 1
ATOM 2797 N N . ASN A 1 357 ? -32.219 8.127 50.382 1.00 66.88 357 ASN A N 1
ATOM 2798 C CA . ASN A 1 357 ? -33.052 7.134 49.700 1.00 66.88 357 ASN A CA 1
ATOM 2799 C C . ASN A 1 357 ? -32.248 5.847 49.488 1.00 66.88 357 ASN A C 1
ATOM 2801 O O . ASN A 1 357 ? -31.174 5.903 48.884 1.00 66.88 357 ASN A O 1
ATOM 2805 N N . SER A 1 358 ? -32.769 4.704 49.936 1.00 61.12 358 SER A N 1
ATOM 2806 C CA . SER A 1 358 ? -32.093 3.405 49.776 1.00 61.12 358 SER A CA 1
ATOM 2807 C C . SER A 1 358 ? -32.418 2.729 48.441 1.00 61.12 358 SER A C 1
ATOM 2809 O O . SER A 1 358 ? -31.513 2.225 47.780 1.00 61.12 358 SER A O 1
ATOM 2811 N N . TYR A 1 359 ? -33.674 2.800 47.992 1.00 61.69 359 TYR A N 1
ATOM 2812 C CA . TYR A 1 359 ? -34.127 2.352 46.674 1.00 61.69 359 TYR A CA 1
ATOM 2813 C C . TYR A 1 359 ? -34.851 3.483 45.930 1.00 61.69 359 TYR A C 1
ATOM 2815 O O . TYR A 1 359 ? -35.651 4.231 46.496 1.00 61.69 359 TYR A O 1
ATOM 2823 N N . ALA A 1 360 ? -34.588 3.608 44.627 1.00 59.62 360 ALA A N 1
ATOM 2824 C CA . ALA A 1 360 ? -35.170 4.643 43.778 1.00 59.62 360 ALA A CA 1
ATOM 2825 C C . ALA A 1 360 ? -35.590 4.082 42.415 1.00 59.62 360 ALA A C 1
ATOM 2827 O O . ALA A 1 360 ? -34.801 3.416 41.742 1.00 59.62 360 ALA A O 1
ATOM 2828 N N . VAL A 1 361 ? -36.801 4.420 41.957 1.00 55.12 361 VAL A N 1
ATOM 2829 C CA . VAL A 1 361 ? -37.167 4.220 40.545 1.00 55.12 361 VAL A CA 1
ATOM 2830 C C . VAL A 1 361 ? -36.618 5.370 39.732 1.00 55.12 361 VAL A C 1
ATOM 2832 O O . VAL A 1 361 ? -37.139 6.488 39.767 1.00 55.12 361 VAL A O 1
ATOM 2835 N N . VAL A 1 362 ? -35.578 5.076 38.963 1.00 51.28 362 VAL A N 1
ATOM 2836 C CA . VAL A 1 362 ? -34.992 6.024 38.026 1.00 51.28 362 VAL A CA 1
ATOM 2837 C C . VAL A 1 362 ? -35.420 5.643 36.614 1.00 51.28 362 VAL A C 1
ATOM 2839 O O . VAL A 1 362 ? -34.916 4.687 36.033 1.00 51.28 362 VAL A O 1
ATOM 2842 N N . ASN A 1 363 ? -36.328 6.425 36.030 1.00 49.12 363 ASN A N 1
ATOM 2843 C CA . ASN A 1 363 ? -36.587 6.372 34.591 1.00 49.12 363 ASN A CA 1
ATOM 2844 C C . ASN A 1 363 ? -35.444 7.095 33.868 1.00 49.12 363 ASN A C 1
ATOM 2846 O O . ASN A 1 363 ? -35.577 8.262 33.511 1.00 49.12 363 ASN A O 1
ATOM 2850 N N . ALA A 1 364 ? -34.294 6.435 33.726 1.00 42.16 364 ALA A N 1
ATOM 2851 C CA . ALA A 1 364 ? -33.094 7.051 33.173 1.00 42.16 364 ALA A CA 1
ATOM 2852 C C . ALA A 1 364 ? -33.263 7.344 31.671 1.00 42.16 364 ALA A C 1
ATOM 2854 O O . ALA A 1 364 ? -33.327 6.433 30.848 1.00 42.16 364 ALA A O 1
ATOM 2855 N N . SER A 1 365 ? -33.303 8.626 31.301 1.00 44.09 365 SER A N 1
ATOM 2856 C CA . SER A 1 365 ? -33.066 9.074 29.924 1.00 44.09 365 SER A CA 1
ATOM 2857 C C . SER A 1 365 ? -31.630 9.587 29.772 1.00 44.09 365 SER A C 1
ATOM 2859 O O . SER A 1 365 ? -31.001 9.993 30.749 1.00 44.09 365 SER A O 1
ATOM 2861 N N . GLN A 1 366 ? -31.107 9.624 28.541 1.00 40.03 366 GLN A N 1
ATOM 2862 C CA . GLN A 1 366 ? -29.762 10.153 28.259 1.00 40.03 366 GLN A CA 1
ATOM 2863 C C . GLN A 1 366 ? -29.563 11.571 28.828 1.00 40.03 366 GLN A C 1
ATOM 2865 O O . GLN A 1 366 ? -28.554 11.838 29.467 1.00 40.03 366 GLN A O 1
ATOM 2870 N N . SER A 1 367 ? -30.578 12.438 28.731 1.00 43.19 367 SER A N 1
ATOM 2871 C CA . SER A 1 367 ? -30.527 13.795 29.297 1.00 43.19 367 SER A CA 1
ATOM 2872 C C . SER A 1 367 ? -30.421 13.837 30.828 1.00 43.19 367 SER A C 1
ATOM 2874 O O . SER A 1 367 ? -30.134 14.888 31.393 1.00 43.19 367 SER A O 1
ATOM 2876 N N . MET A 1 368 ? -30.742 12.743 31.525 1.00 48.34 368 MET A N 1
ATOM 2877 C CA . MET A 1 368 ? -30.616 12.644 32.984 1.00 48.34 368 MET A CA 1
ATOM 2878 C C . MET A 1 368 ? -29.208 12.227 33.404 1.00 48.34 368 MET A C 1
ATOM 2880 O O . MET A 1 368 ? -28.700 12.770 34.379 1.00 48.34 368 MET A O 1
ATOM 2884 N N . ILE A 1 369 ? -28.561 11.337 32.643 1.00 44.59 369 ILE A N 1
ATOM 2885 C CA . ILE A 1 369 ? -27.136 11.008 32.824 1.00 44.59 369 ILE A CA 1
ATOM 2886 C C . ILE A 1 369 ? -26.295 12.279 32.647 1.00 44.59 369 ILE A C 1
ATOM 2888 O O . ILE A 1 369 ? -25.423 12.564 33.467 1.00 44.59 369 ILE A O 1
ATOM 2892 N N . ASP A 1 370 ? -26.640 13.089 31.643 1.00 47.47 370 ASP A N 1
ATOM 2893 C CA . ASP A 1 370 ? -25.970 14.359 31.362 1.00 47.47 370 ASP A CA 1
ATOM 2894 C C . ASP A 1 370 ? -26.132 15.360 32.530 1.00 47.47 370 ASP A C 1
ATOM 2896 O O . ASP A 1 370 ? -25.157 15.966 32.963 1.00 47.47 370 ASP A O 1
ATOM 2900 N N . LYS A 1 371 ? -27.323 15.466 33.143 1.00 48.44 371 LYS A N 1
ATOM 2901 C CA . LYS A 1 371 ? -27.554 16.344 34.312 1.00 48.44 371 LYS A CA 1
ATOM 2902 C C . LYS A 1 371 ? -26.819 15.903 35.577 1.00 48.44 371 LYS A C 1
ATOM 2904 O O . LYS A 1 371 ? -26.377 16.753 36.346 1.00 48.44 371 LYS A O 1
ATOM 2909 N N . ILE A 1 372 ? -26.700 14.596 35.812 1.00 45.06 372 ILE A N 1
ATOM 2910 C CA . ILE A 1 372 ? -25.960 14.065 36.966 1.00 45.06 372 ILE A CA 1
ATOM 2911 C C . ILE A 1 372 ? -24.463 14.353 36.790 1.00 45.06 372 ILE A C 1
ATOM 2913 O O . ILE A 1 372 ? -23.823 14.832 37.723 1.00 45.06 372 ILE A O 1
ATOM 2917 N N . SER A 1 373 ? -23.939 14.183 35.574 1.00 47.22 373 SER A N 1
ATOM 2918 C CA . SER A 1 373 ? -22.572 14.574 35.214 1.00 47.22 373 SER A CA 1
ATOM 2919 C C . SER A 1 373 ? -22.322 16.086 35.354 1.00 47.22 373 SER A C 1
ATOM 2921 O O . SER A 1 373 ? -21.273 16.487 35.853 1.00 47.22 373 SER A O 1
ATOM 2923 N N . GLU A 1 374 ? -23.278 16.931 34.958 1.00 46.97 374 GLU A N 1
ATOM 2924 C CA . GLU A 1 374 ? -23.159 18.396 35.024 1.00 46.97 374 GLU A CA 1
ATOM 2925 C C . GLU A 1 374 ? -23.293 18.966 36.447 1.00 46.97 374 GLU A C 1
ATOM 2927 O O . GLU A 1 374 ? -22.770 20.043 36.731 1.00 46.97 374 GLU A O 1
ATOM 2932 N N . SER A 1 375 ? -23.972 18.258 37.354 1.00 46.53 375 SER A N 1
ATOM 2933 C CA . SER A 1 375 ? -24.273 18.737 38.713 1.00 46.53 375 SER A CA 1
ATOM 2934 C C . SER A 1 375 ? -23.069 18.815 39.665 1.00 46.53 375 SER A C 1
ATOM 2936 O O . SER A 1 375 ? -23.195 19.366 40.755 1.00 46.53 375 SER A O 1
ATOM 2938 N N . GLY A 1 376 ? -21.904 18.275 39.286 1.00 45.03 376 GLY A N 1
ATOM 2939 C CA . GLY A 1 376 ? -20.703 18.281 40.134 1.00 45.03 376 GLY A CA 1
ATOM 2940 C C . GLY A 1 376 ? -20.788 17.382 41.379 1.00 45.03 376 GLY A C 1
ATOM 2941 O O . GLY A 1 376 ? -19.874 17.401 42.200 1.00 45.03 376 GLY A O 1
ATOM 2942 N N . ILE A 1 377 ? -21.841 16.565 41.505 1.00 44.34 377 ILE A N 1
ATOM 2943 C CA . ILE A 1 377 ? -22.124 15.698 42.663 1.00 44.34 377 ILE A CA 1
ATOM 2944 C C . ILE A 1 377 ? -21.008 14.667 42.929 1.00 44.34 377 ILE A C 1
ATOM 2946 O O . ILE A 1 377 ? -20.794 14.293 44.082 1.00 44.34 377 ILE A O 1
ATOM 2950 N N . GLU A 1 378 ? -20.223 14.268 41.919 1.00 43.81 378 GLU A N 1
ATOM 2951 C CA . GLU A 1 378 ? -19.028 13.421 42.114 1.00 43.81 378 GLU A CA 1
ATOM 2952 C C . GLU A 1 378 ? -18.050 14.019 43.147 1.00 43.81 378 GLU A C 1
ATOM 2954 O O . GLU A 1 378 ? -17.466 13.285 43.945 1.00 43.81 378 GLU A O 1
ATOM 2959 N N . GLN A 1 379 ? -17.928 15.353 43.203 1.00 41.66 379 GLN A N 1
ATOM 2960 C CA . GLN A 1 379 ? -17.060 16.042 44.166 1.00 41.66 379 GLN A CA 1
ATOM 2961 C C . GLN A 1 379 ? -17.661 16.101 45.582 1.00 41.66 379 GLN A C 1
ATOM 2963 O O . GLN A 1 379 ? -16.914 16.058 46.561 1.00 41.66 379 GLN A O 1
ATOM 2968 N N . GLU A 1 380 ? -18.991 16.159 45.725 1.00 38.00 380 GLU A N 1
ATOM 2969 C CA . GLU A 1 380 ? -19.666 16.159 47.036 1.00 38.00 380 GLU A CA 1
ATOM 2970 C C . GLU A 1 380 ? -19.753 14.753 47.654 1.00 38.00 380 GLU A C 1
ATOM 2972 O O . GLU A 1 380 ? -19.573 14.603 48.866 1.00 38.00 380 GLU A O 1
ATOM 2977 N N . ILE A 1 381 ? -19.940 13.708 46.839 1.00 37.28 381 ILE A N 1
ATOM 2978 C CA . ILE A 1 381 ? -19.938 12.306 47.295 1.00 37.28 381 ILE A CA 1
ATOM 2979 C C . ILE A 1 381 ? -18.553 11.913 47.826 1.00 37.28 381 ILE A C 1
ATOM 2981 O O . ILE A 1 381 ? -18.447 11.266 48.871 1.00 37.28 381 ILE A O 1
ATOM 2985 N N . GLU A 1 382 ? -17.475 12.347 47.170 1.00 42.69 382 GLU A N 1
ATOM 2986 C CA . GLU A 1 382 ? -16.111 12.072 47.632 1.00 42.69 382 GLU A CA 1
ATOM 2987 C C . GLU A 1 382 ? -15.757 12.822 48.934 1.00 42.69 382 GLU A C 1
ATOM 2989 O O . GLU A 1 382 ? -14.960 12.335 49.747 1.00 42.69 382 GLU A O 1
ATOM 2994 N N . ALA A 1 383 ? -16.410 13.960 49.185 1.00 39.16 383 ALA A N 1
ATOM 2995 C CA . ALA A 1 383 ? -16.306 14.725 50.426 1.00 39.16 383 ALA A CA 1
ATOM 2996 C C . ALA A 1 383 ? -17.208 14.198 51.565 1.00 39.16 383 ALA A C 1
ATOM 2998 O O . ALA A 1 383 ? -17.062 14.640 52.709 1.00 39.16 383 ALA A O 1
ATOM 2999 N N . SER A 1 384 ? -18.111 13.245 51.294 1.00 37.59 384 SER A N 1
ATOM 3000 C CA . SER A 1 384 ? -19.050 12.713 52.288 1.00 37.59 384 SER A CA 1
ATOM 3001 C C . SER A 1 384 ? -18.323 12.049 53.475 1.00 37.59 384 SER A C 1
ATOM 3003 O O . SER A 1 384 ? -17.532 11.113 53.284 1.00 37.59 384 SER A O 1
ATOM 3005 N N . PRO A 1 385 ? -18.622 12.447 54.731 1.00 40.91 385 PRO A N 1
ATOM 3006 C CA . PRO A 1 385 ? -18.017 11.860 55.929 1.00 40.91 385 PRO A CA 1
ATOM 3007 C C . PRO A 1 385 ? -18.216 10.343 56.046 1.00 40.91 385 PRO A C 1
ATOM 3009 O O . PRO A 1 385 ? -17.381 9.652 56.634 1.00 40.91 385 PRO A O 1
ATOM 3012 N N . GLN A 1 386 ? -19.303 9.807 55.483 1.00 40.44 386 GLN A N 1
ATOM 3013 C CA . GLN A 1 386 ? -19.583 8.370 55.488 1.00 40.44 386 GLN A CA 1
ATOM 3014 C C . GLN A 1 386 ? -18.695 7.612 54.489 1.00 40.44 386 GLN A C 1
ATOM 3016 O O . GLN A 1 386 ? -18.130 6.578 54.846 1.00 40.44 386 GLN A O 1
ATOM 3021 N N . VAL A 1 387 ? -18.474 8.163 53.291 1.00 37.88 387 VAL A N 1
ATOM 3022 C CA . VAL A 1 387 ? -17.578 7.593 52.265 1.00 37.88 387 VAL A CA 1
ATOM 3023 C C . VAL A 1 387 ? -16.123 7.600 52.746 1.00 37.88 387 VAL A C 1
ATOM 3025 O O . VAL A 1 387 ? -15.409 6.604 52.610 1.00 37.88 387 VAL A O 1
ATOM 3028 N N . GLN A 1 388 ? -15.702 8.674 53.421 1.00 46.41 388 GLN A N 1
ATOM 3029 C CA . GLN A 1 388 ? -14.384 8.762 54.060 1.00 46.41 388 GLN A CA 1
ATOM 3030 C C . GLN A 1 388 ? -14.209 7.725 55.182 1.00 46.41 388 GLN A C 1
ATOM 3032 O O . GLN A 1 388 ? -13.145 7.120 55.321 1.00 46.41 388 GLN A O 1
ATOM 3037 N N . LYS A 1 389 ? -15.266 7.453 55.958 1.00 40.91 389 LYS A N 1
ATOM 3038 C CA . LYS A 1 389 ? -15.261 6.426 57.012 1.00 40.91 389 LYS A CA 1
ATOM 3039 C C . LYS A 1 389 ? -15.148 5.007 56.439 1.00 40.91 389 LYS A C 1
ATOM 3041 O O . LYS A 1 389 ? -14.440 4.181 57.012 1.00 40.91 389 LYS A O 1
ATOM 3046 N N . VAL A 1 390 ? -15.792 4.731 55.303 1.00 40.12 390 VAL A N 1
ATOM 3047 C CA . VAL A 1 390 ? -15.700 3.437 54.604 1.00 40.12 390 VAL A CA 1
ATOM 3048 C C . VAL A 1 390 ? -14.311 3.232 53.989 1.00 40.12 390 VAL A C 1
ATOM 3050 O O . VAL A 1 390 ? -13.723 2.173 54.206 1.00 40.12 390 VAL A O 1
ATOM 3053 N N . LYS A 1 391 ? -13.729 4.249 53.329 1.00 45.16 391 LYS A N 1
ATOM 3054 C CA . LYS A 1 391 ? -12.346 4.192 52.803 1.00 45.16 391 LYS A CA 1
ATOM 3055 C C . LYS A 1 391 ? -11.333 3.869 53.910 1.00 45.16 391 LYS A C 1
ATOM 3057 O O . LYS A 1 391 ? -10.546 2.936 53.775 1.00 45.16 391 LYS A O 1
ATOM 3062 N N . LYS A 1 392 ? -11.440 4.539 55.062 1.00 47.19 392 LYS A N 1
ATOM 3063 C CA . LYS A 1 392 ? -10.553 4.309 56.217 1.00 47.19 392 LYS A CA 1
ATOM 3064 C C . LYS A 1 392 ? -10.642 2.888 56.789 1.00 47.19 392 LYS A C 1
ATOM 3066 O O . LYS A 1 392 ? -9.650 2.347 57.268 1.00 47.19 392 LYS A O 1
ATOM 3071 N N . ASN A 1 393 ? -11.821 2.271 56.730 1.00 39.84 393 ASN A N 1
ATOM 3072 C CA . ASN A 1 393 ? -12.034 0.898 57.196 1.00 39.84 393 ASN A CA 1
ATOM 3073 C C . ASN A 1 393 ? -11.509 -0.164 56.215 1.00 39.84 393 ASN A C 1
ATOM 3075 O O . ASN A 1 393 ? -11.229 -1.287 56.635 1.00 39.84 393 ASN A O 1
ATOM 3079 N N . ILE A 1 394 ? -11.391 0.176 54.930 1.00 37.81 394 ILE A N 1
ATOM 3080 C CA . ILE A 1 394 ? -10.810 -0.687 53.893 1.00 37.81 394 ILE A CA 1
ATOM 3081 C C . ILE A 1 394 ? -9.280 -0.630 53.960 1.00 37.81 394 ILE A C 1
ATOM 3083 O O . ILE A 1 394 ? -8.635 -1.674 53.932 1.00 37.81 394 ILE A O 1
ATOM 3087 N N . GLU A 1 395 ? -8.705 0.560 54.145 1.00 46.31 395 GLU A N 1
ATOM 3088 C CA . GLU A 1 395 ? -7.255 0.748 54.308 1.00 46.31 395 GLU A CA 1
ATOM 3089 C C . GLU A 1 395 ? -6.713 0.107 55.593 1.00 46.31 395 GLU A C 1
ATOM 3091 O O . GLU A 1 395 ? -5.600 -0.394 55.604 1.00 46.31 395 GLU A O 1
ATOM 3096 N N . ALA A 1 396 ? -7.510 0.045 56.664 1.00 42.88 396 ALA A N 1
ATOM 3097 C CA . ALA A 1 396 ? -7.132 -0.646 57.900 1.00 42.88 396 ALA A CA 1
ATOM 3098 C C . ALA A 1 396 ? -7.166 -2.189 57.798 1.00 42.88 396 ALA A C 1
ATOM 3100 O O . ALA A 1 396 ? -6.844 -2.873 58.771 1.00 42.88 396 ALA A O 1
ATOM 3101 N N . LYS A 1 397 ? -7.612 -2.742 56.660 1.00 39.25 397 LYS A N 1
ATOM 3102 C CA . LYS A 1 397 ? -7.718 -4.188 56.399 1.00 39.25 397 LYS A CA 1
ATOM 3103 C C . LYS A 1 397 ? -6.755 -4.693 55.312 1.00 39.25 397 LYS A C 1
ATOM 3105 O O . LYS A 1 397 ? -6.806 -5.882 54.994 1.00 39.25 397 LYS A O 1
ATOM 3110 N N . GLN A 1 398 ? -5.902 -3.824 54.769 1.00 38.66 398 GLN A N 1
ATOM 3111 C CA . GLN A 1 398 ? -4.708 -4.181 53.990 1.00 38.66 398 GLN A CA 1
ATOM 3112 C C . GLN A 1 398 ? -3.474 -4.042 54.879 1.00 38.66 398 GLN A C 1
ATOM 3114 O O . GLN A 1 398 ? -2.545 -4.861 54.700 1.00 38.66 398 GLN A O 1
#

pLDDT: mean 77.12, std 15.82, range [37.28, 96.62]

Sequence (398 aa):
MGTDESLGASVSFLDYDGIVLFAGAFEKANQGPHGHIYIECIATSDLDLRQRELVTALRGEKFIIFLVPGISRGSYGQSRVTETVLFRRILQSFNISWDNYKTPVSHAESKIPEFQPYVERFGSAYVHYSMSSDRREHVKVICGDSNLFAITFFDKLFFLPCTNPSTHKQAIGAAVAAAKAVIAYRKRISKAKPQWISEFRFTQENSLINDAKELQQQLNQIETKIDSYGNYKGVLCYHSDPLVDIVTNIFEKFFGIRLVKEDEFVEDAAMFSNPDEEIYGYTMGGTYFWAPASIFYAMGGEVTDSGITTATGYINGEKSVAAYQALVDMYRDESLSPLLLGGGGIGVFEGLATGKNSYAVVNASQSMIDKISESGIEQEIEASPQVQKVKKNIEAKQ